Protein AF-A0A849QPG9-F1 (afdb_monomer)

Sequence (391 aa):
MASEDFEKLMNLIYFEEYKVSKLSLRVRGEEAIAEVILTKGSDEIILQSSCEDFFNYVASLKKTANTNGKFQFTKIENTAAYYEDMDFLRDIDGKKLQAAIKKVQSGNFVFDFDIEKIFDKFIAGKYGKKDKDIIKLKTYYFEIFAFTLFLSKEYLKNKEKIERTNRDFIEYHLLTDEILRMAFMRVGKPVEAIEDYKVFKNFLSFDIVNNARSATEQGYWYANDLLGMLAEREVVEGSIGIKYLLDMYRRFCESSFEFINMLRIAIEVADGVENPESYLSYLENVKTIKSKQKYSKLVESIDPHIRHSESHMNTRIDDEEGEIVLIDTSRGKEEVVGKYTFHELSDMTKRIQRSLYPALLIAFTIFETTFKLLIFISPEYKYMLLKLKRS

Foldseek 3Di:
DDDPLLVVVCCCVPVVVWFFPDKDWDDDPPFIKIWTWTDDPPDIDIGMDRDPNNRVQSVQWDWFFDLLLHIGTDGDPDPVVLVVLVVVLDDPPCVLLVVLLVCLVVVVDDDPDDLVVLVVCLSVVVDDLPPPSVLVCSVCVSNSLSVLVVVLVVLVVVLVVLVVPDVLQVVLLVLLLVLLCLQQVPPPDPGSLSNSLVVLVVLQPDDLVVLVVQLVVVVVVLVVVVVVCCVVPVDDALVVVLVSLLVLLLSLLVSCQSLLLSSLVSNCSSVPNPDPDSDDQSVVSLVSQCVPVSRVSLCPLPDSLSNCCVPFWPWDADSVQQKIWIWGCNVVDTDGPDMDHSVSSNVSSCCSVSHNSSSSSSSVSSSSSVSVSVLSPDPSNSSSSSSRDND

Structure (mmCIF, N/CA/C/O backbone):
data_AF-A0A849QPG9-F1
#
_entry.id   AF-A0A849QPG9-F1
#
loop_
_atom_site.group_PDB
_atom_site.id
_atom_site.type_symbol
_atom_site.label_atom_id
_atom_site.label_alt_id
_atom_site.label_comp_id
_atom_site.label_asym_id
_atom_site.label_entity_id
_atom_site.label_seq_id
_atom_site.pdbx_PDB_ins_code
_atom_site.Cartn_x
_atom_site.Cartn_y
_atom_site.Cartn_z
_atom_site.occupancy
_atom_site.B_iso_or_equiv
_atom_site.auth_seq_id
_atom_site.auth_comp_id
_atom_site.auth_asym_id
_atom_site.auth_atom_id
_atom_site.pdbx_PDB_model_num
ATOM 1 N N . MET A 1 1 ? -24.635 14.202 44.384 1.00 69.81 1 MET A N 1
ATOM 2 C CA . MET A 1 1 ? -23.181 14.333 44.617 1.00 69.81 1 MET A CA 1
ATOM 3 C C . MET A 1 1 ? -22.527 13.081 44.069 1.00 69.81 1 MET A C 1
ATOM 5 O O . MET A 1 1 ? -23.188 12.050 44.094 1.00 69.81 1 MET A O 1
ATOM 9 N N . ALA A 1 2 ? -21.323 13.194 43.512 1.00 82.62 2 ALA A N 1
ATOM 10 C CA . ALA A 1 2 ? -20.549 12.027 43.097 1.00 82.62 2 ALA A CA 1
ATOM 11 C C . ALA A 1 2 ? -20.161 11.197 44.332 1.00 82.62 2 ALA A C 1
ATOM 13 O O . ALA A 1 2 ? -19.952 11.765 45.403 1.00 82.62 2 ALA A O 1
ATOM 14 N N . SER A 1 3 ? -20.109 9.874 44.198 1.00 92.94 3 SER A N 1
ATOM 15 C CA . SER A 1 3 ? -19.555 8.994 45.224 1.00 92.94 3 SER A CA 1
ATOM 16 C C . SER A 1 3 ? -18.036 9.160 45.303 1.00 92.94 3 SER A C 1
ATOM 18 O O . SER A 1 3 ? -17.380 9.429 44.294 1.00 92.94 3 SER A O 1
ATOM 20 N N . GLU A 1 4 ? -17.457 8.962 46.491 1.00 94.62 4 GLU A N 1
ATOM 21 C CA . GLU A 1 4 ? -15.998 9.018 46.691 1.00 94.62 4 GLU A CA 1
ATOM 22 C C . GLU A 1 4 ? -15.263 8.026 45.771 1.00 94.62 4 GLU A C 1
ATOM 24 O O . GLU A 1 4 ? -14.217 8.345 45.202 1.00 94.62 4 GLU A O 1
ATOM 29 N N . ASP A 1 5 ? -15.849 6.845 45.552 1.00 93.69 5 ASP A N 1
ATOM 30 C CA . ASP A 1 5 ? -15.319 5.833 44.637 1.00 93.69 5 ASP A CA 1
ATOM 31 C C . ASP A 1 5 ? -15.290 6.326 43.185 1.00 93.69 5 ASP A C 1
ATOM 33 O O . ASP A 1 5 ? -14.318 6.085 42.458 1.00 93.69 5 ASP A O 1
ATOM 37 N N . PHE A 1 6 ? -16.344 7.021 42.743 1.00 95.06 6 PHE A N 1
ATOM 38 C CA . PHE A 1 6 ? -16.400 7.599 41.404 1.00 95.06 6 PHE A CA 1
ATOM 39 C C . PHE A 1 6 ? -15.391 8.741 41.246 1.00 95.06 6 PHE A C 1
ATOM 41 O O . PHE A 1 6 ? -14.667 8.772 40.249 1.00 95.06 6 PHE A O 1
ATOM 48 N N . GLU A 1 7 ? -15.270 9.634 42.230 1.00 94.94 7 GLU A N 1
ATOM 49 C CA . GLU A 1 7 ? -14.261 10.702 42.218 1.00 94.94 7 GLU A CA 1
ATOM 50 C C . GLU A 1 7 ? -12.839 10.134 42.160 1.00 94.94 7 GLU A C 1
ATOM 52 O O . GLU A 1 7 ? -12.020 10.590 41.357 1.00 94.94 7 GLU A O 1
ATOM 57 N N . LYS A 1 8 ? -12.560 9.073 42.925 1.00 95.88 8 LYS A N 1
ATOM 58 C CA . LYS A 1 8 ? -11.278 8.363 42.890 1.00 95.88 8 LYS A CA 1
ATOM 59 C C . LYS A 1 8 ? -10.988 7.764 41.513 1.00 95.88 8 LYS A C 1
ATOM 61 O O . LYS A 1 8 ? -9.887 7.944 40.991 1.00 95.88 8 LYS A O 1
ATOM 66 N N . LEU A 1 9 ? -11.960 7.083 40.900 1.00 95.00 9 LEU A N 1
ATOM 67 C CA . LEU A 1 9 ? -11.821 6.533 39.546 1.00 95.00 9 LEU A CA 1
ATOM 68 C C . LEU A 1 9 ? -11.531 7.633 38.516 1.00 95.00 9 LEU A C 1
ATOM 70 O O . LEU A 1 9 ? -10.652 7.479 37.666 1.00 95.00 9 LEU A O 1
ATOM 74 N N . MET A 1 10 ? -12.263 8.744 38.591 1.00 95.25 10 MET A N 1
ATOM 75 C CA . MET A 1 10 ? -12.084 9.879 37.691 1.00 95.25 10 MET A CA 1
ATOM 76 C C . MET A 1 10 ? -10.716 10.536 37.883 1.00 95.25 10 MET A C 1
ATOM 78 O O . MET A 1 10 ? -10.058 10.846 36.889 1.00 95.25 10 MET A O 1
ATOM 82 N N . ASN A 1 11 ? -10.244 10.671 39.124 1.00 95.38 11 ASN A N 1
ATOM 83 C CA . ASN A 1 11 ? -8.915 11.207 39.393 1.00 95.38 11 ASN A CA 1
ATOM 84 C C . ASN A 1 11 ? -7.811 10.351 38.774 1.00 95.38 11 ASN A C 1
ATOM 86 O O . ASN A 1 11 ? -6.948 10.871 38.061 1.00 95.38 11 ASN A O 1
ATOM 90 N N . LEU A 1 12 ? -7.901 9.033 38.954 1.00 95.25 12 LEU A N 1
ATOM 91 C CA . LEU A 1 12 ? -6.923 8.101 38.404 1.00 95.25 12 LEU A CA 1
ATOM 92 C C . LEU A 1 12 ? -6.883 8.140 36.871 1.00 95.25 12 LEU A C 1
ATOM 94 O O . LEU A 1 12 ? -5.804 8.145 36.286 1.00 95.25 12 LEU A O 1
ATOM 98 N N . ILE A 1 13 ? -8.042 8.201 36.207 1.00 92.75 13 ILE A N 1
ATOM 99 C CA . ILE A 1 13 ? -8.114 8.200 34.738 1.00 92.75 13 ILE A CA 1
ATOM 100 C C . ILE A 1 13 ? -7.678 9.543 34.135 1.00 92.75 13 ILE A C 1
ATOM 102 O O . ILE A 1 13 ? -6.935 9.552 33.153 1.00 92.75 13 ILE A O 1
ATOM 106 N N . TYR A 1 14 ? -8.162 10.670 34.667 1.00 91.31 14 TYR A N 1
ATOM 107 C CA . TYR A 1 14 ? -8.036 11.972 33.999 1.00 91.31 14 TYR A CA 1
ATOM 108 C C . TYR A 1 14 ? -6.875 12.833 34.498 1.00 91.31 14 TYR A C 1
ATOM 110 O O . TYR A 1 14 ? -6.383 13.647 33.719 1.00 91.31 14 TYR A O 1
ATOM 118 N N . PHE A 1 15 ? -6.427 12.667 35.746 1.00 92.38 15 PHE A N 1
ATOM 119 C CA . PHE A 1 15 ? -5.307 13.442 36.298 1.00 92.38 15 PHE A CA 1
ATOM 120 C C . PHE A 1 15 ? -4.048 12.599 36.475 1.00 92.38 15 PHE A C 1
ATOM 122 O O . PHE A 1 15 ? -2.951 13.080 36.209 1.00 92.38 15 PHE A O 1
ATOM 129 N N . GLU A 1 16 ? -4.191 11.334 36.872 1.00 93.31 16 GLU A N 1
ATOM 130 C CA . GLU A 1 16 ? -3.043 10.439 37.050 1.00 93.31 16 GLU A CA 1
ATOM 131 C C . GLU A 1 16 ? -2.753 9.564 35.823 1.00 93.31 16 GLU A C 1
ATOM 133 O O . GLU A 1 16 ? -1.785 8.806 35.832 1.00 93.31 16 GLU A O 1
ATOM 138 N N . GLU A 1 17 ? -3.531 9.693 34.746 1.00 92.44 17 GLU A N 1
ATOM 139 C CA . GLU A 1 17 ? -3.319 9.033 33.447 1.00 92.44 17 GLU A CA 1
ATOM 140 C C . GLU A 1 17 ? -3.318 7.490 33.477 1.00 92.44 17 GLU A C 1
ATOM 142 O O . GLU A 1 17 ? -2.727 6.836 32.608 1.00 92.44 17 GLU A O 1
ATOM 147 N N . TYR A 1 18 ? -3.996 6.876 34.446 1.00 94.12 18 TYR A N 1
ATOM 148 C CA . TYR A 1 18 ? -4.226 5.434 34.432 1.00 94.12 18 TYR A CA 1
ATOM 149 C C . TYR A 1 18 ? -5.156 5.032 33.285 1.00 94.12 18 TYR A C 1
ATOM 151 O O . TYR A 1 18 ? -6.146 5.698 32.971 1.00 94.12 18 TYR A O 1
ATOM 159 N N . LYS A 1 19 ? -4.879 3.875 32.677 1.00 92.81 19 LYS A N 1
ATOM 160 C CA . LYS A 1 19 ? -5.718 3.296 31.621 1.00 92.81 19 LYS A CA 1
ATOM 161 C C . LYS A 1 19 ? -6.497 2.111 32.149 1.00 92.81 19 LYS A C 1
ATOM 163 O O . LYS A 1 19 ? -5.937 1.243 32.805 1.00 92.81 19 LYS A O 1
ATOM 168 N N . VAL A 1 20 ? -7.770 2.029 31.783 1.00 93.31 20 VAL A N 1
ATOM 169 C CA . VAL A 1 20 ? -8.586 0.841 32.045 1.00 93.31 20 VAL A CA 1
ATOM 170 C C . VAL A 1 20 ? -8.072 -0.317 31.190 1.00 93.31 20 VAL A C 1
ATOM 172 O O . VAL A 1 20 ? -8.123 -0.245 29.960 1.00 93.31 20 VAL A O 1
ATOM 175 N N . SER A 1 21 ? -7.585 -1.374 31.837 1.00 92.12 21 SER A N 1
ATOM 176 C CA . SER A 1 21 ? -7.079 -2.594 31.196 1.00 92.12 21 SER A CA 1
ATOM 177 C C . SER A 1 21 ? -8.134 -3.702 31.168 1.00 92.12 21 SER A C 1
ATOM 179 O O . SER A 1 21 ? -8.222 -4.460 30.199 1.00 92.12 21 SER A O 1
ATOM 181 N N . LYS A 1 22 ? -8.981 -3.769 32.202 1.00 92.88 22 LYS A N 1
ATOM 182 C CA . LYS A 1 22 ? -10.055 -4.755 32.344 1.00 92.88 22 LYS A CA 1
ATOM 183 C C . LYS A 1 22 ? -11.228 -4.162 33.117 1.00 92.88 22 LYS A C 1
ATOM 185 O O . LYS A 1 22 ? -11.048 -3.299 33.969 1.00 92.88 22 LYS A O 1
ATOM 190 N N . LEU A 1 23 ? -12.427 -4.657 32.830 1.00 94.44 23 LEU A N 1
ATOM 191 C CA . LEU A 1 23 ? -13.621 -4.375 33.618 1.00 94.44 23 LEU A CA 1
ATOM 192 C C . LEU A 1 23 ? -14.460 -5.640 33.802 1.00 94.44 23 LEU A C 1
ATOM 194 O O . LEU A 1 23 ? -14.413 -6.552 32.971 1.00 94.44 23 LEU A O 1
ATOM 198 N N . SER A 1 24 ? -15.227 -5.686 34.884 1.00 93.06 24 SER A N 1
ATOM 199 C CA . SER A 1 24 ? -16.188 -6.740 35.198 1.00 93.06 24 SER A CA 1
ATOM 200 C C . SER A 1 24 ? -17.427 -6.103 35.817 1.00 93.06 24 SER A C 1
ATOM 202 O O . SER A 1 24 ? -17.323 -5.305 36.741 1.00 93.06 24 SER A O 1
ATOM 204 N N . LEU A 1 25 ? -18.603 -6.489 35.331 1.00 92.44 25 LEU A N 1
ATOM 205 C CA . LEU A 1 25 ? -19.892 -6.096 35.895 1.00 92.44 25 LEU A CA 1
ATOM 206 C C . LEU A 1 25 ? -20.576 -7.364 36.395 1.00 92.44 25 LEU A C 1
ATOM 208 O O . LEU A 1 25 ? -20.688 -8.337 35.647 1.00 92.44 25 LEU A O 1
ATOM 212 N N . ARG A 1 26 ? -20.997 -7.380 37.658 1.00 92.25 26 ARG A N 1
ATOM 213 C CA . ARG A 1 26 ? -21.678 -8.522 38.277 1.00 92.25 26 ARG A CA 1
ATOM 214 C C . ARG A 1 26 ? -22.962 -8.037 38.928 1.00 92.25 26 ARG A C 1
ATOM 216 O O . ARG A 1 26 ? -22.952 -7.015 39.601 1.00 92.25 26 ARG A O 1
ATOM 223 N N . VAL A 1 27 ? -24.037 -8.795 38.756 1.00 86.31 27 VAL A N 1
ATOM 224 C CA . VAL A 1 27 ? -25.296 -8.584 39.477 1.00 86.31 27 VAL A CA 1
ATOM 225 C C . VAL A 1 27 ? -25.486 -9.776 40.407 1.00 86.31 27 VAL A C 1
ATOM 227 O O . VAL A 1 27 ? -25.445 -10.923 39.955 1.00 86.31 27 VAL A O 1
ATOM 230 N N . ARG A 1 28 ? -25.613 -9.522 41.710 1.00 79.38 28 ARG A N 1
ATOM 231 C CA . ARG A 1 28 ? -25.855 -10.535 42.745 1.00 79.38 28 ARG A CA 1
ATOM 232 C C . ARG A 1 28 ? -27.084 -10.121 43.549 1.00 79.38 28 ARG A C 1
ATOM 234 O O . ARG A 1 28 ? -26.998 -9.256 44.410 1.00 79.38 28 ARG A O 1
ATOM 241 N N . GLY A 1 29 ? -28.224 -10.754 43.272 1.00 81.12 29 GLY A N 1
ATOM 242 C CA . GLY A 1 29 ? -29.496 -10.345 43.871 1.00 81.12 29 GLY A CA 1
ATOM 243 C C . GLY A 1 29 ? -29.877 -8.936 43.416 1.00 81.12 29 GLY A C 1
ATOM 244 O O . GLY A 1 29 ? -29.943 -8.690 42.214 1.00 81.12 29 GLY A O 1
ATOM 245 N N . GLU A 1 30 ? -30.091 -8.031 44.369 1.00 81.12 30 GLU A N 1
ATOM 246 C CA . GLU A 1 30 ? -30.400 -6.614 44.115 1.00 81.12 30 GLU A CA 1
ATOM 247 C C . GLU A 1 30 ? -29.146 -5.732 43.972 1.00 81.12 30 GLU A C 1
ATOM 249 O O . GLU A 1 30 ? -29.252 -4.575 43.572 1.00 81.12 30 GLU A O 1
ATOM 254 N N . GLU A 1 31 ? -27.949 -6.260 44.248 1.00 85.50 31 GLU A N 1
ATOM 255 C CA . GLU A 1 31 ? -26.709 -5.486 44.178 1.00 85.50 31 GLU A CA 1
ATOM 256 C C . GLU A 1 31 ? -26.010 -5.633 42.822 1.00 85.50 31 GLU A C 1
ATOM 258 O O . GLU A 1 31 ? -25.711 -6.738 42.350 1.00 85.50 31 GLU A O 1
ATOM 263 N N . ALA A 1 32 ? -25.688 -4.491 42.218 1.00 90.06 32 ALA A N 1
ATOM 264 C CA . ALA A 1 32 ? -24.859 -4.388 41.028 1.00 90.06 32 ALA A CA 1
ATOM 265 C C . ALA A 1 32 ? -23.457 -3.903 41.424 1.00 90.06 32 ALA A C 1
ATOM 267 O O . ALA A 1 32 ? -23.300 -2.854 42.038 1.00 90.06 32 ALA A O 1
ATOM 268 N N . ILE A 1 33 ? -22.431 -4.678 41.080 1.00 93.81 33 ILE A N 1
ATOM 269 C CA . ILE A 1 33 ? -21.035 -4.405 41.428 1.00 93.81 33 ILE A CA 1
ATOM 270 C C . ILE A 1 33 ? -20.234 -4.238 40.141 1.00 93.81 33 ILE A C 1
ATOM 272 O O . ILE A 1 33 ? -20.251 -5.110 39.264 1.00 93.81 33 ILE A O 1
ATOM 276 N N . ALA A 1 34 ? -19.497 -3.136 40.052 1.00 95.31 34 ALA A N 1
ATOM 277 C CA . ALA A 1 34 ? -18.526 -2.888 39.002 1.00 95.31 34 ALA A CA 1
ATOM 278 C C . ALA A 1 34 ? -17.104 -3.000 39.559 1.00 95.31 34 ALA A C 1
A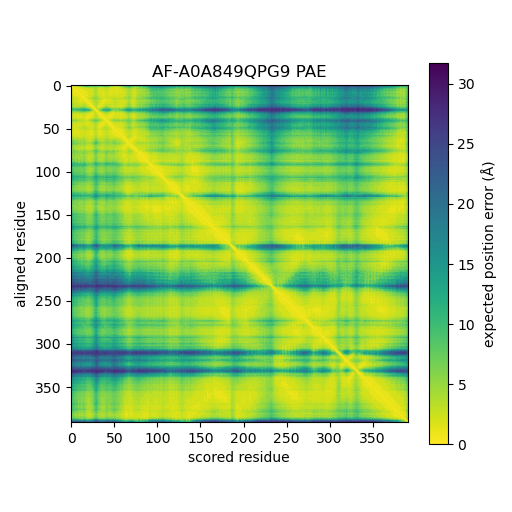TOM 280 O O . ALA A 1 34 ? -16.789 -2.468 40.619 1.00 95.31 34 ALA A O 1
ATOM 281 N N . GLU A 1 35 ? -16.243 -3.680 38.814 1.00 96.19 35 GLU A N 1
ATOM 282 C CA . GLU A 1 35 ? -14.815 -3.826 39.082 1.00 96.19 35 GLU A CA 1
ATOM 283 C C . GLU A 1 35 ? -14.049 -3.323 37.858 1.00 96.19 35 GLU A C 1
ATOM 285 O O . GLU A 1 35 ? -14.395 -3.653 36.717 1.00 96.19 35 GLU A O 1
ATOM 290 N N . VAL A 1 36 ? -13.016 -2.518 38.083 1.00 96.25 36 VAL A N 1
ATOM 291 C CA . VAL A 1 36 ? -12.147 -1.973 37.041 1.00 96.25 36 VAL A CA 1
ATOM 292 C C . VAL A 1 36 ? -10.691 -2.146 37.448 1.00 96.25 36 VAL A C 1
ATOM 294 O O . VAL A 1 36 ? -10.301 -1.828 38.570 1.00 96.25 36 VAL A O 1
ATOM 297 N N . ILE A 1 37 ? -9.892 -2.657 36.516 1.00 96.06 37 ILE A N 1
ATOM 298 C CA . ILE A 1 37 ? -8.443 -2.755 36.653 1.00 96.06 37 ILE A CA 1
ATOM 299 C C . ILE A 1 37 ? -7.829 -1.623 35.837 1.00 96.06 37 ILE A C 1
ATOM 301 O O . ILE A 1 37 ? -8.120 -1.460 34.646 1.00 96.06 37 ILE A O 1
ATOM 305 N N . LEU A 1 38 ? -7.010 -0.825 36.505 1.00 95.69 38 LEU A N 1
ATOM 306 C CA . LEU A 1 38 ? -6.327 0.347 35.991 1.00 95.69 38 LEU A CA 1
ATOM 307 C C . LEU A 1 38 ? -4.827 0.070 35.951 1.00 95.69 38 LEU A C 1
ATOM 309 O O . LEU A 1 38 ? -4.271 -0.433 36.919 1.00 95.69 38 LEU A O 1
ATOM 313 N N . THR A 1 39 ? -4.166 0.425 34.854 1.00 95.00 39 THR A N 1
ATOM 314 C CA . THR A 1 39 ? -2.724 0.207 34.678 1.00 95.00 39 THR A CA 1
ATOM 315 C C . THR A 1 39 ? -2.005 1.483 34.263 1.00 95.00 39 THR A C 1
ATOM 317 O O . THR A 1 39 ? -2.507 2.209 33.393 1.00 95.00 39 THR A O 1
ATOM 320 N N . LYS A 1 40 ? -0.809 1.709 34.813 1.00 93.81 40 LYS A N 1
ATOM 321 C CA . LYS A 1 40 ? 0.131 2.761 34.401 1.00 93.81 40 LYS A CA 1
ATOM 322 C C . LYS A 1 40 ? 1.563 2.221 34.467 1.00 93.81 40 LYS A C 1
ATOM 324 O O . LYS A 1 40 ? 2.128 2.056 35.538 1.00 93.81 40 LYS A O 1
ATOM 329 N N . GLY A 1 41 ? 2.161 1.925 33.313 1.00 90.38 41 GLY A N 1
ATOM 330 C CA . GLY A 1 41 ? 3.464 1.252 33.279 1.00 90.38 41 GLY A CA 1
ATOM 331 C C . GLY A 1 41 ? 3.371 -0.156 33.875 1.00 90.38 41 GLY A C 1
ATOM 332 O O . GLY A 1 41 ? 2.589 -0.967 33.383 1.00 90.38 41 GLY A O 1
ATOM 333 N N . SER A 1 42 ? 4.160 -0.431 34.914 1.00 90.88 42 SER A N 1
ATOM 334 C CA . SER A 1 42 ? 4.104 -1.673 35.699 1.00 90.88 42 SER A CA 1
ATOM 335 C C . SER A 1 42 ? 3.054 -1.660 36.812 1.00 90.88 42 SER A C 1
ATOM 337 O O . SER A 1 42 ? 2.798 -2.709 37.399 1.00 90.88 42 SER A O 1
ATOM 339 N N . ASP A 1 43 ? 2.471 -0.500 37.117 1.00 94.62 43 ASP A N 1
ATOM 340 C CA . ASP A 1 43 ? 1.578 -0.341 38.261 1.00 94.62 43 ASP A CA 1
ATOM 341 C C . ASP A 1 43 ? 0.156 -0.766 37.892 1.00 94.62 43 ASP A C 1
ATOM 343 O O . ASP A 1 43 ? -0.368 -0.378 36.840 1.00 94.62 43 ASP A O 1
ATOM 347 N N . GLU A 1 44 ? -0.476 -1.542 38.774 1.00 95.81 44 GLU A N 1
ATOM 348 C CA . GLU A 1 44 ? -1.850 -2.024 38.638 1.00 95.81 44 GLU A CA 1
ATOM 349 C C . GLU A 1 44 ? -2.672 -1.651 39.880 1.00 95.81 44 GLU A C 1
ATOM 351 O O . GLU A 1 44 ? -2.265 -1.902 41.014 1.00 95.81 44 GLU A O 1
ATOM 356 N N . ILE A 1 45 ? -3.847 -1.060 39.659 1.00 96.19 45 ILE A N 1
ATOM 357 C CA . ILE A 1 45 ? -4.813 -0.704 40.700 1.00 96.19 45 ILE A CA 1
ATOM 358 C C . ILE A 1 45 ? -6.149 -1.357 40.368 1.00 96.19 45 ILE A C 1
ATOM 360 O O . ILE A 1 45 ? -6.668 -1.215 39.261 1.00 96.19 45 ILE A O 1
ATOM 364 N N . ILE A 1 46 ? -6.740 -2.025 41.354 1.00 96.31 46 ILE A N 1
ATOM 365 C CA . ILE A 1 46 ? -8.083 -2.594 41.256 1.00 96.31 46 ILE A CA 1
ATOM 366 C C . ILE A 1 46 ? -9.027 -1.720 42.075 1.00 96.31 46 ILE A C 1
ATOM 368 O O . ILE A 1 46 ? -8.795 -1.485 43.261 1.00 96.31 46 ILE A O 1
ATOM 372 N N . LEU A 1 47 ? -10.098 -1.246 41.443 1.00 95.81 47 LEU A N 1
ATOM 373 C CA . LEU A 1 47 ? -11.201 -0.572 42.118 1.00 95.81 47 LEU A CA 1
ATOM 374 C C . LEU A 1 47 ? -12.472 -1.390 41.950 1.00 95.81 47 LEU A C 1
ATOM 376 O O . LEU A 1 47 ? -12.755 -1.901 40.865 1.00 95.81 47 LEU A O 1
ATOM 380 N N . GLN A 1 48 ? -13.253 -1.473 43.017 1.00 95.44 48 GLN A N 1
ATOM 381 C CA . GLN A 1 48 ? -14.542 -2.141 43.030 1.00 95.44 48 GLN A CA 1
ATOM 382 C C . GLN A 1 48 ? -15.532 -1.269 43.792 1.00 95.44 48 GLN A C 1
ATOM 384 O O . GLN A 1 48 ? -15.217 -0.813 44.886 1.00 95.44 48 GLN A O 1
ATOM 389 N N . SER A 1 49 ? -16.717 -1.062 43.225 1.00 95.00 49 SER A N 1
ATOM 390 C CA . SER A 1 49 ? -17.780 -0.296 43.872 1.00 95.00 49 SER A CA 1
ATOM 391 C C . SER A 1 49 ? -19.160 -0.781 43.428 1.00 95.00 49 SER A C 1
ATOM 393 O O . SER A 1 49 ? -19.329 -1.304 42.320 1.00 95.00 49 SER A O 1
ATOM 395 N N . SER A 1 50 ? -20.144 -0.614 44.308 1.00 93.38 50 SER A N 1
ATOM 396 C CA . SER A 1 50 ? -21.574 -0.783 44.027 1.00 93.38 50 SER A CA 1
ATOM 397 C C . SER A 1 50 ? -22.309 0.554 43.879 1.00 93.38 50 SER A C 1
ATOM 399 O O . SER A 1 50 ? -23.516 0.562 43.642 1.00 93.38 50 SER A O 1
ATOM 401 N N . CYS A 1 51 ? -21.607 1.690 43.995 1.00 94.06 51 CYS A N 1
ATOM 402 C CA . CYS A 1 51 ? -22.204 3.005 43.792 1.00 94.06 51 CYS A CA 1
ATOM 403 C C . CYS A 1 51 ? -22.740 3.145 42.360 1.00 94.06 51 CYS A C 1
ATOM 405 O O . CYS A 1 51 ? -22.072 2.782 41.388 1.00 94.06 51 CYS A O 1
ATOM 407 N N . GLU A 1 52 ? -23.949 3.694 42.229 1.00 91.75 52 GLU A N 1
ATOM 408 C CA . GLU A 1 52 ? -24.669 3.781 40.956 1.00 91.75 52 GLU A CA 1
ATOM 409 C C . GLU A 1 52 ? -23.893 4.574 39.889 1.00 91.75 52 GLU A C 1
ATOM 411 O O . GLU A 1 52 ? -23.835 4.168 38.729 1.00 91.75 52 GLU A O 1
ATOM 416 N N . ASP A 1 53 ? -23.258 5.685 40.260 1.00 92.38 53 ASP A N 1
ATOM 417 C CA . ASP A 1 53 ? -22.483 6.529 39.347 1.00 92.38 53 ASP A CA 1
ATOM 418 C C . ASP A 1 53 ? -21.198 5.849 38.850 1.00 92.38 53 ASP A C 1
ATOM 420 O O . ASP A 1 53 ? -20.914 5.869 37.646 1.00 92.38 53 ASP A O 1
ATOM 424 N N . PHE A 1 54 ? -20.473 5.170 39.742 1.00 94.75 54 PHE A N 1
ATOM 425 C CA . PHE A 1 54 ? -19.335 4.322 39.399 1.00 94.75 54 PHE A CA 1
ATOM 426 C C . PHE A 1 54 ? -19.767 3.192 38.460 1.00 94.75 54 PHE A C 1
ATOM 428 O O . PHE A 1 54 ? -19.171 3.001 37.395 1.00 94.75 54 PHE A O 1
ATOM 435 N N . PHE A 1 55 ? -20.835 2.471 38.816 1.00 93.31 55 PHE A N 1
ATOM 436 C CA . PHE A 1 55 ? -21.362 1.369 38.018 1.00 93.31 55 PHE A CA 1
ATOM 437 C C . PHE A 1 55 ? -21.777 1.838 36.622 1.00 93.31 55 PHE A C 1
ATOM 439 O O . PHE A 1 55 ? -21.335 1.267 35.626 1.00 93.31 55 PHE A O 1
ATOM 446 N N . ASN A 1 56 ? -22.563 2.913 36.530 1.00 90.75 56 ASN A N 1
ATOM 447 C CA . ASN A 1 56 ? -23.035 3.475 35.266 1.00 90.75 56 ASN A CA 1
ATOM 448 C C . ASN A 1 56 ? -21.876 3.949 34.383 1.00 90.75 56 ASN A C 1
ATOM 450 O O . ASN A 1 56 ? -21.886 3.730 33.167 1.00 90.75 56 ASN A O 1
ATOM 454 N N . TYR A 1 57 ? -20.840 4.553 34.973 1.00 92.25 57 TYR A N 1
ATOM 455 C CA . TYR A 1 57 ? -19.646 4.928 34.227 1.00 92.25 57 TYR A CA 1
ATOM 456 C C . TYR A 1 57 ? -18.921 3.702 33.668 1.00 92.25 57 TYR A C 1
ATOM 458 O O . TYR A 1 57 ? -18.705 3.638 32.455 1.00 92.25 57 TYR A O 1
ATOM 466 N N . VAL A 1 58 ? -18.602 2.702 34.497 1.00 93.25 58 VAL A N 1
ATOM 467 C CA . VAL A 1 58 ? -17.920 1.476 34.043 1.00 93.25 58 VAL A CA 1
ATOM 468 C C . VAL A 1 58 ? -18.773 0.722 33.017 1.00 93.25 58 VAL A C 1
ATOM 470 O O . VAL A 1 58 ? -18.253 0.253 32.005 1.00 93.25 58 VAL A O 1
ATOM 473 N N . ALA A 1 59 ? -20.093 0.682 33.197 1.00 90.56 59 ALA A N 1
ATOM 474 C CA . ALA A 1 59 ? -21.030 0.102 32.242 1.00 90.56 59 ALA A CA 1
ATOM 475 C C . ALA A 1 59 ? -21.062 0.845 30.899 1.00 90.56 59 ALA A C 1
ATOM 477 O O . ALA A 1 59 ? -21.305 0.216 29.866 1.00 90.56 59 ALA A O 1
ATOM 478 N N . SER A 1 60 ? -20.766 2.146 30.874 1.00 90.94 60 SER A N 1
ATOM 479 C CA . SER A 1 60 ? -20.639 2.930 29.637 1.00 90.94 60 SER A CA 1
ATOM 480 C C . SER A 1 60 ? -19.300 2.732 28.915 1.00 90.94 60 SER A C 1
ATOM 482 O O . SER A 1 60 ? -19.173 3.080 27.739 1.00 90.94 60 SER A O 1
ATOM 484 N N . LEU A 1 61 ? -18.293 2.155 29.579 1.00 92.69 61 LEU A N 1
ATOM 485 C CA . LEU A 1 61 ? -17.013 1.844 28.954 1.00 92.69 61 LEU A CA 1
ATOM 486 C C . LEU A 1 61 ? -17.148 0.612 28.053 1.00 92.69 61 LEU A C 1
ATOM 488 O O . LEU A 1 61 ? -17.633 -0.450 28.459 1.00 92.69 61 LEU A O 1
ATOM 492 N N . LYS A 1 62 ? -16.686 0.742 26.808 1.00 92.81 62 LYS A N 1
ATOM 493 C CA . LYS A 1 62 ? -16.612 -0.361 25.843 1.00 92.81 62 LYS A CA 1
ATOM 494 C C . LYS A 1 62 ? -15.233 -0.433 25.216 1.00 92.81 62 LYS A C 1
ATOM 496 O O . LYS A 1 62 ? -14.533 0.573 25.093 1.00 92.81 62 LYS A O 1
ATOM 501 N N . LYS A 1 63 ? -14.846 -1.647 24.827 1.00 92.19 63 LYS A N 1
ATOM 502 C CA . LYS A 1 63 ? -13.589 -1.891 24.124 1.00 92.19 63 LYS A CA 1
ATOM 503 C C . LYS A 1 63 ? -13.673 -1.256 22.736 1.00 92.19 63 LYS A C 1
ATOM 505 O O . LYS A 1 63 ? -14.643 -1.450 22.018 1.00 92.19 63 LYS A O 1
ATOM 510 N N . THR A 1 64 ? -12.661 -0.487 22.370 1.00 91.69 64 THR A N 1
ATOM 511 C CA . THR A 1 64 ? -12.483 0.148 21.058 1.00 91.69 64 THR A CA 1
ATOM 512 C C . THR A 1 64 ? -10.997 0.116 20.699 1.00 91.69 64 THR A C 1
ATOM 514 O O . THR A 1 64 ? -10.183 -0.315 21.515 1.00 91.69 64 THR A O 1
ATOM 517 N N . ALA A 1 65 ? -10.620 0.576 19.508 1.00 91.62 65 ALA A N 1
ATOM 518 C CA . ALA A 1 65 ? -9.217 0.729 19.123 1.00 91.62 65 ALA A CA 1
ATOM 519 C C . ALA A 1 65 ? -8.886 2.201 18.850 1.00 91.62 65 ALA A C 1
ATOM 521 O O . ALA A 1 65 ? -9.723 2.968 18.364 1.00 91.62 65 ALA A O 1
ATOM 522 N N . ASN A 1 66 ? -7.695 2.651 19.244 1.00 89.19 66 ASN A N 1
ATOM 523 C CA . ASN A 1 66 ? -7.204 3.989 18.911 1.00 89.19 66 ASN A CA 1
ATOM 524 C C . ASN A 1 66 ? -6.706 4.068 17.462 1.00 89.19 66 ASN A C 1
ATOM 526 O O . ASN A 1 66 ? -6.779 3.099 16.717 1.00 89.19 66 ASN A O 1
ATOM 530 N N . THR A 1 67 ? -6.221 5.239 17.052 1.00 87.69 67 THR A N 1
ATOM 531 C CA . THR A 1 67 ? -5.736 5.464 15.683 1.00 87.69 67 THR A CA 1
ATOM 532 C C . THR A 1 67 ? -4.546 4.580 15.317 1.00 87.69 67 THR A C 1
ATOM 534 O O . THR A 1 67 ? -4.291 4.411 14.134 1.00 87.69 67 THR A O 1
ATOM 537 N N . ASN A 1 68 ? -3.837 4.001 16.288 1.00 88.12 68 ASN A N 1
ATOM 538 C CA . ASN A 1 68 ? -2.721 3.075 16.078 1.00 88.12 68 ASN A CA 1
ATOM 539 C C . ASN A 1 68 ? -3.153 1.605 16.204 1.00 88.12 68 ASN A C 1
ATOM 541 O O . ASN A 1 68 ? -2.314 0.736 16.381 1.00 88.12 68 ASN A O 1
ATOM 545 N N . GLY A 1 69 ? -4.458 1.317 16.211 1.00 86.69 69 GLY A N 1
ATOM 546 C CA . GLY A 1 69 ? -4.975 -0.042 16.368 1.00 86.69 69 GLY A CA 1
ATOM 547 C C . GLY A 1 69 ? -4.887 -0.610 17.789 1.00 86.69 69 GLY A C 1
ATOM 548 O O . GLY A 1 69 ? -5.370 -1.709 18.034 1.00 86.69 69 GLY A O 1
ATOM 549 N N . LYS A 1 70 ? -4.351 0.128 18.771 1.00 90.00 70 LYS A N 1
ATOM 550 C CA . LYS A 1 70 ? -4.231 -0.372 20.150 1.00 90.00 70 LYS A CA 1
ATOM 551 C C . LYS A 1 70 ? -5.588 -0.354 20.846 1.00 90.00 70 LYS A C 1
ATOM 553 O O . LYS A 1 70 ? -6.275 0.675 20.866 1.00 90.00 70 LYS A O 1
ATOM 558 N N . PHE A 1 71 ? -5.963 -1.492 21.430 1.00 90.19 71 PHE A N 1
ATOM 559 C CA . PHE A 1 71 ? -7.212 -1.621 22.171 1.00 90.19 71 PHE A CA 1
ATOM 560 C C . PHE A 1 71 ? -7.213 -0.769 23.437 1.00 90.19 71 PHE A C 1
ATOM 562 O O . PHE A 1 71 ? -6.223 -0.682 24.158 1.00 90.19 71 PHE A O 1
ATOM 569 N N . GLN A 1 72 ? -8.361 -0.171 23.720 1.00 90.75 72 GLN A N 1
ATOM 570 C CA . GLN A 1 72 ? -8.600 0.630 24.911 1.00 90.75 72 GLN A CA 1
ATOM 571 C C . GLN A 1 72 ? -10.084 0.602 25.269 1.00 90.75 72 GLN A C 1
ATOM 573 O O . GLN A 1 72 ? -10.940 0.413 24.400 1.00 90.75 72 GLN A O 1
ATOM 578 N N . PHE A 1 73 ? -10.407 0.852 26.532 1.00 91.88 73 PHE A N 1
ATOM 579 C CA . PHE A 1 73 ? -11.781 1.136 26.923 1.00 91.88 73 PHE A CA 1
ATOM 580 C C . PHE A 1 73 ? -12.081 2.618 26.727 1.00 91.88 73 PHE A C 1
ATOM 582 O O . PHE A 1 73 ? -11.258 3.489 26.999 1.00 91.88 73 PHE A O 1
ATOM 589 N N . THR A 1 74 ? -13.244 2.925 26.172 1.00 89.25 74 THR A N 1
ATOM 590 C CA . THR A 1 74 ? -13.675 4.303 25.933 1.00 89.25 74 THR A CA 1
ATOM 591 C C . THR A 1 74 ? -15.155 4.411 26.248 1.00 89.25 74 THR A C 1
ATOM 593 O O . THR A 1 74 ? -15.911 3.467 26.014 1.00 89.25 74 THR A O 1
ATOM 596 N N . LYS A 1 75 ? -15.561 5.551 26.807 1.00 89.12 75 LYS A N 1
ATOM 597 C CA . LYS A 1 75 ? -16.965 5.831 27.093 1.00 89.12 75 LYS A CA 1
ATOM 598 C C . LYS A 1 75 ? -17.755 5.899 25.789 1.00 89.12 75 LYS A C 1
ATOM 600 O O . LYS A 1 75 ? -17.399 6.660 24.888 1.00 89.12 75 LYS A O 1
ATOM 605 N N . ILE A 1 76 ? -18.823 5.117 25.712 1.00 88.06 76 ILE A N 1
ATOM 606 C CA . ILE A 1 76 ? -19.782 5.120 24.612 1.00 88.06 76 ILE A CA 1
ATOM 607 C C . ILE A 1 76 ? -21.075 5.767 25.104 1.00 88.06 76 ILE A C 1
ATOM 609 O O . ILE A 1 76 ? -21.599 5.407 26.153 1.00 88.06 76 ILE A O 1
ATOM 613 N N . GLU A 1 77 ? -21.585 6.738 24.346 1.00 84.00 77 GLU A N 1
ATOM 614 C CA . GLU A 1 77 ? -22.819 7.456 24.693 1.00 84.00 77 GLU A CA 1
ATOM 615 C C . GLU A 1 77 ? -24.075 6.597 24.488 1.00 84.00 77 GLU A C 1
ATOM 617 O O . GLU A 1 77 ? -25.004 6.671 25.283 1.00 84.00 77 GLU A O 1
ATOM 622 N N . ASN A 1 78 ? -24.103 5.779 23.429 1.00 88.12 78 ASN A N 1
ATOM 623 C CA . ASN A 1 78 ? -25.229 4.911 23.096 1.00 88.12 78 ASN A CA 1
ATOM 624 C C . ASN A 1 78 ? -24.770 3.449 23.013 1.00 88.12 78 ASN A C 1
ATOM 626 O O . ASN A 1 78 ? -24.216 3.000 22.008 1.00 88.12 78 ASN A O 1
ATOM 630 N N . THR A 1 79 ? -25.007 2.715 24.097 1.00 87.69 79 THR A N 1
ATOM 631 C CA . THR A 1 79 ? -24.636 1.303 24.226 1.00 87.69 79 THR A CA 1
ATOM 632 C C . THR A 1 79 ? -25.396 0.400 23.250 1.00 87.69 79 THR A C 1
ATOM 634 O O . THR A 1 79 ? -24.801 -0.535 22.722 1.00 87.69 79 THR A O 1
ATOM 637 N N . ALA A 1 80 ? -26.676 0.680 22.974 1.00 90.31 80 ALA A N 1
ATOM 638 C CA . ALA A 1 80 ? -27.476 -0.112 22.036 1.00 90.31 80 ALA A CA 1
ATOM 639 C C . ALA A 1 80 ? -26.904 -0.018 20.613 1.00 90.31 80 ALA A C 1
ATOM 641 O O . ALA A 1 80 ? -26.577 -1.042 20.017 1.00 90.31 80 ALA A O 1
ATOM 642 N N . ALA A 1 81 ? -26.645 1.205 20.139 1.00 90.12 81 ALA A N 1
ATOM 643 C CA . ALA A 1 81 ? -26.037 1.441 18.828 1.00 90.12 81 ALA A CA 1
ATOM 644 C C . ALA A 1 81 ? -24.652 0.780 18.692 1.00 90.12 81 ALA A C 1
ATOM 646 O O . ALA A 1 81 ? -24.312 0.250 17.639 1.00 90.12 81 ALA A O 1
ATOM 647 N N . TYR A 1 82 ? -23.853 0.758 19.765 1.00 91.88 82 TYR A N 1
ATOM 648 C CA . TYR A 1 82 ? -22.564 0.060 19.768 1.00 91.88 82 TYR A CA 1
ATOM 649 C C . TYR A 1 82 ? -22.709 -1.450 19.532 1.00 91.88 82 TYR A C 1
ATOM 651 O O . TYR A 1 82 ? -21.933 -2.026 18.768 1.00 91.88 82 TYR A O 1
ATOM 659 N N . TYR A 1 83 ? -23.687 -2.102 20.170 1.00 92.56 83 TYR A N 1
ATOM 660 C CA . TYR A 1 83 ? -23.920 -3.536 19.976 1.00 92.56 83 TYR A CA 1
ATOM 661 C C . TYR A 1 83 ? -24.522 -3.840 18.600 1.00 92.56 83 TYR A C 1
ATOM 663 O O . TYR A 1 83 ? -24.074 -4.786 17.956 1.00 92.56 83 TYR A O 1
ATOM 671 N N . GLU A 1 84 ? -25.433 -3.000 18.102 1.00 93.75 84 GLU A N 1
ATOM 672 C CA . GLU A 1 84 ? -25.941 -3.088 16.725 1.00 93.75 84 GLU A CA 1
ATOM 673 C C . GLU A 1 84 ? -24.810 -2.977 15.692 1.00 93.75 84 GLU A C 1
ATOM 675 O O . GLU A 1 84 ? -24.752 -3.746 14.731 1.00 93.75 84 GLU A O 1
ATOM 680 N N . ASP A 1 85 ? -23.869 -2.052 15.900 1.00 93.50 85 ASP A N 1
ATOM 681 C CA . ASP A 1 85 ? -22.702 -1.894 15.036 1.00 93.50 85 ASP A CA 1
ATOM 682 C C . ASP A 1 85 ? -21.748 -3.092 15.123 1.00 93.50 85 ASP A C 1
ATOM 684 O O . ASP A 1 85 ? -21.228 -3.533 14.095 1.00 93.50 85 ASP A O 1
ATOM 688 N N . MET A 1 86 ? -21.535 -3.662 16.316 1.00 93.50 86 MET A N 1
ATOM 689 C CA . MET A 1 86 ? -20.758 -4.897 16.455 1.00 93.50 86 MET A CA 1
ATOM 690 C C . MET A 1 86 ? -21.408 -6.059 15.704 1.00 93.50 86 MET A C 1
ATOM 692 O O . MET A 1 86 ? -20.725 -6.763 14.957 1.00 93.50 86 MET A O 1
ATOM 696 N N . ASP A 1 87 ? -22.714 -6.256 15.874 1.00 93.81 87 ASP A N 1
ATOM 697 C CA . ASP A 1 87 ? -23.452 -7.316 15.191 1.00 93.81 87 ASP A CA 1
ATOM 698 C C . ASP A 1 87 ? -23.478 -7.096 13.679 1.00 93.81 87 ASP A C 1
ATOM 700 O O . ASP A 1 87 ? -23.386 -8.061 12.914 1.00 93.81 87 ASP A O 1
ATOM 704 N N . PHE A 1 88 ? -23.528 -5.841 13.222 1.00 94.44 88 PHE A N 1
ATOM 705 C CA . PHE A 1 88 ? -23.373 -5.494 11.815 1.00 94.44 88 PHE A CA 1
ATOM 706 C C . PHE A 1 88 ? -21.988 -5.883 11.282 1.00 94.44 88 PHE A C 1
ATOM 708 O O . PHE A 1 88 ? -21.927 -6.601 10.286 1.00 94.44 88 PHE A O 1
ATOM 715 N N . LEU A 1 89 ? -20.897 -5.476 11.940 1.00 94.56 89 LEU A N 1
ATOM 716 C CA . LEU A 1 89 ? -19.514 -5.739 11.502 1.00 94.56 89 LEU A CA 1
ATOM 717 C C . LEU A 1 89 ? -19.085 -7.211 11.656 1.00 94.56 89 LEU A C 1
ATOM 719 O O . LEU A 1 89 ? -18.047 -7.629 11.130 1.00 94.56 89 LEU A O 1
ATOM 723 N N . ARG A 1 90 ? -19.873 -8.013 12.378 1.00 93.12 90 ARG A N 1
ATOM 724 C CA . ARG A 1 90 ? -19.674 -9.453 12.531 1.00 93.12 90 ARG A CA 1
ATOM 725 C C . ARG A 1 90 ? -20.219 -10.213 11.317 1.00 93.12 90 ARG A C 1
ATOM 727 O O . ARG A 1 90 ? -21.392 -10.084 10.973 1.00 93.12 90 ARG A O 1
ATOM 734 N N . ASP A 1 91 ? -19.384 -11.056 10.715 1.00 93.44 91 ASP A N 1
ATOM 735 C CA . ASP A 1 91 ? -19.733 -11.892 9.554 1.00 93.44 91 ASP A CA 1
ATOM 736 C C . ASP A 1 91 ? -19.156 -13.303 9.730 1.00 93.44 91 ASP A C 1
ATOM 738 O O . ASP A 1 91 ? -18.154 -13.664 9.124 1.00 93.44 91 ASP A O 1
ATOM 742 N N . ILE A 1 92 ? -19.737 -14.071 10.659 1.00 89.44 92 ILE A N 1
ATOM 743 C CA . ILE A 1 92 ? -19.219 -15.395 11.060 1.00 89.44 92 ILE A CA 1
ATOM 744 C C . ILE A 1 92 ? -19.285 -16.395 9.900 1.00 89.44 92 ILE A C 1
ATOM 746 O O . ILE A 1 92 ? -18.387 -17.215 9.746 1.00 89.44 92 ILE A O 1
ATOM 750 N N . ASP A 1 93 ? -20.346 -16.339 9.097 1.00 92.44 93 ASP A N 1
ATOM 751 C CA . ASP A 1 93 ? -20.607 -17.272 7.998 1.00 92.44 93 ASP A CA 1
ATOM 752 C C . ASP A 1 93 ? -20.233 -16.707 6.617 1.00 92.44 93 ASP A C 1
ATOM 754 O O . ASP A 1 93 ? -20.470 -17.356 5.598 1.00 92.44 93 ASP A O 1
ATOM 758 N N . GLY A 1 94 ? -19.650 -15.504 6.571 1.00 93.19 94 GLY A N 1
ATOM 759 C CA . GLY A 1 94 ? -19.233 -14.837 5.337 1.00 93.19 94 GLY A CA 1
ATOM 760 C C . GLY A 1 94 ? -20.389 -14.380 4.440 1.00 93.19 94 GLY A C 1
ATOM 761 O O . GLY A 1 94 ? -20.150 -13.952 3.306 1.00 93.19 94 GLY A O 1
ATOM 762 N N . LYS A 1 95 ? -21.650 -14.494 4.883 1.00 96.19 95 LYS A N 1
ATOM 763 C CA . LYS A 1 95 ? -22.815 -14.198 4.037 1.00 96.19 95 LYS A CA 1
ATOM 764 C C . LYS A 1 95 ? -22.912 -12.721 3.690 1.00 96.19 95 LYS A C 1
ATOM 766 O O . LYS A 1 95 ? -23.324 -12.398 2.573 1.00 96.19 95 LYS A O 1
ATOM 771 N N . LYS A 1 96 ? -22.543 -11.821 4.609 1.00 96.75 96 LYS A N 1
ATOM 772 C CA . LYS A 1 96 ? -22.620 -10.373 4.358 1.00 96.75 96 LYS A CA 1
ATOM 773 C C . LYS A 1 96 ? -21.602 -9.962 3.305 1.00 96.75 96 LYS A C 1
ATOM 775 O O . LYS A 1 96 ? -21.969 -9.288 2.342 1.00 96.75 96 LYS A O 1
ATOM 780 N N . LEU A 1 97 ? -20.365 -10.442 3.428 1.00 96.50 97 LEU A N 1
ATOM 781 C CA . LEU A 1 97 ? -19.332 -10.205 2.428 1.00 96.50 97 LEU A CA 1
ATOM 782 C C . LEU A 1 97 ? -19.706 -10.808 1.068 1.00 96.50 97 LEU A C 1
ATOM 784 O O . LEU A 1 97 ? -19.601 -10.128 0.052 1.00 96.50 97 LEU A O 1
ATOM 788 N N . GLN A 1 98 ? -20.209 -12.047 1.022 1.00 96.38 98 GLN A N 1
ATOM 789 C CA . GLN A 1 98 ? -20.653 -12.665 -0.235 1.00 96.38 98 GLN A CA 1
ATOM 790 C C . GLN A 1 98 ? -21.788 -11.886 -0.912 1.00 96.38 98 GLN A C 1
ATOM 792 O O . GLN A 1 98 ? -21.792 -11.732 -2.136 1.00 96.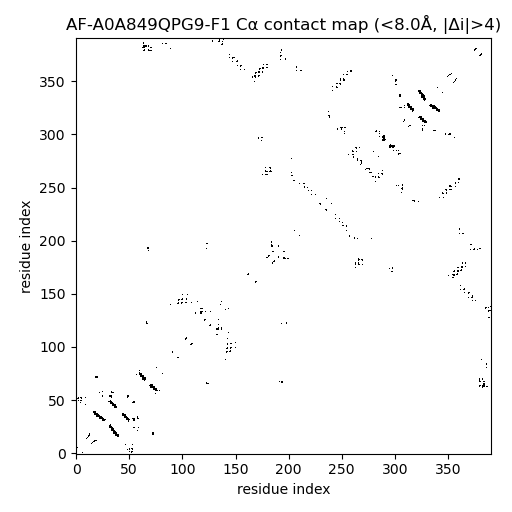38 98 GLN A O 1
ATOM 797 N N . ALA A 1 99 ? -22.752 -11.383 -0.138 1.00 96.56 99 ALA A N 1
ATOM 798 C CA . ALA A 1 99 ? -23.820 -10.542 -0.664 1.00 96.56 99 ALA A CA 1
ATOM 799 C C . ALA A 1 99 ? -23.269 -9.223 -1.231 1.00 96.56 99 ALA A C 1
ATOM 801 O O . ALA A 1 99 ? -23.654 -8.825 -2.331 1.00 96.56 99 ALA A O 1
ATOM 802 N N . ALA A 1 100 ? -22.334 -8.580 -0.526 1.00 97.38 100 ALA A N 1
ATOM 803 C CA . ALA A 1 100 ? -21.678 -7.361 -0.991 1.00 97.38 100 ALA A CA 1
ATOM 804 C C . ALA A 1 100 ? -20.859 -7.589 -2.274 1.00 97.38 100 ALA A C 1
ATOM 806 O O . ALA A 1 100 ? -20.980 -6.807 -3.213 1.00 97.38 100 ALA A O 1
ATOM 807 N N . ILE A 1 101 ? -20.122 -8.702 -2.376 1.00 95.75 101 ILE A N 1
ATOM 808 C CA . ILE A 1 101 ? -19.403 -9.098 -3.601 1.00 95.75 101 ILE A CA 1
ATOM 809 C C . ILE A 1 101 ? -20.357 -9.162 -4.793 1.00 95.75 101 ILE A C 1
ATOM 811 O O . ILE A 1 101 ? -20.070 -8.574 -5.834 1.00 95.75 101 ILE A O 1
ATOM 815 N N . LYS A 1 102 ? -21.518 -9.814 -4.641 1.00 95.62 102 LYS A N 1
ATOM 816 C CA . LYS A 1 102 ? -22.517 -9.890 -5.718 1.00 95.62 102 LYS A CA 1
ATOM 817 C C . LYS A 1 102 ? -23.043 -8.510 -6.114 1.00 95.62 102 LYS A C 1
ATOM 819 O O . LYS A 1 102 ? -23.199 -8.249 -7.305 1.00 95.62 102 LYS A O 1
ATOM 824 N N . LYS A 1 103 ? -23.304 -7.622 -5.148 1.00 95.00 103 LYS A N 1
ATOM 825 C CA . LYS A 1 103 ? -23.778 -6.251 -5.419 1.00 95.00 103 LYS A CA 1
ATOM 826 C C . LYS A 1 103 ? -22.746 -5.425 -6.186 1.00 95.00 103 LYS A C 1
ATOM 828 O O . LYS A 1 103 ? -23.096 -4.820 -7.192 1.00 95.00 103 LYS A O 1
ATOM 833 N N . VAL A 1 104 ? -21.491 -5.439 -5.734 1.00 93.88 104 VAL A N 1
ATOM 834 C CA . VAL A 1 104 ? -20.395 -4.682 -6.358 1.00 93.88 104 VAL A CA 1
ATOM 835 C C . VAL A 1 104 ? -20.116 -5.209 -7.767 1.00 93.88 104 VAL A C 1
ATOM 837 O O . VAL A 1 104 ? -20.073 -4.432 -8.712 1.00 93.88 104 VAL A O 1
ATOM 840 N N . GLN A 1 105 ? -20.021 -6.532 -7.945 1.00 91.00 105 GLN A N 1
ATOM 841 C CA . GLN A 1 105 ? -19.766 -7.139 -9.259 1.00 91.00 105 GLN A CA 1
ATOM 842 C C . GLN A 1 105 ? -20.889 -6.905 -10.273 1.00 91.00 105 GLN A C 1
ATOM 844 O O . GLN A 1 105 ? -20.621 -6.822 -11.467 1.00 91.00 105 GLN A O 1
ATOM 849 N N . SER A 1 106 ? -22.141 -6.818 -9.818 1.00 92.69 106 SER A N 1
ATOM 850 C CA . SER A 1 106 ? -23.284 -6.558 -10.702 1.00 92.69 106 SER A CA 1
ATOM 851 C C . SER A 1 106 ? -23.492 -5.074 -11.020 1.00 92.69 106 SER A C 1
ATOM 853 O O . SER A 1 106 ? -24.416 -4.752 -11.759 1.00 92.69 106 SER A O 1
ATOM 855 N N . GLY A 1 107 ? -22.680 -4.166 -10.462 1.00 90.25 107 GLY A N 1
ATOM 856 C CA . GLY A 1 107 ? -22.864 -2.719 -10.618 1.00 90.25 107 GLY A CA 1
ATOM 857 C C . GLY A 1 107 ? -24.080 -2.159 -9.868 1.00 90.25 107 GLY A C 1
ATOM 858 O O . GLY A 1 107 ? -24.371 -0.972 -9.965 1.00 90.25 107 GLY A O 1
ATOM 859 N N . ASN A 1 108 ? -24.768 -2.987 -9.072 1.00 91.50 108 ASN A N 1
ATOM 860 C CA . ASN A 1 108 ? -25.911 -2.585 -8.245 1.00 91.50 108 ASN A CA 1
ATOM 861 C C . ASN A 1 108 ? -25.501 -1.740 -7.027 1.00 91.50 108 ASN A C 1
ATOM 863 O O . ASN A 1 108 ? -26.351 -1.310 -6.248 1.00 91.50 108 ASN A O 1
ATOM 867 N N . PHE A 1 109 ? -24.199 -1.532 -6.834 1.00 91.75 109 PHE A N 1
ATOM 868 C CA . PHE A 1 109 ? -23.650 -0.618 -5.851 1.00 91.75 109 PHE A CA 1
ATOM 869 C C . PHE A 1 109 ? -22.494 0.163 -6.478 1.00 91.75 109 PHE A C 1
ATOM 871 O O . PHE A 1 109 ? -21.530 -0.436 -6.956 1.00 91.75 109 PHE A O 1
ATOM 878 N N . VAL A 1 110 ? -22.593 1.491 -6.457 1.00 90.81 110 VAL A N 1
ATOM 879 C CA . VAL A 1 110 ? -21.573 2.411 -6.972 1.00 90.81 110 VAL A CA 1
ATOM 880 C C . VAL A 1 110 ? -21.217 3.390 -5.865 1.00 90.81 110 VAL A C 1
ATOM 882 O O . VAL A 1 110 ? -22.098 3.945 -5.209 1.00 90.81 110 VAL A O 1
ATOM 885 N N . PHE A 1 111 ? -19.922 3.590 -5.653 1.00 93.50 111 PHE A N 1
ATOM 886 C CA . PHE A 1 111 ? -19.427 4.535 -4.664 1.00 93.50 111 PHE A CA 1
ATOM 887 C C . PHE A 1 111 ? -19.565 5.964 -5.187 1.00 93.50 111 PHE A C 1
ATOM 889 O O . PHE A 1 111 ? -19.067 6.288 -6.262 1.00 93.50 111 PHE A O 1
ATOM 896 N N . ASP A 1 112 ? -20.204 6.829 -4.402 1.00 93.12 112 ASP A N 1
ATOM 897 C CA . ASP A 1 112 ? -20.276 8.276 -4.639 1.00 93.12 112 ASP A CA 1
ATOM 898 C C . ASP A 1 112 ? -19.136 9.037 -3.929 1.00 93.12 112 ASP A C 1
ATOM 900 O O . ASP A 1 112 ? -19.217 10.244 -3.711 1.00 93.12 112 ASP A O 1
ATOM 904 N N . PHE A 1 113 ? -18.085 8.325 -3.512 1.00 93.50 113 PHE A N 1
ATOM 905 C CA . PHE A 1 113 ? -16.935 8.858 -2.786 1.00 93.50 113 PHE A CA 1
ATOM 906 C C . PHE A 1 113 ? -15.646 8.123 -3.157 1.00 93.50 113 PHE A C 1
ATOM 908 O O . PHE A 1 113 ? -15.662 6.976 -3.600 1.00 93.50 113 PHE A O 1
ATOM 915 N N . ASP A 1 114 ? -14.522 8.789 -2.911 1.00 92.00 114 ASP A N 1
ATOM 916 C CA . ASP A 1 114 ? -13.183 8.234 -3.082 1.00 92.00 114 ASP A CA 1
ATOM 917 C C . ASP A 1 114 ? -12.805 7.379 -1.862 1.00 92.00 114 ASP A C 1
ATOM 919 O O . ASP A 1 114 ? -12.482 7.910 -0.795 1.00 92.00 114 ASP A O 1
ATOM 923 N N . ILE A 1 115 ? -12.887 6.054 -2.022 1.00 93.25 115 ILE A N 1
ATOM 924 C CA . ILE A 1 115 ? -12.586 5.063 -0.977 1.00 93.25 115 ILE A CA 1
ATOM 925 C C . ILE A 1 115 ? -11.163 5.241 -0.447 1.00 93.25 115 ILE A C 1
ATOM 927 O O . ILE A 1 115 ? -10.960 5.212 0.767 1.00 93.25 115 ILE A O 1
ATOM 931 N N . GLU A 1 116 ? -10.196 5.434 -1.342 1.00 91.38 116 GLU A N 1
ATOM 932 C CA . GLU A 1 116 ? -8.775 5.468 -1.003 1.00 91.38 116 GLU A CA 1
ATOM 933 C C . GLU A 1 116 ? -8.457 6.674 -0.131 1.00 91.38 116 GLU A C 1
ATOM 935 O O . GLU A 1 116 ? -7.901 6.554 0.965 1.00 91.38 116 GLU A O 1
ATOM 940 N N . LYS A 1 117 ? -8.949 7.840 -0.549 1.00 91.44 117 LYS A N 1
ATOM 941 C CA . LYS A 1 117 ? -8.779 9.082 0.199 1.00 91.44 117 LYS A CA 1
ATOM 942 C C . LYS A 1 117 ? -9.399 9.016 1.593 1.00 91.44 117 LYS A C 1
ATOM 944 O O . LYS A 1 117 ? -8.786 9.488 2.555 1.00 91.44 117 LYS A O 1
ATOM 949 N N . ILE A 1 118 ? -10.613 8.473 1.733 1.00 94.44 118 ILE A N 1
ATOM 950 C CA . ILE A 1 118 ? -11.270 8.406 3.049 1.00 94.44 118 ILE A CA 1
ATOM 951 C C . ILE A 1 118 ? -10.638 7.339 3.947 1.00 94.44 118 ILE A C 1
ATOM 953 O O . ILE A 1 118 ? -10.544 7.552 5.157 1.00 94.44 118 ILE A O 1
ATOM 957 N N . PHE A 1 119 ? -10.167 6.229 3.373 1.00 94.69 119 PHE A N 1
ATOM 958 C CA . PHE A 1 119 ? -9.472 5.172 4.099 1.00 94.69 119 PHE A CA 1
ATOM 959 C C . PHE A 1 119 ? -8.152 5.689 4.675 1.00 94.69 119 PHE A C 1
ATOM 961 O O . PHE A 1 119 ? -7.955 5.627 5.891 1.00 94.69 119 PHE A O 1
ATOM 968 N N . ASP A 1 120 ? -7.304 6.302 3.846 1.00 92.25 120 ASP A N 1
ATOM 969 C CA . ASP A 1 120 ? -6.025 6.869 4.284 1.00 92.25 120 ASP A CA 1
ATOM 970 C C . ASP A 1 120 ? -6.226 7.969 5.332 1.00 92.25 120 ASP A C 1
ATOM 972 O O . ASP A 1 120 ? -5.546 7.998 6.363 1.00 92.25 120 ASP A O 1
ATOM 976 N N . LYS A 1 121 ? -7.228 8.834 5.136 1.00 93.00 121 LYS A N 1
ATOM 977 C CA . LYS A 1 121 ? -7.607 9.862 6.115 1.00 93.00 121 LYS A CA 1
ATOM 978 C C . LYS A 1 121 ? -8.013 9.260 7.463 1.00 93.00 121 LYS A C 1
ATOM 980 O O . LYS A 1 121 ? -7.626 9.788 8.512 1.00 93.00 121 LYS A O 1
ATOM 985 N N . PHE A 1 122 ? -8.789 8.176 7.447 1.00 94.44 122 PHE A N 1
ATOM 986 C CA . PHE A 1 122 ? -9.245 7.488 8.652 1.00 94.44 122 PHE A CA 1
ATOM 987 C C . PHE A 1 122 ? -8.095 6.813 9.395 1.00 94.44 122 PHE A C 1
ATOM 989 O O . PHE A 1 122 ? -7.936 7.041 10.596 1.00 94.44 122 PHE A O 1
ATOM 996 N N . ILE A 1 123 ? -7.255 6.050 8.692 1.00 93.69 123 ILE A N 1
ATOM 997 C CA . ILE A 1 123 ? -6.104 5.376 9.301 1.00 93.69 123 ILE A CA 1
ATOM 998 C C . ILE A 1 123 ? -5.111 6.396 9.867 1.00 93.69 123 ILE A C 1
ATOM 1000 O O . ILE A 1 123 ? -4.645 6.244 10.998 1.00 93.69 123 ILE A O 1
ATOM 1004 N N . ALA A 1 124 ? -4.860 7.500 9.161 1.00 91.12 124 ALA A N 1
ATOM 1005 C CA . ALA A 1 124 ? -4.014 8.587 9.653 1.00 91.12 124 ALA A CA 1
ATOM 1006 C C . ALA A 1 124 ? -4.598 9.329 10.874 1.00 91.12 124 ALA A C 1
ATOM 1008 O O . ALA A 1 124 ? -3.892 10.120 11.498 1.00 91.12 124 ALA A O 1
ATOM 1009 N N . GLY A 1 125 ? -5.872 9.111 11.227 1.00 89.81 125 GLY A N 1
ATOM 1010 C CA . GLY A 1 125 ? -6.543 9.827 12.315 1.00 89.81 125 GLY A CA 1
ATOM 1011 C C . GLY A 1 125 ? -6.843 11.296 11.997 1.00 89.81 125 GLY A C 1
ATOM 1012 O O . GLY A 1 125 ? -7.100 12.080 12.907 1.00 89.81 125 GLY A O 1
ATOM 1013 N N . LYS A 1 126 ? -6.809 11.690 10.718 1.00 88.62 126 LYS A N 1
ATOM 1014 C CA . LYS A 1 126 ? -6.955 13.082 10.262 1.00 88.62 126 LYS A CA 1
ATOM 1015 C C . LYS A 1 126 ? -8.416 13.421 9.945 1.00 88.62 126 LYS A C 1
ATOM 1017 O O . LYS A 1 126 ? -8.731 13.852 8.838 1.00 88.62 126 LYS A O 1
ATOM 1022 N N . TYR A 1 127 ? -9.329 13.208 10.893 1.00 88.56 127 TYR A N 1
ATOM 1023 C CA . TYR A 1 127 ? -10.762 13.450 10.691 1.00 88.56 127 TYR A CA 1
ATOM 1024 C C . TYR A 1 127 ? -11.467 14.026 11.924 1.00 88.56 127 TYR A C 1
ATOM 1026 O O . TYR A 1 127 ? -11.088 13.784 13.068 1.00 88.56 127 TYR A O 1
ATOM 1034 N N . GLY A 1 128 ? -12.530 14.796 11.678 1.00 80.50 128 GLY A N 1
ATOM 1035 C CA . GLY A 1 128 ? -13.403 15.311 12.730 1.00 80.50 128 GLY A CA 1
ATOM 1036 C C . GLY A 1 128 ? -14.484 14.302 13.125 1.00 80.50 128 GLY A C 1
ATOM 1037 O O . GLY A 1 128 ? -14.901 13.472 12.323 1.00 80.50 128 GLY A O 1
ATOM 1038 N N . LYS A 1 129 ? -15.030 14.420 14.344 1.00 72.12 129 LYS A N 1
ATOM 1039 C CA . LYS A 1 129 ? -16.100 13.529 14.853 1.00 72.12 129 LYS A CA 1
ATOM 1040 C C . LYS A 1 129 ? -17.381 13.502 13.996 1.00 72.12 129 LYS A C 1
ATOM 1042 O O . LYS A 1 129 ? -18.180 12.587 14.152 1.00 72.12 129 LYS A O 1
ATOM 1047 N N . LYS A 1 130 ? -17.600 14.516 13.149 1.00 77.06 130 LYS A N 1
ATOM 1048 C CA . LYS A 1 130 ? -18.792 14.687 12.293 1.00 77.06 130 LYS A CA 1
ATOM 1049 C C . LYS A 1 130 ? -18.491 14.529 10.798 1.00 77.06 130 LYS A C 1
ATOM 1051 O O . LYS A 1 130 ? -19.285 14.963 9.968 1.00 77.06 130 LYS A O 1
ATOM 1056 N N . ASP A 1 131 ? -17.333 13.978 10.456 1.00 87.94 131 ASP A N 1
ATOM 1057 C CA . ASP A 1 131 ? -16.947 13.774 9.066 1.00 87.94 131 ASP A CA 1
ATOM 1058 C C . ASP A 1 131 ? -17.837 12.701 8.418 1.00 87.94 131 ASP A C 1
ATOM 1060 O O . ASP A 1 131 ? -17.717 11.509 8.712 1.00 87.94 131 ASP A O 1
ATOM 1064 N N . LYS A 1 132 ? -18.779 13.146 7.577 1.00 88.44 132 LYS A N 1
ATOM 1065 C CA . LYS A 1 132 ? -19.786 12.278 6.953 1.00 88.44 132 LYS A CA 1
ATOM 1066 C C . LYS A 1 132 ? -19.154 11.248 6.026 1.00 88.44 132 LYS A C 1
ATOM 1068 O O . LYS A 1 132 ? -19.645 10.125 5.972 1.00 88.44 132 LYS A O 1
ATOM 1073 N N . ASP A 1 133 ? -18.062 11.602 5.357 1.00 89.94 133 ASP A N 1
ATOM 1074 C CA . ASP A 1 133 ? -17.383 10.701 4.430 1.00 89.94 133 ASP A CA 1
ATOM 1075 C C . ASP A 1 133 ? -16.702 9.561 5.188 1.00 89.94 133 ASP A C 1
ATOM 1077 O O . ASP A 1 133 ? -16.786 8.405 4.788 1.00 89.94 133 ASP A O 1
ATOM 1081 N N . ILE A 1 134 ? -16.129 9.840 6.361 1.00 92.12 134 ILE A N 1
ATOM 1082 C CA . ILE A 1 134 ? -15.535 8.799 7.210 1.00 92.12 134 ILE A CA 1
ATOM 1083 C C . ILE A 1 134 ? -16.598 7.844 7.768 1.00 92.12 134 ILE A C 1
ATOM 1085 O O . ILE A 1 134 ? -16.354 6.643 7.870 1.00 92.12 134 ILE A O 1
ATOM 1089 N N . ILE A 1 135 ? -17.806 8.329 8.079 1.00 91.50 135 ILE A N 1
ATOM 1090 C CA . ILE A 1 135 ? -18.923 7.469 8.517 1.00 91.50 135 ILE A CA 1
ATOM 1091 C C . ILE A 1 135 ? -19.301 6.446 7.428 1.00 91.50 135 ILE A C 1
ATOM 1093 O O . ILE A 1 135 ? -19.734 5.330 7.751 1.00 91.50 135 ILE A O 1
ATOM 1097 N N . LYS A 1 136 ? -19.079 6.768 6.144 1.00 93.88 136 LYS A N 1
ATOM 1098 C CA . LYS A 1 136 ? -19.308 5.839 5.029 1.00 93.88 136 LYS A CA 1
ATOM 1099 C C . LYS A 1 136 ? -18.429 4.581 5.124 1.00 93.88 136 LYS A C 1
ATOM 1101 O O . LYS A 1 136 ? -18.915 3.516 4.754 1.00 93.88 136 LYS A O 1
ATOM 1106 N N . LEU A 1 137 ? -17.230 4.648 5.725 1.00 94.75 137 LEU A N 1
ATOM 1107 C CA . LEU A 1 137 ? -16.365 3.471 5.951 1.00 94.75 137 LEU A CA 1
ATOM 1108 C C . LEU A 1 137 ? -17.040 2.389 6.800 1.00 94.75 137 LEU A C 1
ATOM 1110 O O . LEU A 1 137 ? -16.907 1.203 6.516 1.00 94.75 137 LEU A O 1
ATOM 1114 N N . LYS A 1 138 ? -17.786 2.788 7.838 1.00 93.75 138 LYS A N 1
ATOM 1115 C CA . LYS A 1 138 ? -18.560 1.841 8.654 1.00 93.75 138 LYS A CA 1
ATOM 1116 C C . LYS A 1 138 ? -19.852 1.429 7.957 1.00 93.75 138 LYS A C 1
ATOM 1118 O O . LYS A 1 138 ? -20.264 0.278 8.052 1.00 93.75 138 LYS A O 1
ATOM 1123 N N . THR A 1 139 ? -20.516 2.374 7.296 1.00 93.81 139 THR A N 1
ATOM 1124 C CA . THR A 1 139 ? -21.831 2.148 6.677 1.00 93.81 139 THR A CA 1
ATOM 1125 C C . THR A 1 139 ? -21.753 1.149 5.527 1.00 93.81 139 THR A C 1
ATOM 1127 O O . THR A 1 139 ? -22.571 0.237 5.469 1.00 93.81 139 THR A O 1
ATOM 1130 N N . TYR A 1 140 ? -20.729 1.269 4.684 1.00 96.12 140 TYR A N 1
ATOM 1131 C CA . TYR A 1 140 ? -20.509 0.435 3.501 1.00 96.12 140 TYR A CA 1
ATOM 1132 C C . TYR A 1 140 ? -19.317 -0.510 3.672 1.00 96.12 140 TYR A C 1
ATOM 1134 O O . TYR A 1 140 ? -18.637 -0.834 2.704 1.00 96.12 140 TYR A O 1
ATOM 1142 N N . TYR A 1 141 ? -19.028 -0.933 4.908 1.00 96.88 141 TYR A N 1
ATOM 1143 C CA . TYR A 1 141 ? -17.844 -1.737 5.229 1.00 96.88 141 TYR A CA 1
ATOM 1144 C C . TYR A 1 141 ? -17.701 -2.974 4.324 1.00 96.88 141 TYR A C 1
ATOM 1146 O O . TYR A 1 141 ? -16.627 -3.211 3.772 1.00 96.88 141 TYR A O 1
ATOM 1154 N N . PHE A 1 142 ? -18.776 -3.749 4.136 1.00 97.75 142 PHE A N 1
ATOM 1155 C CA . PHE A 1 142 ? -18.723 -4.969 3.324 1.00 97.75 142 PHE A CA 1
ATOM 1156 C C . PHE A 1 142 ? -18.602 -4.673 1.833 1.00 97.75 142 PHE A C 1
ATOM 1158 O O . PHE A 1 142 ? -17.885 -5.386 1.141 1.00 97.75 142 PHE A O 1
ATOM 1165 N N . GLU A 1 143 ? -19.273 -3.637 1.332 1.00 97.75 143 GL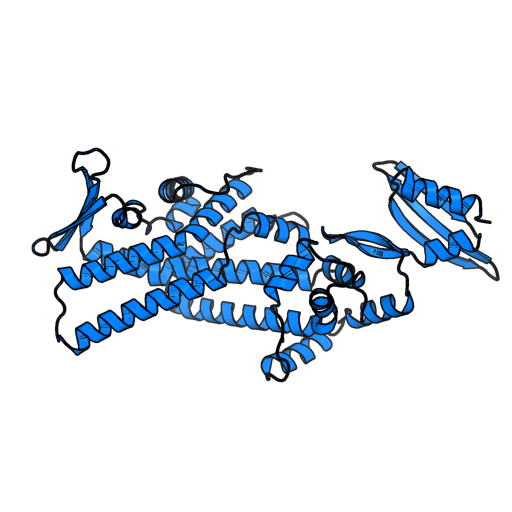U A N 1
ATOM 1166 C CA . GLU A 1 143 ? -19.156 -3.197 -0.056 1.00 97.75 143 GLU A CA 1
ATOM 1167 C C . GLU A 1 143 ? -17.741 -2.691 -0.366 1.00 97.75 143 GLU A C 1
ATOM 1169 O O . GLU A 1 143 ? -17.172 -3.084 -1.382 1.00 97.75 143 GLU A O 1
ATOM 1174 N N . ILE A 1 144 ? -17.133 -1.899 0.524 1.00 97.44 144 ILE A N 1
ATOM 1175 C CA . ILE A 1 144 ? -15.739 -1.442 0.398 1.00 97.44 144 ILE A CA 1
ATOM 1176 C C . ILE A 1 144 ? -14.791 -2.643 0.397 1.00 97.44 144 ILE A C 1
ATOM 1178 O O . ILE A 1 144 ? -13.964 -2.776 -0.502 1.00 97.44 144 ILE A O 1
ATOM 1182 N N . PHE A 1 145 ? -14.946 -3.558 1.357 1.00 97.25 145 PHE A N 1
ATOM 1183 C CA . PHE A 1 145 ? -14.106 -4.750 1.434 1.00 97.25 145 PHE A CA 1
ATOM 1184 C C . PHE A 1 145 ? -14.261 -5.635 0.182 1.00 97.25 145 PHE A C 1
ATOM 1186 O O . PHE A 1 145 ? -13.274 -6.091 -0.397 1.00 97.25 145 PHE A O 1
ATOM 1193 N N . ALA A 1 146 ? -15.491 -5.826 -0.296 1.00 97.12 146 ALA A N 1
ATOM 1194 C CA . ALA A 1 146 ? -15.774 -6.545 -1.532 1.00 97.12 146 ALA A CA 1
ATOM 1195 C C . ALA A 1 146 ? -15.137 -5.882 -2.762 1.00 97.12 146 ALA A C 1
ATOM 1197 O O . ALA A 1 146 ? -14.605 -6.581 -3.624 1.00 97.12 146 ALA A O 1
ATOM 1198 N N . PHE A 1 147 ? -15.160 -4.551 -2.841 1.00 95.69 147 PHE A N 1
ATOM 1199 C CA . PHE A 1 147 ? -14.513 -3.797 -3.910 1.00 95.69 147 PHE A CA 1
ATOM 1200 C C . PHE A 1 147 ? -12.991 -3.974 -3.892 1.00 95.69 147 PHE A C 1
ATOM 1202 O O . PHE A 1 147 ? -12.405 -4.300 -4.923 1.00 95.69 147 PHE A O 1
ATOM 1209 N N . THR A 1 148 ? -12.349 -3.878 -2.726 1.00 95.62 148 THR A N 1
ATOM 1210 C CA . THR A 1 148 ? -10.904 -4.130 -2.596 1.00 95.62 148 THR A CA 1
ATOM 1211 C C . THR A 1 148 ? -10.538 -5.574 -2.962 1.00 95.62 148 THR A C 1
ATOM 1213 O O . THR A 1 148 ? -9.527 -5.799 -3.625 1.00 95.62 148 THR A O 1
ATOM 1216 N N . LEU A 1 149 ? -11.369 -6.562 -2.601 1.00 94.94 149 LEU A N 1
ATOM 1217 C CA . LEU A 1 149 ? -11.197 -7.961 -3.027 1.00 94.94 149 LEU A CA 1
ATOM 1218 C C . LEU A 1 149 ? -11.356 -8.143 -4.541 1.00 94.94 149 LEU A C 1
ATOM 1220 O O . LEU A 1 149 ? -10.683 -8.972 -5.151 1.00 94.94 149 LEU A O 1
ATOM 1224 N N . PHE A 1 150 ? -12.272 -7.399 -5.155 1.00 92.69 150 PHE A N 1
ATOM 1225 C CA . PHE A 1 150 ? -12.443 -7.419 -6.599 1.00 92.69 150 PHE A CA 1
ATOM 1226 C C . PHE A 1 150 ? -11.207 -6.843 -7.303 1.00 92.69 150 PHE A C 1
ATOM 1228 O O . PHE A 1 150 ? -10.668 -7.497 -8.195 1.00 92.69 150 PHE A O 1
ATOM 1235 N N . LEU A 1 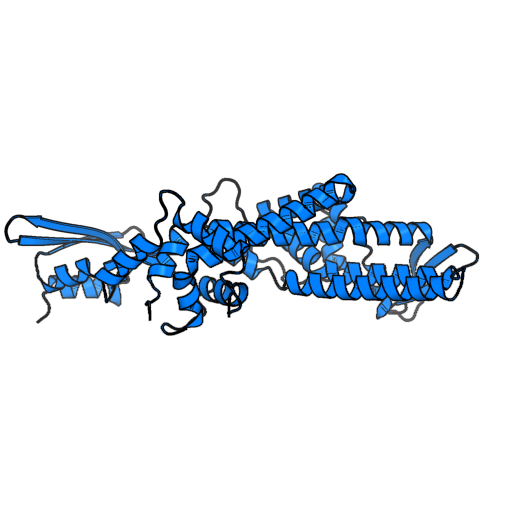151 ? -10.706 -5.687 -6.852 1.00 90.88 151 LEU A N 1
ATOM 1236 C CA . LEU A 1 151 ? -9.481 -5.086 -7.384 1.00 90.88 151 LEU A CA 1
ATOM 1237 C C . LEU A 1 151 ? -8.271 -6.012 -7.230 1.00 90.88 151 LEU A C 1
ATOM 1239 O O . LEU A 1 151 ? -7.546 -6.230 -8.199 1.00 90.88 151 LEU A O 1
ATOM 1243 N N . SER A 1 152 ? -8.084 -6.623 -6.054 1.00 93.94 152 SER A N 1
ATOM 1244 C CA . SER A 1 152 ? -6.968 -7.550 -5.827 1.00 93.94 152 SER A CA 1
ATOM 1245 C C . SER A 1 152 ? -6.992 -8.728 -6.801 1.00 93.94 152 SER A C 1
ATOM 1247 O O . SER A 1 152 ? -5.955 -9.101 -7.351 1.00 93.94 152 SER A O 1
ATOM 1249 N N . LYS A 1 153 ? -8.181 -9.270 -7.091 1.00 94.19 153 LYS A N 1
ATOM 1250 C CA . LYS A 1 153 ? -8.360 -10.332 -8.083 1.00 94.19 153 LYS A CA 1
ATOM 1251 C C . LYS A 1 153 ? -7.987 -9.873 -9.494 1.00 94.19 153 LYS A C 1
ATOM 1253 O O . LYS A 1 153 ? -7.357 -10.639 -10.219 1.00 94.19 153 LYS A O 1
ATOM 1258 N N . GLU A 1 154 ? -8.363 -8.662 -9.898 1.00 92.25 154 GLU A N 1
ATOM 1259 C CA . GLU A 1 154 ? -8.003 -8.129 -11.218 1.00 92.25 154 GLU A CA 1
ATOM 1260 C C . GLU A 1 154 ? -6.492 -7.883 -11.344 1.00 92.25 154 GLU A C 1
ATOM 1262 O O . GLU A 1 154 ? -5.896 -8.250 -12.359 1.00 92.25 154 GLU A O 1
ATOM 1267 N N . TYR A 1 155 ? -5.833 -7.377 -10.297 1.00 93.31 155 TYR A N 1
ATOM 1268 C CA . TYR A 1 155 ? -4.372 -7.243 -10.285 1.00 93.31 155 TYR A CA 1
ATOM 1269 C C . TYR A 1 155 ? -3.660 -8.595 -10.382 1.00 93.31 155 TYR A C 1
ATOM 1271 O O . TYR A 1 155 ? -2.712 -8.731 -11.156 1.00 93.31 155 TYR A O 1
ATOM 1279 N N . LEU A 1 156 ? -4.150 -9.618 -9.674 1.00 95.50 156 LEU A N 1
ATOM 1280 C CA . LEU A 1 156 ? -3.614 -10.979 -9.770 1.00 95.50 156 LEU A CA 1
ATOM 1281 C C . LEU A 1 156 ? -3.793 -11.576 -11.171 1.00 95.50 156 LEU A C 1
ATOM 1283 O O . LEU A 1 156 ? -2.846 -12.134 -11.716 1.00 95.50 156 LEU A O 1
ATOM 1287 N N . LYS A 1 157 ? -4.958 -11.402 -11.805 1.00 95.75 157 LYS A N 1
ATOM 1288 C CA . LYS A 1 157 ? -5.163 -11.841 -13.197 1.00 95.75 157 LYS A CA 1
ATOM 1289 C C . LYS A 1 157 ? -4.208 -11.151 -14.170 1.00 95.75 157 LYS A C 1
ATOM 1291 O O . LYS A 1 157 ? -3.681 -11.797 -15.075 1.00 95.75 157 LYS A O 1
ATOM 1296 N N . ASN A 1 158 ? -3.996 -9.845 -14.007 1.00 92.06 158 ASN A N 1
ATOM 1297 C CA . ASN A 1 158 ? -3.078 -9.085 -14.854 1.00 92.06 158 ASN A CA 1
ATOM 1298 C C . ASN A 1 158 ? -1.635 -9.560 -14.677 1.00 92.06 158 ASN A C 1
ATOM 1300 O O . ASN A 1 158 ? -0.940 -9.760 -15.673 1.00 92.06 158 ASN A O 1
ATOM 1304 N N . LYS A 1 159 ? -1.222 -9.820 -13.432 1.00 96.12 159 LYS A N 1
ATOM 1305 C CA . LYS A 1 159 ? 0.058 -10.456 -13.118 1.00 96.12 159 LYS A CA 1
ATOM 1306 C C . LYS A 1 159 ? 0.192 -11.795 -13.850 1.00 96.12 159 LYS A C 1
ATOM 1308 O O . LYS A 1 159 ? 1.079 -11.937 -14.687 1.00 96.12 159 LYS A O 1
ATOM 1313 N N . GLU A 1 160 ? -0.734 -12.729 -13.627 1.00 96.50 160 GLU A N 1
ATOM 1314 C CA . GLU A 1 160 ? -0.718 -14.066 -14.243 1.00 96.50 160 GLU A CA 1
ATOM 1315 C C . GLU A 1 160 ? -0.662 -14.012 -15.777 1.00 96.50 160 GLU A C 1
ATOM 1317 O O . GLU A 1 160 ? -0.012 -14.840 -16.416 1.00 96.50 160 GLU A O 1
ATOM 1322 N N . LYS A 1 161 ? -1.347 -13.042 -16.395 1.00 95.50 161 LYS A N 1
ATOM 1323 C CA . LYS A 1 161 ? -1.324 -12.846 -17.848 1.00 95.50 161 LYS A CA 1
ATOM 1324 C C . LYS A 1 161 ? 0.081 -12.506 -18.353 1.00 95.50 161 LYS A C 1
ATOM 1326 O O . LYS A 1 161 ? 0.488 -13.052 -19.376 1.00 95.50 161 LYS A O 1
ATOM 1331 N N . ILE A 1 162 ? 0.804 -11.625 -17.661 1.00 94.25 162 ILE A N 1
ATOM 1332 C CA . ILE A 1 162 ? 2.149 -11.190 -18.061 1.00 94.25 162 ILE A CA 1
ATOM 1333 C C . ILE A 1 162 ? 3.172 -12.302 -17.795 1.00 94.25 162 ILE A C 1
ATOM 1335 O O . ILE A 1 162 ? 3.975 -12.609 -18.681 1.00 94.25 162 ILE A O 1
ATOM 1339 N N . GLU A 1 163 ? 3.087 -12.969 -16.637 1.00 95.56 163 GLU A N 1
ATOM 1340 C CA . GLU A 1 163 ? 3.997 -14.057 -16.236 1.00 95.56 163 GLU A CA 1
ATOM 1341 C C . GLU A 1 163 ? 4.050 -15.199 -17.260 1.00 95.56 163 GLU A C 1
ATOM 1343 O O . GLU A 1 163 ? 5.108 -15.780 -17.492 1.00 95.56 163 GLU A O 1
ATOM 1348 N N . ARG A 1 164 ? 2.936 -15.487 -17.947 1.00 94.69 164 ARG A N 1
ATOM 1349 C CA . ARG A 1 164 ? 2.883 -16.520 -19.001 1.00 94.69 164 ARG A CA 1
ATOM 1350 C C . ARG A 1 164 ? 3.823 -16.257 -20.174 1.00 94.69 164 ARG A C 1
ATOM 1352 O O . ARG A 1 164 ? 4.176 -17.194 -20.884 1.00 94.69 164 ARG A O 1
ATOM 1359 N N . THR A 1 165 ? 4.184 -14.999 -20.411 1.00 92.88 165 THR A N 1
ATOM 1360 C CA . THR A 1 165 ? 4.924 -14.578 -21.610 1.00 92.88 165 THR A CA 1
ATOM 1361 C C . THR A 1 165 ? 6.237 -13.865 -21.314 1.00 92.88 165 THR A C 1
ATOM 1363 O O . THR A 1 165 ? 7.034 -13.682 -22.229 1.00 92.88 165 THR A O 1
ATOM 1366 N N . ASN A 1 166 ? 6.486 -13.469 -20.063 1.00 94.62 166 ASN A N 1
ATOM 1367 C CA . ASN A 1 166 ? 7.632 -12.643 -19.708 1.00 94.62 166 ASN A CA 1
ATOM 1368 C C . ASN A 1 166 ? 8.338 -13.170 -18.448 1.00 94.62 166 ASN A C 1
ATOM 1370 O O . ASN A 1 166 ? 7.829 -13.034 -17.337 1.00 94.62 166 ASN A O 1
ATOM 1374 N N . ARG A 1 167 ? 9.526 -13.764 -18.630 1.00 94.12 167 ARG A N 1
ATOM 1375 C CA . ARG A 1 167 ? 10.337 -14.309 -17.529 1.00 94.12 167 ARG A CA 1
ATOM 1376 C C . ARG A 1 167 ? 11.007 -13.224 -16.690 1.00 94.12 167 ARG A C 1
ATOM 1378 O O . ARG A 1 167 ? 10.999 -13.340 -15.470 1.00 94.12 167 ARG A O 1
ATOM 1385 N N . ASP A 1 168 ? 11.522 -12.171 -17.320 1.00 94.56 168 ASP A N 1
ATOM 1386 C CA . ASP A 1 168 ? 12.178 -11.065 -16.610 1.00 94.56 168 ASP A CA 1
ATOM 1387 C C . ASP A 1 168 ? 11.190 -10.362 -15.669 1.00 94.56 168 ASP A C 1
ATOM 1389 O O . ASP A 1 168 ? 11.531 -10.012 -14.543 1.00 94.56 168 ASP A O 1
ATOM 1393 N N . PHE A 1 169 ? 9.929 -10.221 -16.101 1.00 96.75 169 PHE A N 1
ATOM 1394 C CA . PHE A 1 169 ? 8.851 -9.702 -15.255 1.00 96.75 169 PHE A CA 1
ATOM 1395 C C . PHE A 1 169 ? 8.701 -10.496 -13.951 1.00 96.75 169 PHE A C 1
ATOM 1397 O O . PHE A 1 169 ? 8.594 -9.887 -12.889 1.00 96.75 169 PHE A O 1
ATOM 1404 N N . ILE A 1 170 ? 8.692 -11.836 -14.021 1.00 96.75 170 ILE A N 1
ATOM 1405 C CA . ILE A 1 170 ? 8.528 -12.704 -12.840 1.00 96.75 170 ILE A CA 1
ATOM 1406 C C . ILE A 1 170 ? 9.621 -12.392 -11.823 1.00 96.75 170 ILE A C 1
ATOM 1408 O O . ILE A 1 170 ? 9.347 -12.201 -10.641 1.00 96.75 170 ILE A O 1
ATOM 1412 N N . GLU A 1 171 ? 10.861 -12.319 -12.290 1.00 95.31 171 GLU A N 1
ATOM 1413 C CA . GLU A 1 171 ? 12.010 -12.099 -11.426 1.00 95.31 171 GLU A CA 1
ATOM 1414 C C . GLU A 1 171 ? 11.990 -10.712 -10.779 1.00 95.31 171 GLU A C 1
ATOM 1416 O O . GLU A 1 171 ? 12.119 -10.608 -9.559 1.00 95.31 171 GLU A O 1
ATOM 1421 N N . TYR A 1 172 ? 11.735 -9.655 -11.557 1.00 97.50 172 TYR A N 1
ATOM 1422 C CA . TYR A 1 172 ? 11.587 -8.307 -11.007 1.00 97.50 172 TYR A CA 1
ATOM 1423 C C . TYR A 1 172 ? 10.430 -8.213 -10.015 1.00 97.50 172 TYR A C 1
ATOM 1425 O O . TYR A 1 172 ? 10.583 -7.610 -8.953 1.00 97.50 172 TYR A O 1
ATOM 1433 N N . HIS A 1 173 ? 9.291 -8.836 -10.318 1.00 97.44 173 HIS A N 1
ATOM 1434 C CA . HIS A 1 173 ? 8.133 -8.835 -9.434 1.00 97.44 173 HIS A CA 1
ATOM 1435 C C . HIS A 1 173 ? 8.466 -9.522 -8.106 1.00 97.44 173 HIS A C 1
ATOM 1437 O O . HIS A 1 173 ? 8.149 -8.986 -7.047 1.00 97.44 173 HIS A O 1
ATOM 1443 N N . LEU A 1 174 ? 9.091 -10.703 -8.143 1.00 96.25 174 LEU A N 1
ATOM 1444 C CA . LEU A 1 174 ? 9.445 -11.459 -6.939 1.00 96.25 174 LEU A CA 1
ATOM 1445 C C . LEU A 1 174 ? 10.436 -10.700 -6.056 1.00 96.25 174 LEU A C 1
ATOM 1447 O O . LEU A 1 174 ? 10.212 -10.611 -4.853 1.00 96.25 174 LEU A O 1
ATOM 1451 N N . LEU A 1 175 ? 11.483 -10.111 -6.642 1.00 96.69 175 LEU A N 1
ATOM 1452 C CA . LEU A 1 175 ? 12.452 -9.306 -5.892 1.00 96.69 175 LEU A CA 1
ATOM 1453 C C . LEU A 1 175 ? 11.795 -8.064 -5.273 1.00 96.69 175 LEU A C 1
ATOM 1455 O O . LEU A 1 175 ? 12.063 -7.730 -4.122 1.00 96.69 175 LEU A O 1
ATOM 1459 N N . THR A 1 176 ? 10.906 -7.402 -6.018 1.00 97.44 176 THR A N 1
ATOM 1460 C CA . THR A 1 176 ? 10.162 -6.227 -5.535 1.00 97.44 176 THR A CA 1
ATOM 1461 C C . THR A 1 176 ? 9.238 -6.598 -4.370 1.00 97.44 176 THR A C 1
ATOM 1463 O O . THR A 1 176 ? 9.292 -5.960 -3.322 1.00 97.44 176 THR A O 1
ATOM 1466 N N . ASP A 1 177 ? 8.423 -7.649 -4.517 1.00 95.44 177 ASP A N 1
ATOM 1467 C CA . ASP A 1 177 ? 7.523 -8.141 -3.461 1.00 95.44 177 ASP A CA 1
ATOM 1468 C C . ASP A 1 177 ? 8.303 -8.582 -2.213 1.00 95.44 177 ASP A C 1
ATOM 1470 O O . ASP A 1 177 ? 7.910 -8.259 -1.092 1.00 95.44 177 ASP A O 1
ATOM 1474 N N . GLU A 1 178 ? 9.442 -9.256 -2.391 1.00 94.12 178 GLU A N 1
ATOM 1475 C CA . GLU A 1 178 ? 10.310 -9.668 -1.288 1.00 94.12 178 GLU A CA 1
ATOM 1476 C C . GLU A 1 178 ? 10.835 -8.466 -0.490 1.00 94.12 178 GLU A C 1
ATOM 1478 O O . GLU A 1 178 ? 10.693 -8.442 0.735 1.00 94.12 178 GLU A O 1
ATOM 1483 N N . ILE A 1 179 ? 11.390 -7.453 -1.166 1.00 95.06 179 ILE A N 1
ATOM 1484 C CA . ILE A 1 179 ? 11.905 -6.234 -0.523 1.00 95.06 179 ILE A CA 1
ATOM 1485 C C . ILE A 1 179 ? 10.800 -5.539 0.282 1.00 95.06 179 ILE A C 1
ATOM 1487 O O . ILE A 1 179 ? 11.003 -5.195 1.448 1.00 95.06 179 ILE A O 1
ATOM 1491 N N . LEU A 1 180 ? 9.617 -5.364 -0.317 1.00 95.06 180 LEU A N 1
ATOM 1492 C CA . LEU A 1 180 ? 8.488 -4.705 0.340 1.00 95.06 180 LEU A CA 1
ATOM 1493 C C . LEU A 1 180 ? 8.030 -5.475 1.586 1.00 95.06 180 LEU A C 1
ATOM 1495 O O . LEU A 1 180 ? 7.824 -4.875 2.645 1.00 95.06 180 LEU A O 1
ATOM 1499 N N . ARG A 1 181 ? 7.919 -6.807 1.498 1.00 91.69 181 ARG A N 1
ATOM 1500 C CA . ARG A 1 181 ? 7.560 -7.655 2.646 1.00 91.69 181 ARG A CA 1
ATOM 1501 C C . ARG A 1 181 ? 8.600 -7.579 3.752 1.00 91.69 181 ARG A C 1
ATOM 1503 O O . ARG A 1 181 ? 8.220 -7.420 4.905 1.00 91.69 181 ARG A O 1
ATOM 1510 N N . MET A 1 182 ? 9.887 -7.667 3.423 1.00 90.12 182 MET A N 1
ATOM 1511 C CA . MET A 1 182 ? 10.954 -7.597 4.424 1.00 90.12 182 MET A CA 1
ATOM 1512 C C . MET A 1 182 ? 10.927 -6.279 5.204 1.00 90.12 182 MET A C 1
ATOM 1514 O O . MET A 1 182 ? 11.101 -6.291 6.421 1.00 90.12 182 MET A O 1
ATOM 1518 N N . ALA A 1 183 ? 10.672 -5.164 4.519 1.00 91.56 183 ALA A N 1
ATOM 1519 C CA . ALA A 1 183 ? 10.660 -3.839 5.127 1.00 91.56 183 ALA A CA 1
ATOM 1520 C C . ALA A 1 183 ? 9.403 -3.571 5.969 1.00 91.56 183 ALA A C 1
ATOM 1522 O O . ALA A 1 183 ? 9.496 -3.062 7.087 1.00 91.56 183 ALA A O 1
ATOM 1523 N N . PHE A 1 184 ? 8.222 -3.906 5.437 1.00 91.12 184 PHE A N 1
ATOM 1524 C CA . PHE A 1 184 ? 6.951 -3.430 5.997 1.00 91.12 184 PHE A CA 1
ATOM 1525 C C . PHE A 1 184 ? 6.064 -4.537 6.571 1.00 91.12 184 PHE A C 1
ATOM 1527 O O . PHE A 1 184 ? 5.144 -4.238 7.318 1.00 91.12 184 PHE A O 1
ATOM 1534 N N . MET A 1 185 ? 6.342 -5.813 6.290 1.00 85.50 185 MET A N 1
ATOM 1535 C CA . MET A 1 185 ? 5.637 -6.962 6.872 1.00 85.50 185 MET A CA 1
ATOM 1536 C C . MET A 1 185 ? 6.612 -7.793 7.709 1.00 85.50 185 MET A C 1
ATOM 1538 O O . MET A 1 185 ? 7.088 -8.840 7.274 1.00 85.50 185 MET A O 1
ATOM 1542 N N . ARG A 1 186 ? 6.927 -7.306 8.916 1.00 70.06 186 ARG A N 1
ATOM 1543 C CA . ARG A 1 186 ? 7.963 -7.850 9.816 1.00 70.06 186 ARG A CA 1
ATOM 1544 C C . ARG A 1 186 ? 7.805 -9.361 10.046 1.00 70.06 186 ARG A C 1
ATOM 1546 O O . ARG A 1 186 ? 7.063 -9.802 10.924 1.00 70.06 186 ARG A O 1
ATOM 1553 N N . VAL A 1 187 ? 8.542 -10.159 9.274 1.00 63.25 187 VAL A N 1
ATOM 1554 C CA . VAL A 1 187 ? 8.523 -11.625 9.354 1.00 63.25 187 VAL A CA 1
ATOM 1555 C C . VAL A 1 187 ? 8.930 -12.063 10.765 1.00 63.25 187 VAL A C 1
ATOM 1557 O O . VAL A 1 187 ? 9.952 -11.630 11.290 1.00 63.25 187 VAL A O 1
ATOM 1560 N N . GLY A 1 188 ? 8.119 -12.918 11.392 1.00 62.12 188 GLY A N 1
ATOM 1561 C CA . GLY A 1 188 ? 8.385 -13.450 12.734 1.00 62.12 188 GLY A CA 1
ATOM 1562 C C . GLY A 1 188 ? 7.858 -12.605 13.900 1.00 62.12 188 GLY A C 1
ATOM 1563 O O . GLY A 1 188 ? 8.019 -13.014 15.049 1.00 62.12 188 GLY A O 1
ATOM 1564 N N . LYS A 1 189 ? 7.194 -11.470 13.640 1.00 69.50 189 LYS A N 1
ATOM 1565 C CA . LYS A 1 189 ? 6.422 -10.721 14.647 1.00 69.50 189 LYS A CA 1
ATOM 1566 C C . LYS A 1 189 ? 4.916 -10.839 14.371 1.00 69.50 189 LYS A C 1
ATOM 1568 O O . LYS A 1 189 ? 4.531 -11.096 13.229 1.00 69.50 189 LYS A O 1
ATOM 1573 N N . PRO A 1 190 ? 4.048 -10.682 15.390 1.00 73.94 190 P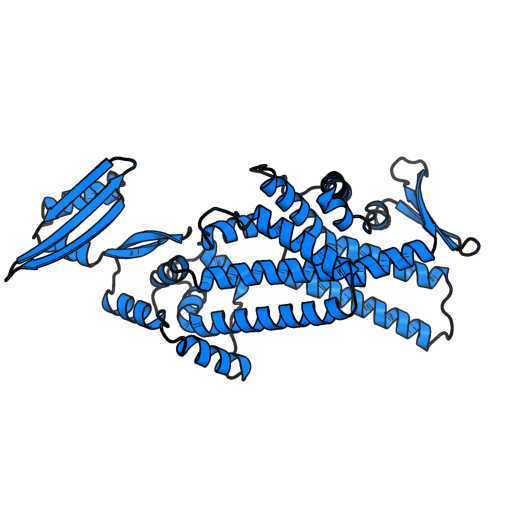RO A N 1
ATOM 1574 C CA . PRO A 1 190 ? 2.617 -10.515 15.157 1.00 73.94 190 PRO A CA 1
ATOM 1575 C C . PRO A 1 190 ? 2.379 -9.346 14.196 1.00 73.94 190 PRO A C 1
ATOM 1577 O O . PRO A 1 190 ? 2.986 -8.291 14.360 1.00 73.94 190 PRO A O 1
ATOM 1580 N N . VAL A 1 191 ? 1.524 -9.548 13.193 1.00 76.50 191 VAL A N 1
ATOM 1581 C CA . VAL A 1 191 ? 1.173 -8.500 12.226 1.00 76.50 191 VAL A CA 1
ATOM 1582 C C . VAL A 1 191 ? 0.351 -7.429 12.935 1.00 76.50 191 VAL A C 1
ATOM 1584 O O . VAL A 1 191 ? -0.731 -7.720 13.447 1.00 76.50 191 VAL A O 1
ATOM 1587 N N . GLU A 1 192 ? 0.830 -6.188 12.921 1.00 86.06 192 GLU A N 1
ATOM 1588 C CA . GLU A 1 192 ? 0.118 -5.029 13.458 1.00 86.06 192 GLU A CA 1
ATOM 1589 C C . GLU A 1 192 ? -0.423 -4.213 12.282 1.00 86.06 192 GLU A C 1
ATOM 1591 O O . GLU A 1 192 ? 0.066 -3.133 11.970 1.00 86.06 192 GLU A O 1
ATOM 1596 N N . ALA A 1 193 ? -1.448 -4.748 11.604 1.00 88.94 193 ALA A N 1
ATOM 1597 C CA . ALA A 1 193 ? -1.864 -4.318 10.261 1.00 88.94 193 ALA A CA 1
ATOM 1598 C C . ALA A 1 193 ? -2.012 -2.793 10.078 1.00 88.94 193 ALA A C 1
ATOM 1600 O O . ALA A 1 193 ? -1.637 -2.256 9.038 1.00 88.94 193 ALA A O 1
ATOM 1601 N N . ILE A 1 194 ? -2.544 -2.086 11.082 1.00 91.31 194 ILE A N 1
ATOM 1602 C CA . ILE A 1 194 ? -2.700 -0.623 11.046 1.00 91.31 194 ILE A CA 1
ATOM 1603 C C . ILE A 1 194 ? -1.357 0.095 11.204 1.00 91.31 194 ILE A C 1
ATOM 1605 O O . ILE A 1 194 ? -1.109 1.072 10.500 1.00 91.31 194 ILE A O 1
ATOM 1609 N N . GLU A 1 195 ? -0.517 -0.340 12.144 1.00 89.25 195 GLU A N 1
ATOM 1610 C CA . GLU A 1 195 ? 0.788 0.277 12.400 1.00 89.25 195 GLU A CA 1
ATOM 1611 C C . GLU A 1 195 ? 1.727 0.036 11.215 1.00 89.25 195 GLU A C 1
ATOM 1613 O O . GLU A 1 195 ? 2.265 0.991 10.658 1.00 89.25 195 GLU A O 1
ATOM 1618 N N . ASP A 1 196 ? 1.809 -1.207 10.745 1.00 89.44 196 ASP A N 1
ATOM 1619 C CA . ASP A 1 196 ? 2.614 -1.602 9.590 1.00 89.44 196 ASP A CA 1
ATOM 1620 C C . ASP A 1 196 ? 2.190 -0.839 8.314 1.00 89.44 196 ASP A C 1
ATOM 1622 O O . ASP A 1 196 ? 3.036 -0.321 7.581 1.00 89.44 196 ASP A O 1
ATOM 1626 N N . TYR A 1 197 ? 0.881 -0.659 8.079 1.00 92.38 197 TYR A N 1
ATOM 1627 C CA . TYR A 1 197 ? 0.390 0.144 6.950 1.00 92.38 197 TYR A CA 1
ATOM 1628 C C . TYR A 1 197 ? 0.775 1.616 7.061 1.00 92.38 197 TYR A C 1
ATOM 1630 O O . TYR A 1 197 ? 1.142 2.237 6.066 1.00 92.38 197 TYR A O 1
ATOM 1638 N N . LYS A 1 198 ? 0.705 2.196 8.264 1.00 91.56 198 LYS A N 1
ATOM 1639 C CA . LYS A 1 198 ? 1.142 3.579 8.476 1.00 91.56 198 LYS A CA 1
ATOM 1640 C C . LYS A 1 198 ? 2.624 3.741 8.196 1.00 91.56 198 LYS A C 1
ATOM 1642 O O . LYS A 1 198 ? 2.996 4.733 7.584 1.00 91.56 198 LYS A O 1
ATOM 1647 N N . VAL A 1 199 ? 3.453 2.787 8.621 1.00 90.44 199 VAL A N 1
ATOM 1648 C CA . VAL A 1 199 ? 4.887 2.804 8.314 1.00 90.44 199 VAL A CA 1
ATOM 1649 C C . VAL A 1 199 ? 5.087 2.795 6.800 1.00 90.44 199 VAL A C 1
ATOM 1651 O O . VAL A 1 199 ? 5.765 3.677 6.283 1.00 90.44 199 VAL A O 1
ATOM 1654 N N . PHE A 1 200 ? 4.426 1.887 6.078 1.00 93.12 200 PHE A N 1
ATOM 1655 C CA . PHE A 1 200 ? 4.471 1.859 4.614 1.00 93.12 200 PHE A CA 1
ATOM 1656 C C . PHE A 1 200 ? 4.045 3.200 3.986 1.00 93.12 200 PHE A C 1
ATOM 1658 O O . PHE A 1 200 ? 4.783 3.771 3.183 1.00 93.12 200 PHE A O 1
ATOM 1665 N N . LYS A 1 201 ? 2.893 3.754 4.386 1.00 92.50 201 LYS A N 1
ATOM 1666 C CA . LYS A 1 201 ? 2.369 5.020 3.841 1.00 92.50 201 LYS A CA 1
ATOM 1667 C C . LYS A 1 201 ? 3.184 6.250 4.234 1.00 92.50 201 LYS A C 1
ATOM 1669 O O . LYS A 1 201 ? 3.149 7.231 3.503 1.00 92.50 201 LYS A O 1
ATOM 1674 N N . ASN A 1 202 ? 3.917 6.216 5.346 1.00 91.12 202 ASN A N 1
ATOM 1675 C CA . ASN A 1 202 ? 4.823 7.302 5.724 1.00 91.12 202 ASN A CA 1
ATOM 1676 C C . ASN A 1 202 ? 6.003 7.429 4.749 1.00 91.12 202 ASN A C 1
ATOM 1678 O O . ASN A 1 202 ? 6.495 8.537 4.550 1.00 91.12 202 ASN A O 1
ATOM 1682 N N . PHE A 1 203 ? 6.442 6.320 4.147 1.00 92.12 203 PHE A N 1
ATOM 1683 C CA . PHE A 1 203 ? 7.518 6.311 3.154 1.00 92.12 203 PHE A CA 1
ATOM 1684 C C . PHE A 1 203 ? 7.012 6.403 1.709 1.00 92.12 203 PHE A C 1
ATOM 1686 O O . PHE A 1 203 ? 7.742 6.870 0.836 1.00 92.12 203 PHE A O 1
ATOM 1693 N N . LEU A 1 204 ? 5.767 5.997 1.441 1.00 92.00 204 LEU A N 1
ATOM 1694 C CA . LEU A 1 204 ? 5.161 6.107 0.116 1.00 92.00 204 LEU A CA 1
ATOM 1695 C C . LEU A 1 204 ? 4.874 7.580 -0.234 1.00 92.00 204 LEU A C 1
ATOM 1697 O O . LEU A 1 204 ? 3.844 8.138 0.139 1.00 92.00 204 LEU A O 1
ATOM 1701 N N . SER A 1 205 ? 5.786 8.206 -0.978 1.00 87.94 205 SER A N 1
ATOM 1702 C CA . SER A 1 205 ? 5.716 9.627 -1.349 1.00 87.94 205 SER A CA 1
ATOM 1703 C C . SER A 1 205 ? 4.845 9.930 -2.572 1.00 87.94 205 SER A C 1
ATOM 1705 O O . SER A 1 205 ? 4.755 11.089 -2.972 1.00 87.94 205 SER A O 1
ATOM 1707 N N . PHE A 1 206 ? 4.240 8.914 -3.188 1.00 91.69 206 PHE A N 1
ATOM 1708 C CA . PHE A 1 206 ? 3.580 9.029 -4.485 1.00 91.69 206 PHE A CA 1
ATOM 1709 C C . PHE A 1 206 ? 2.317 8.174 -4.585 1.00 91.69 206 PHE A C 1
ATOM 1711 O O . PHE A 1 206 ? 2.101 7.241 -3.811 1.00 91.69 206 PHE A O 1
ATOM 1718 N N . ASP A 1 207 ? 1.473 8.505 -5.559 1.00 90.62 207 ASP A N 1
ATOM 1719 C CA . ASP A 1 207 ? 0.241 7.779 -5.852 1.00 90.62 207 ASP A CA 1
ATOM 1720 C C . ASP A 1 207 ? 0.485 6.779 -6.989 1.00 90.62 207 ASP A C 1
ATOM 1722 O O . ASP A 1 207 ? 0.705 7.152 -8.144 1.00 90.62 207 ASP A O 1
ATOM 1726 N N . ILE A 1 208 ? 0.432 5.492 -6.640 1.00 92.19 208 ILE A N 1
ATOM 1727 C CA . ILE A 1 208 ? 0.709 4.371 -7.543 1.00 92.19 208 ILE A CA 1
ATOM 1728 C C . ILE A 1 208 ? -0.245 4.376 -8.752 1.00 92.19 208 ILE A C 1
ATOM 1730 O O . ILE A 1 208 ? 0.181 4.111 -9.878 1.00 92.19 208 ILE A O 1
ATOM 1734 N N . VAL A 1 209 ? -1.523 4.714 -8.553 1.00 87.44 209 VAL A N 1
ATOM 1735 C CA . VAL A 1 209 ? -2.544 4.719 -9.614 1.00 87.44 209 VAL A CA 1
ATOM 1736 C C . VAL A 1 209 ? -2.331 5.897 -10.562 1.00 87.44 209 VAL A C 1
ATOM 1738 O O . VAL A 1 209 ? -2.411 5.742 -11.782 1.00 87.44 209 VAL A O 1
ATOM 1741 N N . ASN A 1 210 ? -2.020 7.076 -10.024 1.00 87.44 210 ASN A N 1
ATOM 1742 C CA . ASN A 1 210 ? -1.708 8.249 -10.839 1.00 87.44 210 ASN A CA 1
ATOM 1743 C C . ASN A 1 210 ? -0.401 8.082 -11.629 1.00 87.44 210 ASN A C 1
ATOM 1745 O O . ASN A 1 210 ? -0.340 8.509 -12.788 1.00 87.44 210 ASN A O 1
ATOM 1749 N N . ASN A 1 211 ? 0.602 7.408 -11.058 1.00 90.00 211 ASN A N 1
ATOM 1750 C CA . ASN A 1 211 ? 1.821 7.036 -11.776 1.00 90.00 211 ASN A CA 1
ATOM 1751 C C . ASN A 1 211 ? 1.498 6.075 -12.939 1.00 90.00 211 ASN A C 1
ATOM 1753 O O . ASN A 1 211 ? 1.871 6.347 -14.082 1.00 90.00 211 ASN A O 1
ATOM 1757 N N . ALA A 1 212 ? 0.698 5.029 -12.689 1.00 87.31 212 ALA A N 1
ATOM 1758 C CA . ALA A 1 212 ? 0.251 4.084 -13.718 1.00 87.31 212 ALA A CA 1
ATOM 1759 C C . ALA A 1 212 ? -0.490 4.761 -14.879 1.00 87.31 212 ALA A C 1
ATOM 1761 O O . ALA A 1 212 ? -0.252 4.451 -16.051 1.00 87.31 212 ALA A O 1
ATOM 1762 N N . ARG A 1 213 ? -1.393 5.694 -14.555 1.00 86.25 213 ARG A N 1
ATOM 1763 C CA . ARG A 1 213 ? -2.142 6.469 -15.548 1.00 86.25 213 ARG A CA 1
ATOM 1764 C C . ARG A 1 213 ? -1.203 7.301 -16.414 1.00 86.25 213 ARG A C 1
ATOM 1766 O O . ARG A 1 213 ? -1.272 7.196 -17.634 1.00 86.25 213 ARG A O 1
ATOM 1773 N N . SER A 1 214 ? -0.287 8.038 -15.788 1.00 82.62 214 SER A N 1
ATOM 1774 C CA . SER A 1 214 ? 0.698 8.869 -16.490 1.00 82.62 214 SER A CA 1
ATOM 1775 C C . SER A 1 214 ? 1.563 8.045 -17.449 1.00 82.62 214 SER A C 1
ATOM 1777 O O . SER A 1 214 ? 1.722 8.415 -18.611 1.00 82.62 214 SER A O 1
ATOM 1779 N N . ALA A 1 215 ? 2.066 6.889 -17.008 1.00 83.50 215 ALA A N 1
ATOM 1780 C CA . ALA A 1 215 ? 2.871 6.011 -17.856 1.00 83.50 215 ALA A CA 1
ATOM 1781 C C . ALA A 1 215 ? 2.062 5.386 -19.005 1.00 83.50 215 ALA A C 1
ATOM 1783 O O . ALA A 1 215 ? 2.574 5.224 -20.113 1.00 83.50 215 ALA A O 1
ATOM 1784 N N . THR A 1 216 ? 0.788 5.057 -18.767 1.00 83.00 216 THR A N 1
ATOM 1785 C CA . THR A 1 216 ? -0.107 4.511 -19.800 1.00 83.00 216 THR A CA 1
ATOM 1786 C C . THR A 1 216 ? -0.437 5.558 -20.862 1.00 83.00 216 THR A C 1
ATOM 1788 O O . THR A 1 216 ? -0.377 5.253 -22.051 1.00 83.00 216 THR A O 1
ATOM 1791 N N . GLU A 1 217 ? -0.748 6.790 -20.453 1.00 83.19 217 GLU A N 1
ATOM 1792 C CA . GLU A 1 217 ? -1.007 7.916 -21.360 1.00 83.19 217 GLU A CA 1
ATOM 1793 C C . GLU A 1 217 ? 0.218 8.198 -22.244 1.00 83.19 217 GLU A C 1
ATOM 1795 O O . GLU A 1 217 ? 0.087 8.315 -23.463 1.00 83.19 217 GLU A O 1
ATOM 1800 N N . GLN A 1 218 ? 1.416 8.208 -21.651 1.00 77.56 218 GLN A N 1
ATOM 1801 C CA . GLN A 1 218 ? 2.671 8.353 -22.390 1.00 77.56 218 GLN A CA 1
ATOM 1802 C C . GLN A 1 218 ? 2.881 7.189 -23.365 1.00 77.56 218 GLN A C 1
ATOM 1804 O O . GLN A 1 218 ? 3.090 7.416 -24.555 1.00 77.56 218 GLN A O 1
ATOM 1809 N N . GLY A 1 219 ? 2.768 5.942 -22.898 1.00 75.12 219 GLY A N 1
ATOM 1810 C CA . GLY A 1 219 ? 2.934 4.758 -23.744 1.00 75.12 219 GLY A CA 1
ATOM 1811 C C . GLY A 1 219 ? 1.957 4.715 -24.925 1.00 75.12 219 GLY A C 1
ATOM 1812 O O . GLY A 1 219 ? 2.353 4.355 -26.032 1.00 75.12 219 GLY A O 1
ATOM 1813 N N . TYR A 1 220 ? 0.702 5.123 -24.713 1.00 77.38 220 TYR A N 1
ATOM 1814 C CA . TYR A 1 220 ? -0.309 5.220 -25.767 1.00 77.38 220 TYR A CA 1
ATOM 1815 C C . TYR A 1 220 ? 0.039 6.291 -26.804 1.00 77.38 220 TYR A C 1
ATOM 1817 O O . TYR A 1 220 ? -0.089 6.044 -28.003 1.00 77.38 220 TYR A O 1
ATOM 1825 N N . TRP A 1 221 ? 0.509 7.460 -26.361 1.00 82.56 221 TRP A N 1
ATOM 1826 C CA . TRP A 1 221 ? 0.927 8.534 -27.259 1.00 82.56 221 TRP A CA 1
ATOM 1827 C C . TRP A 1 221 ? 2.055 8.081 -28.196 1.00 82.56 221 TRP A C 1
ATOM 1829 O O . TRP A 1 221 ? 1.888 8.150 -29.412 1.00 82.56 221 TRP A O 1
ATOM 1839 N N . TYR A 1 222 ? 3.138 7.513 -27.652 1.00 76.06 222 TYR A N 1
ATOM 1840 C CA . TYR A 1 222 ? 4.267 7.027 -28.460 1.00 76.06 222 TYR A CA 1
ATOM 1841 C C . TYR A 1 222 ? 3.870 5.900 -29.419 1.00 76.06 222 TYR A C 1
ATOM 1843 O O . TYR A 1 222 ? 4.330 5.869 -30.558 1.00 76.06 222 TYR A O 1
ATOM 1851 N N . ALA A 1 223 ? 3.013 4.972 -28.976 1.00 74.62 223 ALA A N 1
ATOM 1852 C CA . ALA A 1 223 ? 2.543 3.887 -29.830 1.00 74.62 223 ALA A CA 1
ATOM 1853 C C . ALA A 1 223 ? 1.750 4.414 -31.035 1.00 74.62 223 ALA A C 1
ATOM 1855 O O . ALA A 1 223 ? 1.977 3.962 -32.155 1.00 74.62 223 ALA A O 1
ATOM 1856 N N . ASN A 1 224 ? 0.850 5.378 -30.825 1.00 78.44 224 ASN A N 1
ATOM 1857 C CA . ASN A 1 224 ? 0.061 5.950 -31.914 1.00 78.44 224 ASN A CA 1
ATOM 1858 C C . ASN A 1 224 ? 0.893 6.803 -32.859 1.00 78.44 224 ASN A C 1
ATOM 1860 O O . ASN A 1 224 ? 0.686 6.725 -34.064 1.00 78.44 224 ASN A O 1
ATOM 1864 N N . ASP A 1 225 ? 1.819 7.597 -32.328 1.00 80.44 225 ASP A N 1
ATOM 1865 C CA . ASP A 1 225 ? 2.655 8.466 -33.149 1.00 80.44 225 ASP A CA 1
ATOM 1866 C C . ASP A 1 225 ? 3.564 7.633 -34.066 1.00 80.44 225 ASP A C 1
ATOM 1868 O O . ASP A 1 225 ? 3.597 7.832 -35.279 1.00 80.44 225 ASP A O 1
ATOM 1872 N N . LEU A 1 226 ? 4.189 6.584 -33.519 1.00 74.69 226 LEU A N 1
ATOM 1873 C CA . LEU A 1 226 ? 5.026 5.665 -34.288 1.00 74.69 226 LEU A CA 1
ATOM 1874 C C . LEU A 1 226 ? 4.216 4.844 -35.310 1.00 74.69 226 LEU A C 1
ATOM 1876 O O . LEU A 1 226 ? 4.681 4.626 -36.429 1.00 74.69 226 LEU A O 1
ATOM 1880 N N . LEU A 1 227 ? 2.992 4.419 -34.968 1.00 75.31 227 LEU A N 1
ATOM 1881 C CA . LEU A 1 227 ? 2.088 3.772 -35.928 1.00 75.31 227 LEU A CA 1
ATOM 1882 C C . LEU A 1 227 ? 1.623 4.735 -37.026 1.00 75.31 227 LEU A C 1
ATOM 1884 O O . LEU A 1 227 ? 1.518 4.316 -38.175 1.00 75.31 227 LEU A O 1
ATOM 1888 N N . GLY A 1 228 ? 1.377 6.006 -36.700 1.00 79.62 228 GLY A N 1
ATOM 1889 C CA . GLY A 1 228 ? 1.056 7.048 -37.675 1.00 79.62 228 GLY A CA 1
ATOM 1890 C C . GLY A 1 228 ? 2.194 7.247 -38.672 1.00 79.62 228 GLY A C 1
ATOM 1891 O O . GLY A 1 228 ? 1.970 7.215 -39.879 1.00 79.62 228 GLY A O 1
ATOM 1892 N N . MET A 1 229 ? 3.433 7.324 -38.178 1.00 78.12 229 MET A N 1
ATOM 1893 C CA . MET A 1 229 ? 4.617 7.417 -39.035 1.00 78.12 229 MET A CA 1
ATOM 1894 C C . MET A 1 229 ? 4.762 6.218 -39.971 1.00 78.12 229 MET A C 1
ATOM 1896 O O . MET A 1 229 ? 5.022 6.410 -41.155 1.00 78.12 229 MET A O 1
ATOM 1900 N N . LEU A 1 230 ? 4.562 4.997 -39.464 1.00 77.06 230 LEU A N 1
ATOM 1901 C CA . LEU A 1 230 ? 4.621 3.776 -40.275 1.00 77.06 230 LEU A CA 1
ATOM 1902 C C . LEU A 1 230 ? 3.466 3.666 -41.280 1.00 77.06 230 LEU A C 1
ATOM 1904 O O . LEU A 1 230 ? 3.627 3.057 -42.334 1.00 77.06 230 LEU A O 1
ATOM 1908 N N . ALA A 1 231 ? 2.299 4.233 -40.964 1.00 78.62 231 ALA A N 1
ATOM 1909 C CA . ALA A 1 231 ? 1.156 4.260 -41.871 1.00 78.62 231 ALA A CA 1
ATOM 1910 C C . ALA A 1 231 ? 1.359 5.249 -43.032 1.00 78.62 231 ALA A C 1
ATOM 1912 O O . ALA A 1 231 ? 0.879 5.001 -44.136 1.00 78.62 231 ALA A O 1
ATOM 1913 N N . GLU A 1 232 ? 2.065 6.358 -42.793 1.00 79.88 232 GLU A N 1
ATOM 1914 C CA . GLU A 1 232 ? 2.362 7.377 -43.808 1.00 79.88 232 GLU A CA 1
ATOM 1915 C C . GLU A 1 232 ? 3.621 7.070 -44.627 1.00 79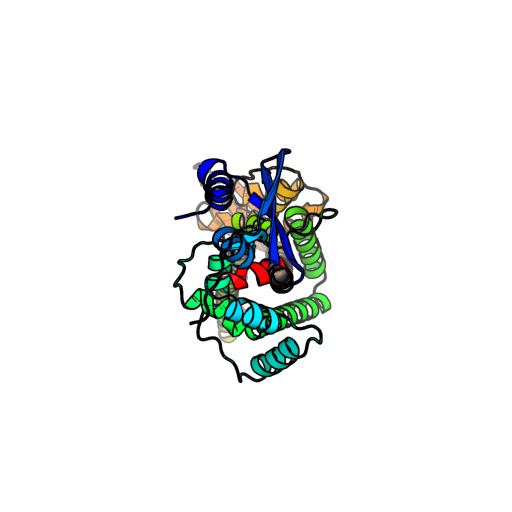.88 232 GLU A C 1
ATOM 1917 O O . GLU A 1 232 ? 3.714 7.443 -45.797 1.00 79.88 232 GLU A O 1
ATOM 1922 N N . ARG A 1 233 ? 4.612 6.426 -44.006 1.00 68.88 233 ARG A N 1
ATOM 1923 C CA . ARG A 1 233 ? 5.932 6.159 -44.575 1.00 68.88 233 ARG A CA 1
ATOM 1924 C C . ARG A 1 233 ? 6.199 4.677 -44.375 1.00 68.88 233 ARG A C 1
ATOM 1926 O O . ARG A 1 233 ? 6.466 4.252 -43.258 1.00 68.88 233 ARG A O 1
ATOM 1933 N N . GLU A 1 234 ? 6.149 3.889 -45.447 1.00 69.81 234 GLU A N 1
ATOM 1934 C CA . GLU A 1 234 ? 6.375 2.431 -45.404 1.00 69.81 234 GLU A CA 1
ATOM 1935 C C . GLU A 1 234 ? 7.679 2.028 -44.668 1.00 69.81 234 GLU A C 1
ATOM 1937 O O . GLU A 1 234 ? 7.816 0.885 -44.233 1.00 69.81 234 GLU A O 1
ATOM 1942 N N . VAL A 1 235 ? 8.622 2.970 -44.496 1.00 76.12 235 VAL A N 1
ATOM 1943 C CA . VAL A 1 235 ? 9.848 2.849 -43.698 1.00 76.12 235 VAL A CA 1
ATOM 1944 C C . VAL A 1 235 ? 10.065 4.112 -42.846 1.00 76.12 235 VAL A C 1
ATOM 1946 O O . VAL A 1 235 ? 9.856 5.232 -43.314 1.00 76.12 235 VAL A O 1
ATOM 1949 N N . VAL A 1 236 ? 10.547 3.937 -41.611 1.00 77.00 236 VAL A N 1
ATOM 1950 C CA . VAL A 1 236 ? 11.016 5.021 -40.726 1.00 77.00 236 VAL A CA 1
ATOM 1951 C C . VAL A 1 236 ? 12.545 4.985 -40.658 1.00 77.00 236 VAL A C 1
ATOM 1953 O O . VAL A 1 236 ? 13.124 3.922 -40.439 1.00 77.00 236 VAL A O 1
ATOM 1956 N N . GLU A 1 237 ? 13.199 6.135 -40.842 1.00 81.94 237 GLU A N 1
ATOM 1957 C CA . GLU A 1 237 ? 14.662 6.263 -40.738 1.00 81.94 237 GLU A CA 1
ATOM 1958 C C . GLU A 1 237 ? 15.169 5.868 -39.339 1.00 81.94 237 GLU A C 1
ATOM 1960 O O . GLU A 1 237 ? 14.523 6.158 -38.326 1.00 81.94 237 GLU A O 1
ATOM 1965 N N . GLY A 1 238 ? 16.346 5.234 -39.277 1.00 78.94 238 GLY A N 1
ATOM 1966 C CA . GLY A 1 238 ? 16.947 4.732 -38.035 1.00 78.94 238 GLY A CA 1
ATOM 1967 C C . GLY A 1 238 ? 17.105 5.814 -36.965 1.00 78.94 238 GLY A C 1
ATOM 1968 O O . GLY A 1 238 ? 16.626 5.631 -35.844 1.00 78.94 238 GLY A O 1
ATOM 1969 N N . SER A 1 239 ? 17.658 6.975 -37.329 1.00 82.75 239 SER A N 1
ATOM 1970 C CA . SER A 1 239 ? 17.796 8.135 -36.435 1.00 82.75 239 SER A CA 1
ATOM 1971 C C . SER A 1 239 ? 16.475 8.675 -35.907 1.00 82.75 239 SER A C 1
ATOM 1973 O O . SER A 1 239 ? 16.447 9.251 -34.818 1.00 82.75 239 SER A O 1
ATOM 1975 N N . ILE A 1 240 ? 15.378 8.522 -36.649 1.00 83.62 240 ILE A N 1
ATOM 1976 C CA . ILE A 1 240 ? 14.048 8.907 -36.175 1.00 83.62 240 ILE A CA 1
ATOM 1977 C C . ILE A 1 240 ? 13.566 7.852 -35.183 1.00 83.62 240 ILE A C 1
ATOM 1979 O O . ILE A 1 240 ? 13.304 8.179 -34.028 1.00 83.62 240 ILE A O 1
ATOM 1983 N N . GLY A 1 241 ? 13.523 6.581 -35.587 1.00 83.44 241 GLY A N 1
ATOM 1984 C CA . GLY A 1 241 ? 13.025 5.494 -34.740 1.00 83.44 241 GLY A CA 1
ATOM 1985 C C . GLY A 1 241 ? 13.782 5.365 -33.415 1.00 83.44 241 GLY A C 1
ATOM 1986 O O . GLY A 1 241 ? 13.176 5.124 -32.369 1.00 83.44 241 GLY A O 1
ATOM 1987 N N . ILE A 1 242 ? 15.097 5.586 -33.422 1.00 87.62 242 ILE A N 1
ATOM 1988 C CA . ILE A 1 242 ? 15.907 5.479 -32.212 1.00 87.62 242 ILE A CA 1
ATOM 1989 C C . ILE A 1 242 ? 15.671 6.627 -31.225 1.00 87.62 242 ILE A C 1
ATOM 1991 O O . ILE A 1 242 ? 15.685 6.388 -30.019 1.00 87.62 242 ILE A O 1
ATOM 1995 N N . LYS A 1 243 ? 15.373 7.847 -31.703 1.00 86.50 243 LYS A N 1
ATOM 1996 C CA . LYS A 1 243 ? 14.972 8.967 -30.830 1.00 86.50 243 LYS A CA 1
ATOM 1997 C C . LYS A 1 243 ? 13.704 8.624 -30.059 1.00 86.50 243 LYS A C 1
ATOM 1999 O O . LYS A 1 243 ? 13.665 8.806 -28.849 1.00 86.50 243 LYS A O 1
ATOM 2004 N N . TYR A 1 244 ? 12.722 8.029 -30.737 1.00 85.56 244 TYR A N 1
ATOM 2005 C CA . TYR A 1 244 ? 11.488 7.563 -30.102 1.00 85.56 244 TYR A CA 1
ATOM 2006 C C . TYR A 1 244 ? 11.750 6.519 -29.016 1.00 85.56 244 TYR A C 1
ATOM 2008 O O . TYR A 1 244 ? 11.193 6.609 -27.923 1.00 85.56 244 TYR A O 1
ATOM 2016 N N . LEU A 1 245 ? 12.612 5.535 -29.292 1.00 87.44 245 LEU A N 1
ATOM 2017 C CA . LEU A 1 245 ? 12.982 4.528 -28.293 1.00 87.44 245 LEU A CA 1
ATOM 2018 C C . LEU A 1 245 ? 13.713 5.152 -27.100 1.00 87.44 245 LEU A C 1
ATOM 2020 O O . LEU A 1 245 ? 13.425 4.796 -25.958 1.00 87.44 245 LEU A O 1
ATOM 2024 N N . LEU A 1 246 ? 14.610 6.106 -27.352 1.00 88.75 246 LEU A N 1
ATOM 2025 C CA . LEU A 1 246 ? 15.362 6.807 -26.315 1.00 88.75 246 LEU A CA 1
ATOM 2026 C C . LEU A 1 246 ? 14.440 7.617 -25.401 1.00 88.75 246 LEU A C 1
ATOM 2028 O O . LEU A 1 246 ? 14.545 7.523 -24.177 1.00 88.75 246 LEU A O 1
ATOM 2032 N N . ASP A 1 247 ? 13.504 8.363 -25.982 1.00 87.25 247 ASP A N 1
ATOM 2033 C CA . ASP A 1 247 ? 12.522 9.147 -25.236 1.00 87.25 247 ASP A CA 1
ATOM 2034 C C . ASP A 1 247 ? 11.571 8.242 -24.455 1.00 87.25 247 ASP A C 1
ATOM 2036 O O . ASP A 1 247 ? 11.337 8.462 -23.265 1.00 87.25 247 ASP A O 1
ATOM 2040 N N . MET A 1 248 ? 11.102 7.150 -25.062 1.00 87.81 248 MET A N 1
ATOM 2041 C CA . MET A 1 248 ? 10.293 6.152 -24.366 1.00 87.81 248 MET A CA 1
ATOM 2042 C C . MET A 1 248 ? 11.044 5.561 -23.164 1.00 87.81 248 MET A C 1
ATOM 2044 O O . MET A 1 248 ? 10.490 5.487 -22.065 1.00 87.81 248 MET A O 1
ATOM 2048 N N . TYR A 1 249 ? 12.317 5.194 -23.329 1.00 90.62 249 TYR A N 1
ATOM 2049 C CA . TYR A 1 249 ? 13.148 4.700 -22.233 1.00 90.62 249 TYR A CA 1
ATOM 2050 C C . TYR A 1 249 ? 13.289 5.729 -21.104 1.00 90.62 249 TYR A C 1
ATOM 2052 O O . TYR A 1 249 ? 13.079 5.393 -19.937 1.00 90.62 249 TYR A O 1
ATOM 2060 N N . ARG A 1 250 ? 13.579 6.997 -21.429 1.00 89.25 250 ARG A N 1
ATOM 2061 C CA . ARG A 1 250 ? 13.676 8.094 -20.446 1.00 89.25 250 ARG A CA 1
ATOM 2062 C C . ARG A 1 250 ? 12.394 8.245 -19.634 1.00 89.25 250 ARG A C 1
ATOM 2064 O O . ARG A 1 250 ? 12.452 8.350 -18.412 1.00 89.25 250 ARG A O 1
ATOM 2071 N N . ARG A 1 251 ? 11.239 8.207 -20.298 1.00 87.88 251 ARG A N 1
ATOM 2072 C CA . ARG A 1 251 ? 9.916 8.340 -19.671 1.00 87.88 251 ARG A CA 1
ATOM 2073 C C . ARG A 1 251 ? 9.579 7.164 -18.757 1.00 87.88 251 ARG A C 1
ATOM 2075 O O . ARG A 1 251 ? 9.033 7.372 -17.673 1.00 87.88 251 ARG A O 1
ATOM 2082 N N . PHE A 1 252 ? 9.957 5.942 -19.133 1.00 90.62 252 PHE A N 1
ATOM 2083 C CA . PHE A 1 252 ? 9.827 4.788 -18.241 1.00 90.62 252 PHE A CA 1
ATOM 2084 C C . PHE A 1 252 ? 10.799 4.847 -17.060 1.00 90.62 252 PHE A C 1
ATOM 2086 O O . PHE A 1 252 ? 10.402 4.488 -15.952 1.00 90.62 252 PHE A O 1
ATOM 2093 N N . CYS A 1 253 ? 12.027 5.339 -17.244 1.00 91.69 253 CYS A N 1
ATOM 2094 C CA . CYS A 1 253 ? 12.946 5.617 -16.136 1.00 91.69 253 CYS A CA 1
ATOM 2095 C C . CYS A 1 253 ? 12.362 6.661 -15.174 1.00 91.69 253 CYS A C 1
ATOM 2097 O O . CYS A 1 253 ? 12.393 6.452 -13.963 1.00 91.69 253 CYS A O 1
ATOM 2099 N N . GLU A 1 254 ? 11.772 7.738 -15.703 1.00 89.06 254 GLU A N 1
ATOM 2100 C CA . GLU A 1 254 ? 11.081 8.760 -14.908 1.00 89.06 254 GLU A CA 1
ATOM 2101 C C . GLU A 1 254 ? 9.908 8.165 -14.129 1.00 89.06 254 GLU A C 1
ATOM 2103 O O . GLU A 1 254 ? 9.831 8.309 -12.915 1.00 89.06 254 GLU A O 1
ATOM 2108 N N . SER A 1 255 ? 9.042 7.409 -14.804 1.00 90.50 255 SER A N 1
ATOM 2109 C CA . SER A 1 255 ? 7.887 6.761 -14.171 1.00 90.50 255 SER A CA 1
ATOM 2110 C C . SER A 1 255 ? 8.311 5.733 -13.115 1.00 90.50 255 SER A C 1
ATOM 2112 O O . SER A 1 255 ? 7.615 5.534 -12.122 1.00 90.50 255 SER A O 1
ATOM 2114 N N . SER A 1 256 ? 9.472 5.099 -13.301 1.00 93.00 256 SER A N 1
ATOM 2115 C CA . SER A 1 256 ? 10.045 4.140 -12.351 1.00 93.00 256 SER A CA 1
ATOM 2116 C C . SER A 1 256 ? 10.738 4.812 -11.163 1.00 93.00 256 SER A C 1
ATOM 2118 O O . SER A 1 256 ? 10.974 4.142 -10.161 1.00 93.00 256 SER A O 1
ATOM 2120 N N . PHE A 1 257 ? 11.086 6.101 -11.249 1.00 92.81 257 PHE A N 1
ATOM 2121 C CA . PHE A 1 257 ? 11.924 6.794 -10.266 1.00 92.81 257 PHE A CA 1
ATOM 2122 C C . PHE A 1 257 ? 11.420 6.609 -8.831 1.00 92.81 257 PHE A C 1
ATOM 2124 O O . PHE A 1 257 ? 12.178 6.191 -7.954 1.00 92.81 257 PHE A O 1
ATOM 2131 N N . GLU A 1 258 ? 10.135 6.872 -8.604 1.00 94.06 258 GLU A N 1
ATOM 2132 C CA . GLU A 1 258 ? 9.538 6.837 -7.268 1.00 94.06 258 GLU A CA 1
ATOM 2133 C C . GLU A 1 258 ? 9.502 5.413 -6.695 1.00 94.06 258 GLU A C 1
ATOM 2135 O O . GLU A 1 258 ? 9.794 5.208 -5.516 1.00 94.06 258 GLU A O 1
ATOM 2140 N N . PHE A 1 259 ? 9.253 4.409 -7.544 1.00 96.38 259 PHE A N 1
ATOM 2141 C CA . PHE A 1 259 ? 9.336 2.998 -7.163 1.00 96.38 259 PHE A CA 1
ATOM 2142 C C . PHE A 1 259 ? 10.762 2.599 -6.777 1.00 96.38 259 PHE A C 1
ATOM 2144 O O . PHE A 1 259 ? 10.960 1.941 -5.758 1.00 96.38 259 PHE A O 1
ATOM 2151 N N . ILE A 1 260 ? 11.763 3.015 -7.557 1.00 96.38 260 ILE A N 1
ATOM 2152 C CA . ILE A 1 260 ? 13.175 2.730 -7.275 1.00 96.38 260 ILE A CA 1
ATOM 2153 C C . ILE A 1 260 ? 13.620 3.415 -5.975 1.00 96.38 260 ILE A C 1
ATOM 2155 O O . ILE A 1 260 ? 14.275 2.780 -5.149 1.00 96.38 260 ILE A O 1
ATOM 2159 N N . ASN A 1 261 ? 13.219 4.668 -5.737 1.00 96.12 261 ASN A N 1
ATOM 2160 C CA . ASN A 1 261 ? 13.476 5.355 -4.468 1.00 96.12 261 ASN A CA 1
ATOM 2161 C C . ASN A 1 261 ? 12.844 4.604 -3.286 1.00 96.12 261 ASN A C 1
ATOM 2163 O O . ASN A 1 261 ? 13.500 4.377 -2.272 1.00 96.12 261 ASN A O 1
ATOM 2167 N N . MET A 1 262 ? 11.596 4.154 -3.433 1.00 96.56 262 MET A N 1
ATOM 2168 C CA . MET A 1 262 ? 10.895 3.412 -2.387 1.00 96.56 262 MET A CA 1
ATOM 2169 C C . MET A 1 262 ? 11.496 2.020 -2.141 1.00 96.56 262 MET A C 1
ATOM 2171 O O . MET A 1 262 ? 11.566 1.580 -0.996 1.00 96.56 262 MET A O 1
ATOM 2175 N N . LEU A 1 263 ? 12.001 1.337 -3.174 1.00 97.06 263 LEU A N 1
ATOM 2176 C CA . LEU A 1 263 ? 12.743 0.084 -3.004 1.00 97.06 263 LEU A CA 1
ATOM 2177 C C . LEU A 1 263 ? 14.063 0.286 -2.269 1.00 97.06 263 LEU A C 1
ATOM 2179 O O . LEU A 1 263 ? 14.410 -0.524 -1.412 1.00 97.06 263 LEU A O 1
ATOM 2183 N N . ARG A 1 264 ? 14.780 1.375 -2.562 1.00 96.81 264 ARG A N 1
ATOM 2184 C CA . ARG A 1 264 ? 15.983 1.750 -1.817 1.00 96.81 264 ARG A CA 1
ATOM 2185 C C . ARG A 1 264 ? 15.657 1.975 -0.340 1.00 96.81 264 ARG A C 1
ATOM 2187 O O . ARG A 1 264 ? 16.307 1.369 0.506 1.00 96.81 264 ARG A O 1
ATOM 2194 N N . ILE A 1 265 ? 14.621 2.762 -0.038 1.00 96.75 265 ILE A N 1
ATOM 2195 C CA . ILE A 1 265 ? 14.149 2.991 1.339 1.00 96.75 265 ILE A CA 1
ATOM 2196 C C . ILE A 1 265 ? 13.783 1.665 2.011 1.00 96.75 265 ILE A C 1
ATOM 2198 O O . ILE A 1 265 ? 14.211 1.404 3.128 1.00 96.75 265 ILE A O 1
ATOM 2202 N N . ALA A 1 266 ? 13.031 0.798 1.334 1.00 95.50 266 ALA A N 1
ATOM 2203 C CA . ALA A 1 266 ? 12.627 -0.494 1.876 1.00 95.50 266 ALA A CA 1
ATOM 2204 C C . ALA A 1 266 ? 13.834 -1.393 2.209 1.00 95.50 266 ALA A C 1
ATOM 2206 O O . ALA A 1 266 ? 13.858 -2.015 3.269 1.00 95.50 266 ALA A O 1
ATOM 2207 N N . ILE A 1 267 ? 14.864 -1.420 1.357 1.00 95.38 267 ILE A N 1
ATOM 2208 C CA . ILE A 1 267 ? 16.124 -2.122 1.647 1.00 95.38 267 ILE A CA 1
ATOM 2209 C C . ILE A 1 267 ? 16.795 -1.543 2.900 1.00 95.38 267 ILE A C 1
ATOM 2211 O O . ILE A 1 267 ? 17.197 -2.304 3.774 1.00 95.38 267 ILE A O 1
ATOM 2215 N N . GLU A 1 268 ? 16.896 -0.218 3.014 1.00 94.88 268 GLU A N 1
ATOM 2216 C CA . GLU A 1 268 ? 17.508 0.447 4.174 1.00 94.88 268 GLU A CA 1
ATOM 2217 C C . GLU A 1 268 ? 16.733 0.157 5.470 1.00 94.88 268 GLU A C 1
ATOM 2219 O O . GLU A 1 268 ? 17.341 -0.191 6.482 1.00 94.88 268 GLU A O 1
ATOM 2224 N N . VAL A 1 269 ? 15.396 0.202 5.431 1.00 93.00 269 VAL A N 1
ATOM 2225 C CA . VAL A 1 269 ? 14.532 -0.188 6.559 1.00 93.00 269 VAL A CA 1
ATOM 2226 C C . VAL A 1 269 ? 14.758 -1.651 6.940 1.00 93.00 269 VAL A C 1
ATOM 2228 O O . VAL A 1 269 ? 14.892 -1.964 8.124 1.00 93.00 269 VAL A O 1
ATOM 2231 N N . ALA A 1 270 ? 14.819 -2.554 5.957 1.00 91.06 270 ALA A N 1
ATOM 2232 C CA . ALA A 1 270 ? 15.061 -3.976 6.193 1.00 91.06 270 ALA A CA 1
ATOM 2233 C C . ALA A 1 270 ? 16.452 -4.243 6.800 1.00 91.06 270 ALA A C 1
ATOM 2235 O O . ALA A 1 270 ? 16.600 -5.165 7.602 1.00 91.06 270 ALA A O 1
ATOM 2236 N N . ASP A 1 271 ? 17.440 -3.408 6.474 1.00 91.25 271 ASP A N 1
ATOM 2237 C CA . ASP A 1 271 ? 18.791 -3.437 7.043 1.00 91.25 271 ASP A CA 1
ATOM 2238 C C . ASP A 1 271 ? 18.889 -2.744 8.423 1.00 91.25 271 ASP A C 1
ATOM 2240 O O . ASP A 1 271 ? 19.966 -2.696 9.019 1.00 91.25 271 ASP A O 1
ATOM 2244 N N . GLY A 1 272 ? 17.778 -2.232 8.964 1.00 90.38 272 GLY A N 1
ATOM 2245 C CA . GLY A 1 272 ? 17.708 -1.635 10.300 1.00 90.38 272 GLY A CA 1
ATOM 2246 C C . GLY A 1 272 ? 17.974 -0.129 10.356 1.00 90.38 272 GLY A C 1
ATOM 2247 O O . GLY A 1 272 ? 18.171 0.411 11.444 1.00 90.38 272 GLY A O 1
ATOM 2248 N N . VAL A 1 273 ? 17.969 0.570 9.219 1.00 93.00 273 VAL A N 1
ATOM 2249 C CA . VAL A 1 273 ? 18.042 2.037 9.189 1.00 93.00 273 VAL A CA 1
ATOM 2250 C C . VAL A 1 273 ? 16.683 2.608 9.600 1.00 93.00 273 VAL A C 1
ATOM 2252 O O . VAL A 1 273 ? 15.703 2.489 8.869 1.00 93.00 273 VAL A O 1
ATOM 2255 N N . GLU A 1 274 ? 16.612 3.242 10.774 1.00 87.25 274 GLU A N 1
ATOM 2256 C CA . GLU A 1 274 ? 15.348 3.771 11.317 1.00 87.25 274 GLU A CA 1
ATOM 2257 C C . GLU A 1 274 ? 14.803 4.972 10.532 1.00 87.25 274 GLU A C 1
ATOM 2259 O O . GLU A 1 274 ? 13.591 5.110 10.384 1.00 87.25 274 GLU A O 1
ATOM 2264 N N . ASN A 1 275 ? 15.692 5.832 10.022 1.00 89.75 275 ASN A N 1
ATOM 2265 C CA . ASN A 1 275 ? 15.329 7.058 9.305 1.00 89.75 275 ASN A CA 1
ATOM 2266 C C . ASN A 1 275 ? 16.072 7.157 7.961 1.00 89.75 275 ASN A C 1
ATOM 2268 O O . ASN A 1 275 ? 17.006 7.954 7.841 1.00 89.75 275 ASN A O 1
ATOM 2272 N N . PRO A 1 276 ? 15.696 6.344 6.958 1.00 93.38 276 PRO A N 1
ATOM 2273 C CA . PRO A 1 276 ? 16.204 6.485 5.598 1.00 93.38 276 PRO A CA 1
ATOM 2274 C C . PRO A 1 276 ? 15.950 7.892 5.053 1.00 93.38 276 PRO A C 1
ATOM 2276 O O . PRO A 1 276 ? 14.897 8.482 5.317 1.00 93.38 276 PRO A O 1
ATOM 2279 N N . GLU A 1 277 ? 16.870 8.423 4.247 1.00 92.94 277 GLU A N 1
ATOM 2280 C CA . GLU A 1 277 ? 16.631 9.693 3.560 1.00 92.94 277 GLU A CA 1
ATOM 2281 C C . GLU A 1 277 ? 15.426 9.557 2.625 1.00 92.94 277 GLU A C 1
ATOM 2283 O O . GLU A 1 277 ? 15.394 8.674 1.766 1.00 92.94 277 GLU A O 1
ATOM 2288 N N . SER A 1 278 ? 14.434 10.437 2.766 1.00 88.81 278 SER A N 1
ATOM 2289 C CA . SER A 1 278 ? 13.176 10.351 2.009 1.00 88.81 278 SER A CA 1
ATOM 2290 C C . SER A 1 278 ? 13.372 10.475 0.496 1.00 88.81 278 SER A C 1
ATOM 2292 O O . SER A 1 278 ? 12.560 9.971 -0.282 1.00 88.81 278 SER A O 1
ATOM 2294 N N . TYR A 1 279 ? 14.461 11.113 0.072 1.00 90.75 279 TYR A N 1
ATOM 2295 C CA . TYR A 1 279 ? 14.772 11.351 -1.325 1.00 90.75 279 TYR A CA 1
ATOM 2296 C C . TYR A 1 279 ? 16.281 11.316 -1.561 1.00 90.75 279 TYR A C 1
ATOM 2298 O O . TYR A 1 279 ? 17.029 12.012 -0.883 1.00 90.75 279 TYR A O 1
ATOM 2306 N N . LEU A 1 280 ? 16.693 10.556 -2.573 1.00 91.50 280 LEU A N 1
ATOM 2307 C CA . LEU A 1 280 ? 18.035 10.583 -3.151 1.00 91.50 280 LEU A CA 1
ATOM 2308 C C . LEU A 1 280 ? 17.935 10.804 -4.661 1.00 91.50 280 LEU A C 1
ATOM 2310 O O . LEU A 1 280 ? 16.885 10.572 -5.272 1.00 91.50 280 LEU A O 1
ATOM 2314 N N . SER A 1 281 ? 19.036 11.221 -5.289 1.00 90.75 281 SER A N 1
ATOM 2315 C CA . SER A 1 281 ? 19.088 11.285 -6.750 1.00 90.75 281 SER A CA 1
ATOM 2316 C C . SER A 1 281 ? 18.897 9.895 -7.371 1.00 90.75 281 SER A C 1
ATOM 2318 O O . SER A 1 281 ? 19.129 8.858 -6.745 1.00 90.75 281 SER A O 1
ATOM 2320 N N . TYR A 1 282 ? 18.485 9.844 -8.642 1.00 89.50 282 TYR A N 1
ATOM 2321 C CA . TYR A 1 282 ? 18.237 8.561 -9.311 1.00 89.50 282 TYR A CA 1
ATOM 2322 C C . TYR A 1 282 ? 19.503 7.707 -9.404 1.00 89.50 282 TYR A C 1
ATOM 2324 O O . TYR A 1 282 ? 19.461 6.498 -9.184 1.00 89.50 282 TYR A O 1
ATOM 2332 N N . LEU A 1 283 ? 20.641 8.358 -9.657 1.00 91.44 283 LEU A N 1
ATOM 2333 C CA . LEU A 1 283 ? 21.949 7.717 -9.681 1.00 91.44 283 LEU A CA 1
ATOM 2334 C C . LEU A 1 283 ? 22.314 7.113 -8.320 1.00 91.44 283 LEU A C 1
ATOM 2336 O O . LEU A 1 283 ? 22.814 5.992 -8.274 1.00 91.44 283 LEU A O 1
ATOM 2340 N N . GLU A 1 284 ? 22.075 7.831 -7.223 1.00 94.75 284 GLU A N 1
ATOM 2341 C CA . GLU A 1 284 ? 22.332 7.330 -5.868 1.00 94.75 284 GLU A CA 1
ATOM 2342 C C . GLU A 1 284 ? 21.413 6.162 -5.522 1.00 94.75 284 GLU A C 1
ATOM 2344 O O . GLU A 1 284 ? 21.905 5.124 -5.088 1.00 94.75 284 GLU A O 1
ATOM 2349 N N . ASN A 1 285 ? 20.114 6.269 -5.815 1.00 94.81 285 ASN A N 1
ATOM 2350 C CA . ASN A 1 285 ? 19.167 5.173 -5.618 1.00 94.81 285 ASN A CA 1
ATOM 2351 C C . ASN A 1 285 ? 19.607 3.896 -6.356 1.00 94.81 285 ASN A C 1
ATOM 2353 O O . ASN A 1 285 ? 19.679 2.820 -5.757 1.00 94.81 285 ASN A O 1
ATOM 2357 N N . VAL A 1 286 ? 19.968 4.019 -7.639 1.00 95.00 286 VAL A N 1
ATOM 2358 C CA . VAL A 1 286 ? 20.470 2.898 -8.447 1.00 95.00 286 VAL A CA 1
ATOM 2359 C C . VAL A 1 286 ? 21.771 2.342 -7.876 1.00 95.00 286 VAL A C 1
ATOM 2361 O O . VAL A 1 286 ? 21.902 1.127 -7.751 1.00 95.00 286 VAL A O 1
ATOM 2364 N N . LYS A 1 287 ? 22.725 3.194 -7.480 1.00 95.00 287 LYS A N 1
ATOM 2365 C CA . LYS A 1 287 ? 23.987 2.753 -6.863 1.00 95.00 287 LYS A CA 1
ATOM 2366 C C . LYS A 1 287 ? 23.749 1.976 -5.569 1.00 95.00 287 LYS A C 1
ATOM 2368 O O . LYS A 1 287 ? 24.342 0.909 -5.399 1.00 95.00 287 LYS A O 1
ATOM 2373 N N . THR A 1 288 ? 22.870 2.462 -4.696 1.00 94.75 288 THR A N 1
ATOM 2374 C CA . THR A 1 288 ? 22.546 1.805 -3.426 1.00 94.75 288 THR A CA 1
ATOM 2375 C C . THR A 1 288 ? 21.941 0.426 -3.666 1.00 94.75 288 THR A C 1
ATOM 2377 O O . THR A 1 288 ? 22.451 -0.556 -3.126 1.00 94.75 288 THR A O 1
ATOM 2380 N N . ILE A 1 289 ? 20.936 0.306 -4.541 1.00 95.88 289 ILE A N 1
ATOM 2381 C CA . ILE A 1 289 ? 20.323 -0.996 -4.863 1.00 95.88 289 ILE A CA 1
ATOM 2382 C C . ILE A 1 289 ? 21.342 -1.926 -5.534 1.00 95.88 289 ILE A C 1
ATOM 2384 O O . ILE A 1 289 ? 21.461 -3.090 -5.156 1.00 95.88 289 ILE A O 1
ATOM 2388 N N . LYS A 1 290 ? 22.136 -1.410 -6.479 1.00 95.19 290 LYS A N 1
ATOM 2389 C CA . LYS A 1 290 ? 23.164 -2.178 -7.197 1.00 95.19 290 LYS A CA 1
ATOM 2390 C C . LYS A 1 290 ? 24.246 -2.733 -6.272 1.00 95.19 290 LYS A C 1
ATOM 2392 O O . LYS A 1 290 ? 24.732 -3.835 -6.512 1.00 95.19 290 LYS A O 1
ATOM 2397 N N . SER A 1 291 ? 24.600 -2.008 -5.208 1.00 94.12 291 SER A N 1
ATOM 2398 C CA . SER A 1 291 ? 25.573 -2.464 -4.203 1.00 94.12 291 SER A CA 1
ATOM 2399 C C . SER A 1 291 ? 25.108 -3.696 -3.414 1.00 94.12 291 SER A C 1
ATOM 2401 O O . SER A 1 291 ? 25.927 -4.424 -2.852 1.00 94.12 291 SER A O 1
ATOM 2403 N N . LYS A 1 292 ? 23.799 -3.976 -3.399 1.00 93.19 292 LYS A N 1
ATOM 2404 C CA . LYS A 1 292 ? 23.221 -5.164 -2.772 1.00 93.19 292 LYS A CA 1
ATOM 2405 C C . LYS A 1 292 ? 23.179 -6.288 -3.801 1.00 93.19 292 LYS A C 1
ATOM 2407 O O . LYS A 1 292 ? 22.273 -6.338 -4.627 1.00 93.19 292 LYS A O 1
ATOM 2412 N N . GLN A 1 293 ? 24.134 -7.221 -3.736 1.00 90.38 293 GLN A N 1
ATOM 2413 C CA . GLN A 1 293 ? 24.297 -8.299 -4.728 1.00 90.38 293 GLN A CA 1
ATOM 2414 C C . GLN A 1 293 ? 22.972 -9.001 -5.081 1.00 90.38 293 GLN A C 1
ATOM 2416 O O . GLN A 1 293 ? 22.673 -9.184 -6.260 1.00 90.38 293 GLN A O 1
ATOM 2421 N N . LYS A 1 294 ? 22.145 -9.300 -4.069 1.00 91.75 294 LYS A N 1
ATOM 2422 C CA . LYS A 1 294 ? 20.827 -9.940 -4.208 1.00 91.75 294 LYS A CA 1
ATOM 2423 C C . LYS A 1 294 ? 19.816 -9.127 -5.031 1.00 91.75 294 LYS A C 1
ATOM 2425 O O . LYS A 1 294 ? 18.989 -9.712 -5.718 1.00 91.75 294 LYS A O 1
ATOM 2430 N N . TYR A 1 295 ? 19.877 -7.798 -4.966 1.00 93.56 295 TYR A N 1
ATOM 2431 C CA . TYR A 1 295 ? 18.894 -6.889 -5.571 1.00 93.56 295 TYR A CA 1
ATOM 2432 C C . TYR A 1 295 ? 19.434 -6.133 -6.789 1.00 93.56 295 TYR A C 1
ATOM 2434 O O . TYR A 1 295 ? 18.677 -5.438 -7.461 1.00 93.56 295 TYR A O 1
ATOM 2442 N N . SER A 1 296 ? 20.718 -6.306 -7.116 1.00 92.75 296 SER A N 1
ATOM 2443 C CA . SER A 1 296 ? 21.393 -5.619 -8.223 1.00 92.75 296 SER A CA 1
ATOM 2444 C C . SER A 1 296 ? 20.674 -5.739 -9.569 1.00 92.75 296 SER A C 1
ATOM 2446 O O . SER A 1 296 ? 20.673 -4.796 -10.360 1.00 92.75 296 SER A O 1
ATOM 2448 N N . LYS A 1 297 ? 19.993 -6.865 -9.795 1.00 91.56 297 LYS A N 1
ATOM 2449 C CA . LYS A 1 297 ? 19.227 -7.129 -11.009 1.00 91.56 297 LYS A CA 1
ATOM 2450 C C . LYS A 1 297 ? 18.069 -6.153 -11.238 1.00 91.56 297 LYS A C 1
ATOM 2452 O O . LYS A 1 297 ? 17.810 -5.808 -12.383 1.00 91.56 297 LYS A O 1
ATOM 2457 N N . LEU A 1 298 ? 17.422 -5.638 -10.187 1.00 93.31 298 LEU A N 1
ATOM 2458 C CA . LEU A 1 298 ? 16.296 -4.689 -10.304 1.00 93.31 298 LEU A CA 1
ATOM 2459 C C . LEU A 1 298 ? 16.660 -3.380 -11.013 1.00 93.31 298 LEU A C 1
ATOM 2461 O O . LEU A 1 298 ? 15.778 -2.674 -11.492 1.00 93.31 298 LEU A O 1
ATOM 2465 N N . VAL A 1 299 ? 17.948 -3.046 -11.061 1.00 93.50 299 VAL A N 1
ATOM 2466 C CA . VAL A 1 299 ? 18.448 -1.800 -11.649 1.00 93.50 299 VAL A CA 1
ATOM 2467 C C . VAL A 1 299 ? 19.428 -2.047 -12.796 1.00 93.50 299 VAL A C 1
ATOM 2469 O O . VAL A 1 299 ? 20.083 -1.117 -13.251 1.00 93.50 299 VAL A O 1
ATOM 2472 N N . GLU A 1 300 ? 19.545 -3.287 -13.285 1.00 90.00 300 GLU A N 1
ATOM 2473 C CA . GLU A 1 300 ? 20.484 -3.629 -14.364 1.00 90.00 300 GLU A CA 1
ATOM 2474 C C . GLU A 1 300 ? 20.114 -2.963 -15.693 1.00 90.00 300 GLU A C 1
ATOM 2476 O O . GLU A 1 300 ? 20.985 -2.606 -16.479 1.00 90.00 300 GLU A O 1
ATOM 2481 N N . SER A 1 301 ? 18.811 -2.797 -15.933 1.00 87.56 301 SER A N 1
ATOM 2482 C CA . SER A 1 301 ? 18.261 -2.210 -17.151 1.00 87.56 301 SER A CA 1
ATOM 2483 C C . SER A 1 301 ? 18.061 -0.707 -17.025 1.00 87.56 301 SER A C 1
ATOM 2485 O O . SER A 1 301 ? 17.379 -0.126 -17.863 1.00 87.56 301 SER A O 1
ATOM 2487 N N . ILE A 1 302 ? 18.553 -0.114 -15.935 1.00 92.31 302 ILE A N 1
ATOM 2488 C CA . ILE A 1 302 ? 18.432 1.303 -15.641 1.00 92.31 302 ILE A CA 1
ATOM 2489 C C . ILE A 1 302 ? 19.799 1.941 -15.816 1.00 92.31 302 ILE A C 1
ATOM 2491 O O . ILE A 1 302 ? 20.770 1.604 -15.141 1.00 92.31 302 ILE A O 1
ATOM 2495 N N . ASP A 1 303 ? 19.817 2.948 -16.669 1.00 89.81 303 ASP A N 1
ATOM 2496 C CA . ASP A 1 303 ? 20.946 3.827 -16.873 1.00 89.81 303 ASP A CA 1
ATOM 2497 C C . ASP A 1 303 ? 20.531 5.250 -16.488 1.00 89.81 303 ASP A C 1
ATOM 2499 O O . ASP A 1 303 ? 19.785 5.909 -17.229 1.00 89.81 303 ASP A O 1
ATOM 2503 N N . PRO A 1 304 ? 20.975 5.733 -15.315 1.00 85.44 304 PRO A N 1
ATOM 2504 C CA . PRO A 1 304 ? 20.647 7.073 -14.858 1.00 85.44 304 PRO A CA 1
ATOM 2505 C C . PRO A 1 304 ? 21.128 8.175 -15.809 1.00 85.44 304 PRO A C 1
ATOM 2507 O O . PRO A 1 304 ? 20.490 9.226 -15.869 1.00 85.44 304 PRO A O 1
ATOM 2510 N N . HIS A 1 305 ? 22.206 7.962 -16.572 1.00 83.88 305 HIS A N 1
ATOM 2511 C CA . HIS A 1 305 ? 22.742 8.973 -17.485 1.00 83.88 305 HIS A CA 1
ATOM 2512 C C . HIS A 1 305 ? 21.811 9.206 -18.676 1.00 83.88 305 HIS A C 1
ATOM 2514 O O . HIS A 1 305 ? 21.577 10.354 -19.051 1.00 83.88 305 HIS A O 1
ATOM 2520 N N . ILE A 1 306 ? 21.184 8.151 -19.210 1.00 84.25 306 ILE A N 1
ATOM 2521 C CA . ILE A 1 306 ? 20.170 8.313 -20.259 1.00 84.25 306 ILE A CA 1
ATOM 2522 C C . ILE A 1 306 ? 18.991 9.158 -19.744 1.00 84.25 306 ILE A C 1
ATOM 2524 O O . ILE A 1 306 ? 18.552 10.068 -20.448 1.00 84.25 306 ILE A O 1
ATOM 2528 N N . ARG A 1 307 ? 18.502 8.936 -18.514 1.00 80.31 307 ARG A N 1
ATOM 2529 C CA . ARG A 1 307 ? 17.417 9.754 -17.927 1.00 80.31 307 ARG A CA 1
ATOM 2530 C C . ARG A 1 307 ? 17.810 11.234 -17.817 1.00 80.31 307 ARG A C 1
ATOM 2532 O O . ARG A 1 307 ? 17.022 12.105 -18.167 1.00 80.31 307 ARG A O 1
ATOM 2539 N N . HIS A 1 308 ? 19.022 11.522 -17.345 1.00 73.19 308 HIS A N 1
ATOM 2540 C CA . HIS A 1 308 ? 19.495 12.893 -17.113 1.00 73.19 308 HIS A CA 1
ATOM 2541 C C . HIS A 1 308 ? 19.861 13.666 -18.393 1.00 73.19 308 HIS A C 1
ATOM 2543 O O . HIS A 1 308 ? 20.076 14.881 -18.343 1.00 73.19 308 HIS A O 1
ATOM 2549 N N . SER A 1 309 ? 19.873 12.992 -19.545 1.00 64.44 309 SER A N 1
ATOM 2550 C CA . SER A 1 309 ? 20.261 13.593 -20.820 1.00 64.44 309 SER A CA 1
ATOM 2551 C C . SER A 1 309 ? 19.239 14.537 -21.466 1.00 64.44 309 SER A C 1
ATOM 2553 O O . SER A 1 309 ? 19.561 15.140 -22.476 1.00 64.44 309 SER A O 1
ATOM 2555 N N . GLU A 1 310 ? 18.043 14.743 -20.901 1.00 61.78 310 GLU A N 1
ATOM 2556 C CA . GLU A 1 310 ? 17.123 15.797 -21.385 1.00 61.78 310 GLU A CA 1
ATOM 2557 C C . GLU A 1 310 ? 17.473 17.201 -20.859 1.00 61.78 310 GLU A C 1
ATOM 2559 O O . GLU A 1 310 ? 17.084 18.196 -21.464 1.00 61.78 310 GLU A O 1
ATOM 2564 N N . SER A 1 311 ? 18.179 17.313 -19.727 1.00 56.66 311 SER A N 1
ATOM 2565 C CA . SER A 1 311 ? 18.344 18.605 -19.033 1.00 56.66 311 SER A CA 1
ATOM 2566 C C . SER A 1 311 ? 19.766 19.163 -19.069 1.00 56.66 311 SER A C 1
ATOM 2568 O O . SER A 1 311 ? 19.938 20.381 -19.046 1.00 56.66 311 SER A O 1
ATOM 2570 N N . HIS A 1 312 ? 20.786 18.300 -19.109 1.00 59.53 312 HIS A N 1
ATOM 2571 C CA . HIS A 1 312 ? 22.186 18.718 -18.933 1.00 59.53 312 HIS A CA 1
ATOM 2572 C C . HIS A 1 312 ? 23.190 17.997 -19.848 1.00 59.53 312 HIS A C 1
ATOM 2574 O O . HIS A 1 312 ? 24.394 18.206 -19.704 1.00 59.53 312 HIS A O 1
ATOM 2580 N N . MET A 1 313 ? 22.723 17.144 -20.766 1.00 69.31 313 MET A N 1
ATOM 2581 C CA . MET A 1 313 ? 23.587 16.320 -21.618 1.00 69.31 313 MET A CA 1
ATOM 2582 C C . MET A 1 313 ? 23.071 16.361 -23.057 1.00 69.31 313 MET A C 1
ATOM 2584 O O . MET A 1 313 ? 21.872 16.451 -23.287 1.00 69.31 313 MET A O 1
ATOM 2588 N N . ASN A 1 314 ? 23.967 16.280 -24.031 1.00 78.44 314 ASN A N 1
ATOM 2589 C CA . ASN A 1 314 ? 23.614 16.169 -25.439 1.00 78.44 314 ASN A CA 1
ATOM 2590 C C . ASN A 1 314 ? 23.564 14.696 -25.852 1.00 78.44 314 ASN A C 1
ATOM 2592 O O . ASN A 1 314 ? 24.331 13.867 -25.363 1.00 78.44 314 ASN A O 1
ATOM 2596 N N . THR A 1 315 ? 22.666 14.369 -26.780 1.00 84.50 315 THR A N 1
ATOM 2597 C CA . THR A 1 315 ? 22.629 13.059 -27.440 1.00 84.50 315 THR A CA 1
ATOM 2598 C C . THR A 1 315 ? 23.059 13.233 -28.889 1.00 84.50 315 THR A C 1
ATOM 2600 O O . THR A 1 315 ? 22.405 13.958 -29.638 1.00 84.50 315 THR A O 1
ATOM 2603 N N . 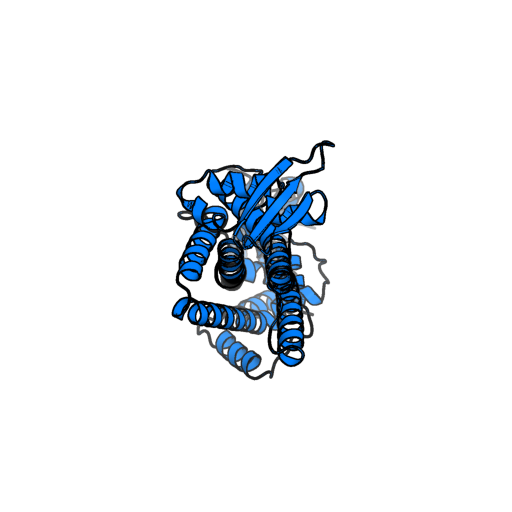ARG A 1 316 ? 24.131 12.554 -29.298 1.00 87.56 316 ARG A N 1
ATOM 2604 C CA . ARG A 1 316 ? 24.510 12.411 -30.708 1.00 87.56 316 ARG A CA 1
ATOM 2605 C C . ARG A 1 316 ? 24.071 11.035 -31.196 1.00 87.56 316 ARG A C 1
ATOM 2607 O O . ARG A 1 316 ? 24.303 10.043 -30.513 1.00 87.56 316 ARG A O 1
ATOM 2614 N N . ILE A 1 317 ? 23.464 10.990 -32.376 1.00 87.81 317 ILE A N 1
ATOM 2615 C CA . ILE A 1 317 ? 23.088 9.751 -33.059 1.00 87.81 317 ILE A CA 1
ATOM 2616 C C . ILE A 1 317 ? 23.971 9.624 -34.290 1.00 87.81 317 ILE A C 1
ATOM 2618 O O . ILE A 1 317 ? 24.078 10.574 -35.067 1.00 87.81 317 ILE A O 1
ATOM 2622 N N . ASP A 1 318 ? 24.625 8.480 -34.414 1.00 86.62 318 ASP A N 1
ATOM 2623 C CA . ASP A 1 318 ? 25.465 8.112 -35.540 1.00 86.62 318 ASP A CA 1
ATOM 2624 C C . ASP A 1 318 ? 24.758 7.005 -36.327 1.00 86.62 318 ASP A C 1
ATOM 2626 O O . ASP A 1 318 ? 24.766 5.843 -35.925 1.00 86.62 318 ASP A O 1
ATOM 2630 N N . ASP A 1 319 ? 24.058 7.385 -37.398 1.00 83.44 319 ASP A N 1
ATOM 2631 C CA . ASP A 1 319 ? 23.253 6.451 -38.197 1.00 83.44 319 ASP A CA 1
ATOM 2632 C C . ASP A 1 319 ? 24.112 5.483 -39.019 1.00 83.44 319 ASP A C 1
ATOM 2634 O O . ASP A 1 319 ? 23.649 4.387 -39.329 1.00 83.44 319 ASP A O 1
ATOM 2638 N N . GLU A 1 320 ? 25.345 5.867 -39.363 1.00 85.62 320 GLU A N 1
ATOM 2639 C CA . GLU A 1 320 ? 26.256 5.019 -40.141 1.00 85.62 320 GLU A CA 1
ATOM 2640 C C . GLU A 1 320 ? 26.782 3.861 -39.286 1.00 85.62 320 GLU A C 1
ATOM 2642 O O . GLU A 1 320 ? 26.772 2.711 -39.724 1.00 85.62 320 GLU A O 1
ATOM 2647 N N . GLU A 1 321 ? 27.165 4.156 -38.042 1.00 86.31 321 GLU A N 1
ATOM 2648 C CA . GLU A 1 321 ? 27.664 3.161 -37.086 1.00 86.31 321 GLU A CA 1
ATOM 2649 C C . GLU A 1 321 ? 26.541 2.515 -36.247 1.00 86.31 321 GLU A C 1
ATOM 2651 O O . GLU A 1 321 ? 26.759 1.522 -35.552 1.00 86.31 321 GLU A O 1
ATOM 2656 N N . GLY A 1 322 ? 25.314 3.049 -36.306 1.00 88.00 322 GLY A N 1
ATOM 2657 C CA . GLY A 1 322 ? 24.178 2.576 -35.509 1.00 88.00 322 GLY A CA 1
ATOM 2658 C C . GLY A 1 322 ? 24.366 2.811 -34.007 1.00 88.00 322 GLY A C 1
ATOM 2659 O O . GLY A 1 322 ? 23.970 1.971 -33.188 1.00 88.00 322 GLY A O 1
ATOM 2660 N N . GLU A 1 323 ? 24.984 3.937 -33.643 1.00 92.94 323 GLU A N 1
ATOM 2661 C CA . GLU A 1 323 ? 25.382 4.275 -32.275 1.00 92.94 323 GLU A CA 1
ATOM 2662 C C . GLU A 1 323 ? 24.684 5.530 -31.734 1.00 92.94 323 GLU A C 1
ATOM 2664 O O . GLU A 1 323 ? 24.293 6.456 -32.447 1.00 92.94 323 GLU A O 1
ATOM 2669 N N . ILE A 1 324 ? 24.574 5.581 -30.412 1.00 90.06 324 ILE A N 1
ATOM 2670 C CA . ILE A 1 324 ? 24.063 6.699 -29.629 1.00 90.06 324 ILE A CA 1
ATOM 2671 C C . ILE A 1 324 ? 25.136 7.068 -28.620 1.00 90.06 324 ILE A C 1
ATOM 2673 O O . ILE A 1 324 ? 25.551 6.242 -27.808 1.00 90.06 324 ILE A O 1
ATOM 2677 N N . VAL A 1 325 ? 25.561 8.325 -28.643 1.00 90.56 325 VAL A N 1
ATOM 2678 C CA . VAL A 1 325 ? 26.592 8.856 -27.754 1.00 90.56 325 VAL A CA 1
ATOM 2679 C C . VAL A 1 325 ? 25.966 9.899 -26.840 1.00 90.56 325 VAL A C 1
ATOM 2681 O O . VAL A 1 325 ? 25.422 10.904 -27.304 1.00 90.56 325 VAL A O 1
ATOM 2684 N N . LEU A 1 326 ? 26.058 9.667 -25.534 1.00 88.94 326 LEU A N 1
ATOM 2685 C CA . LEU A 1 326 ? 25.686 10.637 -24.511 1.00 88.94 326 LEU A CA 1
ATOM 2686 C C . LEU A 1 326 ? 26.902 11.497 -24.169 1.00 88.94 326 LEU A C 1
ATOM 2688 O O . LEU A 1 326 ? 27.973 10.973 -23.852 1.00 88.94 326 LEU A O 1
ATOM 2692 N N . ILE A 1 327 ? 26.724 12.812 -24.213 1.00 87.06 327 ILE A N 1
ATOM 2693 C CA . ILE A 1 327 ? 27.784 13.793 -23.986 1.00 87.06 327 ILE A CA 1
ATOM 2694 C C . ILE A 1 327 ? 27.357 14.713 -22.846 1.00 87.06 327 ILE A C 1
ATOM 2696 O O . ILE A 1 327 ? 26.394 15.462 -22.980 1.00 87.06 327 ILE A O 1
ATOM 2700 N N . ASP A 1 328 ? 28.067 14.676 -21.725 1.00 82.88 328 ASP A N 1
ATOM 2701 C CA . ASP A 1 328 ? 27.892 15.642 -20.643 1.00 82.88 328 ASP A CA 1
ATOM 2702 C C . ASP A 1 328 ? 28.625 16.941 -20.999 1.00 82.88 328 ASP A C 1
ATOM 2704 O O . ASP A 1 328 ? 29.810 16.925 -21.335 1.00 82.88 328 ASP A O 1
ATOM 2708 N N . THR A 1 329 ? 27.915 18.068 -20.944 1.00 78.44 329 THR A N 1
ATOM 2709 C CA . THR A 1 329 ? 28.470 19.405 -21.206 1.00 78.44 329 THR A CA 1
ATOM 2710 C C . THR A 1 329 ? 28.491 20.295 -19.961 1.00 78.44 329 THR A C 1
ATOM 2712 O O . THR A 1 329 ? 28.898 21.456 -20.033 1.00 78.44 329 THR A O 1
ATOM 2715 N N . SER A 1 330 ? 28.068 19.780 -18.803 1.00 73.44 330 SER A N 1
ATOM 2716 C CA . SER A 1 330 ? 27.857 20.548 -17.567 1.00 73.44 330 SER A CA 1
ATOM 2717 C C . SER A 1 330 ? 29.122 21.220 -17.019 1.00 73.44 330 SER A C 1
ATOM 2719 O O . SER A 1 330 ? 29.037 22.231 -16.323 1.00 73.44 330 SER A O 1
ATOM 2721 N N . ARG A 1 331 ? 30.309 20.702 -17.358 1.00 72.62 331 ARG A N 1
ATOM 2722 C CA . ARG A 1 331 ? 31.614 21.213 -16.895 1.00 72.62 331 ARG A CA 1
ATOM 2723 C C . ARG A 1 331 ? 32.353 22.066 -17.930 1.00 72.62 331 ARG A C 1
ATOM 2725 O O . ARG A 1 331 ? 33.553 22.295 -17.787 1.00 72.62 331 ARG A O 1
ATOM 2732 N N . GLY A 1 332 ? 31.671 22.507 -18.990 1.00 71.44 332 GLY A N 1
ATOM 2733 C CA . GLY A 1 332 ? 32.275 23.300 -20.070 1.00 71.44 332 GLY A CA 1
ATOM 2734 C C . GLY A 1 332 ? 33.256 22.522 -20.959 1.00 71.44 332 GLY A C 1
ATOM 2735 O O . GLY A 1 332 ? 33.918 23.116 -21.806 1.00 71.44 332 GLY A O 1
ATOM 2736 N N . LYS A 1 333 ? 33.351 21.201 -20.776 1.00 77.81 333 LYS A N 1
ATOM 2737 C CA . LYS A 1 333 ? 34.025 20.255 -21.668 1.00 77.81 333 LYS A CA 1
ATOM 2738 C C . LYS A 1 333 ? 33.024 19.177 -22.047 1.00 77.81 333 LYS A C 1
ATOM 2740 O O . LYS A 1 333 ? 32.273 18.738 -21.183 1.00 77.81 333 LYS A O 1
ATOM 2745 N N . GLU A 1 334 ? 33.040 18.776 -23.311 1.00 83.31 334 GLU A N 1
ATOM 2746 C CA . GLU A 1 334 ? 32.280 17.623 -23.783 1.00 83.31 334 GLU A CA 1
ATOM 2747 C C . GLU A 1 334 ? 32.943 16.344 -23.266 1.00 83.31 334 GLU A C 1
ATOM 2749 O O . GLU A 1 334 ? 34.072 16.021 -23.642 1.00 83.31 334 GLU A O 1
ATOM 2754 N N . GLU A 1 335 ? 32.259 15.634 -22.376 1.00 85.38 335 GLU A N 1
ATOM 2755 C CA . GLU A 1 335 ? 32.694 14.340 -21.858 1.00 85.38 335 GLU A CA 1
ATOM 2756 C C . GLU A 1 335 ? 31.727 13.257 -22.334 1.00 85.38 335 GLU A C 1
ATOM 2758 O O . GLU A 1 335 ? 30.523 13.331 -22.092 1.00 85.38 335 GLU A O 1
ATOM 2763 N N . VAL A 1 336 ? 32.245 12.237 -23.021 1.00 87.81 336 VAL A N 1
ATOM 2764 C CA . VAL A 1 336 ? 31.438 11.068 -23.382 1.00 87.81 336 VAL A CA 1
ATOM 2765 C C . VAL A 1 336 ? 31.208 10.235 -22.129 1.00 87.81 336 VAL A C 1
ATOM 2767 O O . VAL A 1 336 ? 32.135 9.630 -21.598 1.00 87.81 336 VAL A O 1
ATOM 2770 N N . VAL A 1 337 ? 29.961 10.185 -21.684 1.00 87.38 337 VAL A N 1
ATOM 2771 C CA . VAL A 1 337 ? 29.541 9.472 -20.463 1.00 87.38 337 VAL A CA 1
ATOM 2772 C C . VAL A 1 337 ? 28.862 8.135 -20.747 1.00 87.38 337 VAL A C 1
ATOM 2774 O O . VAL A 1 337 ? 28.687 7.330 -19.837 1.00 87.38 337 VAL A O 1
ATOM 2777 N N . GLY A 1 338 ? 28.478 7.889 -22.000 1.00 88.06 338 GLY A N 1
ATOM 2778 C CA . GLY A 1 338 ? 27.831 6.652 -22.412 1.00 88.06 338 GLY A CA 1
ATOM 2779 C C . GLY A 1 338 ? 27.818 6.503 -23.927 1.00 88.06 338 GLY A C 1
ATOM 2780 O O . GLY A 1 338 ? 27.693 7.488 -24.658 1.00 88.06 338 GLY A O 1
ATOM 2781 N N . LYS A 1 339 ? 27.954 5.261 -24.385 1.00 92.19 339 LYS A N 1
ATOM 2782 C CA . LYS A 1 339 ? 27.796 4.859 -25.781 1.00 92.19 339 LYS A CA 1
ATOM 2783 C C . LYS A 1 339 ? 26.951 3.598 -25.828 1.00 92.19 339 LYS A C 1
ATOM 2785 O O . LYS A 1 339 ? 27.216 2.680 -25.057 1.00 92.19 339 LYS A O 1
ATOM 2790 N N . TYR A 1 340 ? 25.967 3.575 -26.716 1.00 93.75 340 TYR A N 1
ATOM 2791 C CA . TYR A 1 340 ? 25.052 2.451 -26.878 1.00 93.75 340 TYR A CA 1
ATOM 2792 C C . TYR A 1 340 ? 24.786 2.234 -28.355 1.00 93.75 340 TYR A C 1
ATOM 2794 O O . TYR A 1 340 ? 24.546 3.184 -29.096 1.00 93.75 340 TYR A O 1
ATOM 2802 N N . THR A 1 341 ? 24.756 0.984 -28.775 1.00 94.25 341 THR A N 1
ATOM 2803 C CA . THR A 1 341 ? 24.219 0.610 -30.080 1.00 94.25 341 THR A CA 1
ATOM 2804 C C . THR A 1 341 ? 22.697 0.774 -30.098 1.00 94.25 341 THR A C 1
ATOM 2806 O O . THR A 1 341 ? 22.023 0.742 -29.060 1.00 94.25 341 THR A O 1
ATOM 2809 N N . PHE A 1 342 ? 22.112 0.878 -31.293 1.00 92.50 342 PHE A N 1
ATOM 2810 C CA . PHE A 1 342 ? 20.652 0.892 -31.447 1.00 92.50 342 PHE A CA 1
ATOM 2811 C C . PHE A 1 342 ? 20.001 -0.369 -30.866 1.00 92.50 342 PHE A C 1
ATOM 2813 O O . PHE A 1 342 ? 18.899 -0.312 -30.313 1.00 92.50 342 PHE A O 1
ATOM 2820 N N . HIS A 1 343 ? 20.692 -1.508 -30.966 1.00 92.19 343 HIS A N 1
ATOM 2821 C CA . HIS A 1 343 ? 20.223 -2.775 -30.424 1.00 92.19 343 HIS A CA 1
ATOM 2822 C C . HIS A 1 343 ? 20.173 -2.757 -28.893 1.00 92.19 343 HIS A C 1
ATOM 2824 O O . HIS A 1 343 ? 19.132 -3.090 -28.325 1.00 92.19 343 HIS A O 1
ATOM 2830 N N . GLU A 1 344 ? 21.241 -2.297 -28.235 1.00 93.94 344 GLU A N 1
ATOM 2831 C CA . GLU A 1 344 ? 21.296 -2.180 -26.774 1.00 93.94 344 GLU A CA 1
ATOM 2832 C C . GLU A 1 344 ? 20.198 -1.262 -26.244 1.00 93.94 344 GLU A C 1
ATOM 2834 O O . GLU A 1 344 ? 19.456 -1.659 -25.344 1.00 93.94 344 GLU A O 1
ATOM 2839 N N . LEU A 1 345 ? 20.017 -0.076 -26.840 1.00 92.19 345 LEU A N 1
ATOM 2840 C CA . LEU A 1 345 ? 18.943 0.817 -26.415 1.00 92.19 345 LEU A CA 1
ATOM 2841 C C . LEU A 1 345 ? 17.568 0.173 -26.628 1.00 92.19 345 LEU A C 1
ATOM 2843 O O . LEU A 1 345 ? 16.712 0.255 -25.745 1.00 92.19 345 LEU A O 1
ATOM 2847 N N . SER A 1 346 ? 17.335 -0.478 -27.771 1.00 91.44 346 SER A N 1
ATOM 2848 C CA . SER A 1 346 ? 16.066 -1.165 -28.043 1.00 91.44 346 SER A CA 1
ATOM 2849 C C . SER A 1 346 ? 15.763 -2.226 -26.985 1.00 91.44 346 SER A C 1
ATOM 2851 O O . SER A 1 346 ? 14.634 -2.311 -26.497 1.00 91.44 346 SER A O 1
ATOM 2853 N N . ASP A 1 347 ? 16.764 -3.006 -26.589 1.00 93.62 347 ASP A N 1
ATOM 2854 C CA . ASP A 1 347 ? 16.608 -4.072 -25.605 1.00 93.62 347 ASP A CA 1
ATOM 2855 C C . ASP A 1 347 ? 16.423 -3.533 -24.185 1.00 93.62 347 ASP A C 1
ATOM 2857 O O . ASP A 1 347 ? 15.535 -4.004 -23.469 1.00 93.62 347 ASP A O 1
ATOM 2861 N N . MET A 1 348 ? 17.162 -2.489 -23.801 1.00 93.94 348 MET A N 1
ATOM 2862 C CA . MET A 1 348 ? 16.949 -1.765 -22.543 1.00 93.94 348 MET A CA 1
ATOM 2863 C C . MET A 1 348 ? 15.530 -1.189 -22.470 1.00 93.94 348 MET A C 1
ATOM 2865 O O . MET A 1 348 ? 14.828 -1.374 -21.475 1.00 93.94 348 MET A O 1
ATOM 2869 N N . THR A 1 349 ? 15.069 -0.572 -23.561 1.00 91.88 349 THR A N 1
ATOM 2870 C CA . THR A 1 349 ? 13.721 -0.002 -23.688 1.00 91.88 349 THR A CA 1
ATOM 2871 C C . THR A 1 349 ? 12.641 -1.070 -23.568 1.00 91.88 349 THR A C 1
ATOM 2873 O O . THR A 1 349 ? 11.699 -0.919 -22.788 1.00 91.88 349 THR A O 1
ATOM 2876 N N . LYS A 1 350 ? 12.782 -2.193 -24.280 1.00 91.44 350 LYS A N 1
ATOM 2877 C CA . LYS A 1 350 ? 11.842 -3.316 -24.171 1.00 91.44 350 LYS A CA 1
ATOM 2878 C C . LYS A 1 350 ? 11.818 -3.882 -22.757 1.00 91.44 350 LYS A C 1
ATOM 2880 O O . LYS A 1 350 ? 10.733 -4.170 -22.256 1.00 91.44 350 LYS A O 1
ATOM 2885 N N . ARG A 1 351 ? 12.978 -4.043 -22.114 1.00 94.19 351 ARG A N 1
ATOM 2886 C CA . ARG A 1 351 ? 13.075 -4.616 -20.767 1.00 94.19 351 ARG A CA 1
ATOM 2887 C C . ARG A 1 351 ? 12.423 -3.709 -19.729 1.00 94.19 351 ARG A C 1
ATOM 2889 O O . ARG A 1 351 ? 11.628 -4.200 -18.928 1.00 94.19 351 ARG A O 1
ATOM 2896 N N . ILE A 1 352 ? 12.666 -2.396 -19.778 1.00 93.69 352 ILE A N 1
ATOM 2897 C CA . ILE A 1 352 ? 12.019 -1.475 -18.838 1.00 93.69 352 ILE A CA 1
ATOM 2898 C C . ILE A 1 352 ? 10.505 -1.396 -19.070 1.00 93.69 352 ILE A C 1
ATOM 2900 O O . ILE A 1 352 ? 9.737 -1.534 -18.121 1.00 93.69 352 ILE A O 1
ATOM 2904 N N . GLN A 1 353 ? 10.068 -1.277 -20.327 1.00 91.38 353 GLN A N 1
ATOM 2905 C CA . GLN A 1 353 ? 8.658 -1.131 -20.693 1.00 91.38 353 GLN A CA 1
ATOM 2906 C C . GLN A 1 353 ? 7.837 -2.397 -20.424 1.00 91.38 353 GLN A C 1
ATOM 2908 O O . GLN A 1 353 ? 6.707 -2.313 -19.949 1.00 91.38 353 GLN A O 1
ATOM 2913 N N . ARG A 1 354 ? 8.356 -3.574 -20.796 1.00 91.56 354 ARG A N 1
ATOM 2914 C CA . ARG A 1 354 ? 7.586 -4.830 -20.784 1.00 91.56 354 ARG A CA 1
ATOM 2915 C C . ARG A 1 354 ? 7.787 -5.643 -19.516 1.00 91.56 354 ARG A C 1
ATOM 2917 O O . ARG A 1 354 ? 6.915 -6.450 -19.198 1.00 91.56 354 ARG A O 1
ATOM 2924 N N . SER A 1 355 ? 8.912 -5.457 -18.827 1.00 95.25 355 SER A N 1
ATOM 2925 C CA . SER A 1 355 ? 9.304 -6.283 -17.684 1.00 95.25 355 SER A CA 1
ATOM 2926 C C . SER A 1 355 ? 9.386 -5.465 -16.400 1.00 95.25 355 SER A C 1
ATOM 2928 O O . SER A 1 355 ? 8.559 -5.670 -15.517 1.00 95.25 355 SER A O 1
ATOM 2930 N N . LEU A 1 356 ? 10.340 -4.533 -16.292 1.00 96.12 356 LEU A N 1
ATOM 2931 C CA . LEU A 1 356 ? 10.647 -3.865 -15.023 1.00 96.12 356 LEU A CA 1
ATOM 2932 C C . LEU A 1 356 ? 9.507 -2.964 -14.539 1.00 96.12 356 LEU A C 1
ATOM 2934 O O . LEU A 1 356 ? 9.003 -3.174 -13.441 1.00 96.12 356 LEU A O 1
ATOM 2938 N N . TYR A 1 357 ? 9.070 -1.990 -15.342 1.00 95.00 357 TYR A N 1
ATOM 2939 C CA . TYR A 1 357 ? 8.031 -1.049 -14.917 1.00 95.00 357 TYR A CA 1
ATOM 2940 C C . TYR A 1 357 ? 6.702 -1.752 -14.579 1.00 95.00 357 TYR A C 1
ATOM 2942 O O . TYR A 1 357 ? 6.176 -1.517 -13.488 1.00 95.00 357 TYR A O 1
ATOM 2950 N N . PRO A 1 358 ? 6.175 -2.678 -15.412 1.00 94.75 358 PRO A N 1
ATOM 2951 C CA . PRO A 1 358 ? 4.987 -3.444 -15.045 1.00 94.75 358 PRO A CA 1
ATOM 2952 C C . PRO A 1 358 ? 5.175 -4.264 -13.767 1.00 94.75 358 PRO A C 1
ATOM 2954 O O . PRO A 1 358 ? 4.237 -4.366 -12.979 1.00 94.75 358 PRO A O 1
ATOM 2957 N N . ALA A 1 359 ? 6.360 -4.847 -13.548 1.00 96.75 359 ALA A N 1
ATOM 2958 C CA . ALA A 1 359 ? 6.648 -5.618 -12.342 1.00 96.75 359 ALA A CA 1
ATOM 2959 C C . ALA A 1 359 ? 6.625 -4.741 -11.088 1.00 96.75 359 ALA A C 1
ATOM 2961 O O . ALA A 1 359 ? 5.979 -5.120 -10.111 1.00 96.75 359 ALA A O 1
ATOM 2962 N N . LEU A 1 360 ? 7.254 -3.561 -11.139 1.00 97.12 360 LEU A N 1
ATOM 2963 C CA . LEU A 1 360 ? 7.209 -2.566 -10.066 1.00 97.12 360 LEU A CA 1
ATOM 2964 C C . LEU A 1 360 ? 5.762 -2.161 -9.778 1.00 97.12 360 LEU A C 1
ATOM 2966 O O . LEU A 1 360 ? 5.279 -2.334 -8.662 1.00 97.12 360 LEU A O 1
ATOM 2970 N N . LEU A 1 361 ? 5.038 -1.706 -10.801 1.00 95.88 361 LEU A N 1
ATOM 2971 C CA . LEU A 1 361 ? 3.666 -1.239 -10.652 1.00 95.88 361 LEU A CA 1
ATOM 2972 C C . LEU A 1 361 ? 2.754 -2.314 -10.041 1.00 95.88 361 LEU A C 1
ATOM 2974 O O . LEU A 1 361 ? 2.044 -2.050 -9.069 1.00 95.88 361 LEU A O 1
ATOM 2978 N N . ILE A 1 362 ? 2.774 -3.531 -10.590 1.00 95.75 362 ILE A N 1
ATOM 2979 C CA . ILE A 1 362 ? 1.916 -4.627 -10.129 1.00 95.75 362 ILE A CA 1
ATOM 2980 C C . ILE A 1 362 ? 2.297 -5.065 -8.717 1.00 95.75 362 ILE A C 1
ATOM 2982 O O . ILE A 1 362 ? 1.400 -5.238 -7.893 1.00 95.75 362 ILE A O 1
ATOM 2986 N N . ALA A 1 363 ? 3.589 -5.208 -8.410 1.00 96.56 363 ALA A N 1
ATOM 2987 C CA . ALA A 1 363 ? 4.033 -5.613 -7.079 1.00 96.56 363 ALA A CA 1
ATOM 2988 C C . ALA A 1 363 ? 3.606 -4.591 -6.017 1.00 96.56 363 ALA A C 1
ATOM 2990 O O . ALA A 1 363 ? 2.975 -4.970 -5.034 1.00 96.56 363 ALA A O 1
ATOM 2991 N N . PHE A 1 364 ? 3.846 -3.296 -6.244 1.00 97.12 364 PHE A N 1
ATOM 2992 C CA . PHE A 1 364 ? 3.425 -2.234 -5.325 1.00 97.12 364 PHE A CA 1
ATOM 2993 C C . PHE A 1 364 ? 1.903 -2.169 -5.157 1.00 97.12 364 PHE A C 1
ATOM 2995 O O . PHE A 1 364 ? 1.407 -2.050 -4.037 1.00 97.12 364 PHE A O 1
ATOM 3002 N N . THR A 1 365 ? 1.154 -2.310 -6.252 1.00 95.25 365 THR A N 1
ATOM 3003 C CA . THR A 1 365 ? -0.314 -2.289 -6.220 1.00 95.25 365 THR A CA 1
ATOM 3004 C C . THR A 1 365 ? -0.881 -3.487 -5.453 1.00 95.25 365 THR A C 1
ATOM 3006 O O . THR A 1 365 ? -1.764 -3.330 -4.605 1.00 95.25 365 THR A O 1
ATOM 3009 N N . ILE A 1 366 ? -0.367 -4.696 -5.711 1.00 95.50 366 ILE A N 1
ATOM 3010 C CA . ILE A 1 366 ? -0.754 -5.910 -4.980 1.00 95.50 366 ILE A CA 1
ATOM 3011 C C . ILE A 1 366 ? -0.375 -5.780 -3.506 1.00 95.50 366 ILE A C 1
ATOM 3013 O O . ILE A 1 366 ? -1.172 -6.155 -2.645 1.00 95.50 366 ILE A O 1
ATOM 3017 N N . PHE A 1 367 ? 0.804 -5.237 -3.207 1.00 94.88 367 PHE A N 1
ATOM 3018 C CA . PHE A 1 367 ? 1.288 -5.054 -1.846 1.00 94.88 367 PHE A CA 1
ATOM 3019 C C . PHE A 1 367 ? 0.390 -4.104 -1.044 1.00 94.88 367 PHE A C 1
ATOM 3021 O O . PHE A 1 367 ? -0.129 -4.492 0.005 1.00 94.88 367 PHE A O 1
ATOM 3028 N N . GLU A 1 368 ? 0.113 -2.906 -1.569 1.00 94.69 368 GLU A N 1
ATOM 3029 C CA . GLU A 1 368 ? -0.778 -1.935 -0.923 1.00 94.69 368 GLU A CA 1
ATOM 3030 C C . GLU A 1 368 ? -2.199 -2.503 -0.756 1.00 94.69 368 GLU A C 1
ATOM 3032 O O . GLU A 1 368 ? -2.800 -2.404 0.317 1.00 94.69 368 GLU A O 1
ATOM 3037 N N . THR A 1 369 ? -2.727 -3.167 -1.789 1.00 94.69 369 THR A N 1
ATOM 3038 C CA . THR A 1 369 ? -4.059 -3.788 -1.731 1.00 94.69 369 THR A CA 1
ATOM 3039 C C . THR A 1 369 ? -4.109 -4.907 -0.688 1.00 94.69 369 THR A C 1
ATOM 3041 O O . THR A 1 369 ? -5.074 -5.007 0.067 1.00 94.69 369 THR A O 1
ATOM 3044 N N . THR A 1 370 ? -3.063 -5.731 -0.592 1.00 92.88 370 THR A N 1
ATOM 3045 C CA . THR A 1 370 ? -2.959 -6.801 0.414 1.00 92.88 370 THR A CA 1
ATOM 3046 C C . THR A 1 370 ? -2.964 -6.224 1.826 1.00 92.88 370 THR A C 1
ATOM 3048 O O . THR A 1 370 ? -3.681 -6.728 2.688 1.00 92.88 370 THR A O 1
ATOM 3051 N N . PHE A 1 371 ? -2.243 -5.129 2.056 1.00 91.88 371 PHE A N 1
ATOM 3052 C CA . PHE A 1 371 ? -2.266 -4.406 3.325 1.00 91.88 371 PHE A CA 1
ATOM 3053 C C . PHE A 1 371 ? -3.663 -3.922 3.712 1.00 91.88 371 PHE A C 1
ATOM 3055 O O . PHE A 1 371 ? -4.111 -4.142 4.838 1.00 91.88 371 PHE A O 1
ATOM 3062 N N . LYS A 1 372 ? -4.384 -3.313 2.765 1.00 94.62 372 LYS A N 1
ATOM 3063 C CA . LYS A 1 372 ? -5.768 -2.868 2.981 1.00 94.62 372 LYS A CA 1
ATOM 3064 C C . LYS A 1 372 ? -6.675 -4.044 3.334 1.00 94.62 372 LYS A C 1
ATOM 3066 O O . LYS A 1 372 ? -7.441 -3.955 4.290 1.00 94.62 372 LYS A O 1
ATOM 3071 N N . LEU A 1 373 ? -6.543 -5.177 2.638 1.00 95.06 373 LEU A N 1
ATOM 3072 C CA . LEU A 1 373 ? -7.281 -6.405 2.960 1.00 95.06 373 LEU A CA 1
ATOM 3073 C C . LEU A 1 373 ? -6.967 -6.913 4.375 1.00 95.06 373 LEU A C 1
ATOM 3075 O O . LEU A 1 373 ? -7.896 -7.266 5.101 1.00 95.06 373 LEU A O 1
ATOM 3079 N N . LEU A 1 374 ? -5.693 -6.902 4.785 1.00 93.19 374 LEU A N 1
ATOM 3080 C CA . LEU A 1 374 ? -5.277 -7.268 6.143 1.00 93.19 374 LEU A CA 1
ATOM 3081 C C . LEU A 1 374 ? -5.882 -6.338 7.200 1.00 93.19 374 LEU A C 1
ATOM 3083 O O . LEU A 1 374 ? -6.344 -6.815 8.234 1.00 93.19 374 LEU A O 1
ATOM 3087 N N . ILE A 1 375 ? -5.946 -5.033 6.931 1.00 94.75 375 ILE A N 1
ATOM 3088 C CA . ILE A 1 375 ? -6.631 -4.072 7.802 1.00 94.75 375 ILE A CA 1
ATOM 3089 C C . ILE A 1 375 ? -8.128 -4.376 7.869 1.00 94.75 375 ILE A C 1
ATOM 3091 O O . ILE A 1 375 ? -8.683 -4.439 8.961 1.00 94.75 375 ILE A O 1
ATOM 3095 N N . PHE A 1 376 ? -8.799 -4.601 6.736 1.00 94.88 376 PHE A N 1
ATOM 3096 C CA . PHE A 1 376 ? -10.244 -4.841 6.732 1.00 94.88 376 PHE A CA 1
ATOM 3097 C C . PHE A 1 376 ? -10.635 -6.064 7.559 1.00 94.88 376 PHE A C 1
ATOM 3099 O O . PHE A 1 376 ? -11.655 -6.020 8.252 1.00 94.88 376 PHE A O 1
ATOM 3106 N N . ILE A 1 377 ? -9.840 -7.137 7.530 1.00 92.94 377 ILE A N 1
ATOM 3107 C CA . ILE A 1 377 ? -10.097 -8.326 8.353 1.00 92.94 377 ILE A CA 1
ATOM 3108 C C . ILE A 1 377 ? -9.699 -8.138 9.821 1.00 92.94 377 ILE A C 1
ATOM 3110 O O . ILE A 1 377 ? -10.171 -8.905 10.666 1.00 92.94 377 ILE A O 1
ATOM 3114 N N . SER A 1 378 ? -8.870 -7.138 10.137 1.00 92.50 378 SER A N 1
ATOM 3115 C CA . SER A 1 378 ? -8.298 -6.978 11.468 1.00 92.50 378 SER A CA 1
ATOM 3116 C C . SER A 1 378 ? -9.369 -6.587 12.498 1.00 92.50 378 SER A C 1
ATOM 3118 O O . SER A 1 378 ? -10.237 -5.739 12.233 1.00 92.50 378 SER A O 1
ATOM 3120 N N . PRO A 1 379 ? -9.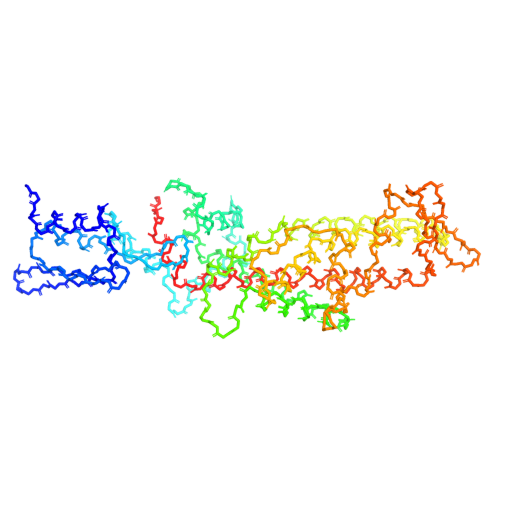357 -7.196 13.698 1.00 91.81 379 PRO A N 1
ATOM 3121 C CA . PRO A 1 379 ? -10.247 -6.785 14.775 1.00 91.81 379 PRO A CA 1
ATOM 3122 C C . PRO A 1 379 ? -10.067 -5.303 15.115 1.00 91.81 379 PRO A C 1
ATOM 3124 O O . PRO A 1 379 ? -11.050 -4.588 15.297 1.00 91.81 379 PRO A O 1
ATOM 3127 N N . GLU A 1 380 ? -8.828 -4.822 15.151 1.00 92.69 380 GLU A N 1
ATOM 3128 C CA . GLU A 1 380 ? -8.473 -3.446 15.493 1.00 92.69 380 GLU A CA 1
ATOM 3129 C C . GLU A 1 380 ? -9.225 -2.451 14.609 1.00 92.69 380 GLU A C 1
ATOM 3131 O O . GLU A 1 380 ? -9.862 -1.537 15.130 1.00 92.69 380 GLU A O 1
ATOM 3136 N N . TYR A 1 381 ? -9.241 -2.662 13.291 1.00 95.06 381 TYR A N 1
ATOM 3137 C CA . TYR A 1 381 ? -9.943 -1.783 12.361 1.00 95.06 381 TYR A CA 1
ATOM 3138 C C . TYR A 1 381 ? -11.450 -1.757 12.621 1.00 95.06 381 TYR A C 1
ATOM 3140 O O . TYR A 1 381 ? -12.050 -0.686 12.726 1.00 95.06 381 TYR A O 1
ATOM 3148 N N . LYS A 1 382 ? -12.071 -2.926 12.827 1.00 94.62 382 LYS A N 1
ATOM 3149 C CA . LYS A 1 382 ? -13.499 -3.012 13.180 1.00 94.62 382 LYS A CA 1
ATOM 3150 C C . LYS A 1 382 ? -13.792 -2.249 14.471 1.00 94.62 382 LYS A C 1
ATOM 3152 O O . LYS A 1 382 ? -14.739 -1.471 14.524 1.00 94.62 382 LYS A O 1
ATOM 3157 N N . TYR A 1 383 ? -12.943 -2.396 15.487 1.00 93.44 383 TYR A N 1
ATOM 3158 C CA . TYR A 1 383 ? -13.057 -1.666 16.751 1.00 93.44 383 TYR A CA 1
ATOM 3159 C C . TYR A 1 383 ? -12.747 -0.163 16.631 1.00 93.44 383 TYR A C 1
ATOM 3161 O O . TYR A 1 383 ? -13.233 0.616 17.455 1.00 93.44 383 TYR A O 1
ATOM 3169 N N . MET A 1 384 ? -11.974 0.273 15.630 1.00 93.00 384 MET A N 1
ATOM 3170 C CA . MET A 1 384 ? -11.841 1.694 15.287 1.00 93.00 384 MET A CA 1
ATOM 3171 C C . MET A 1 384 ? -13.145 2.229 14.687 1.00 93.00 384 MET A C 1
ATOM 3173 O O . MET A 1 384 ? -13.588 3.311 15.072 1.00 93.00 384 MET A O 1
ATOM 3177 N N . LEU A 1 385 ? -13.795 1.473 13.793 1.00 93.19 385 LEU A N 1
ATOM 3178 C CA . LEU A 1 385 ? -15.071 1.870 13.186 1.00 93.19 385 LEU A CA 1
ATOM 3179 C C . LEU A 1 385 ? -16.176 2.057 14.235 1.00 93.19 385 LEU A C 1
ATOM 3181 O O . LEU A 1 385 ? -16.987 2.973 14.098 1.00 93.19 385 LEU A O 1
ATOM 3185 N N . LEU A 1 386 ? -16.176 1.272 15.320 1.00 91.25 386 LEU A N 1
ATOM 3186 C CA . LEU A 1 386 ? -17.133 1.414 16.433 1.00 91.25 386 LEU A CA 1
ATOM 3187 C C . LEU A 1 386 ? -17.080 2.786 17.130 1.00 91.25 386 LEU A C 1
ATOM 3189 O O . LEU A 1 386 ? -18.024 3.154 17.823 1.00 91.25 386 LEU A O 1
ATOM 3193 N N . LYS A 1 387 ? -16.006 3.570 16.948 1.00 86.06 387 LYS A N 1
ATOM 3194 C CA . LYS A 1 387 ? -15.924 4.950 17.460 1.00 86.06 387 LYS A CA 1
ATOM 3195 C C . LYS A 1 387 ? -16.688 5.961 16.610 1.00 86.06 387 LYS A C 1
ATOM 3197 O O . LYS A 1 387 ? -16.938 7.077 17.066 1.00 86.06 387 LYS A O 1
ATOM 3202 N N . LEU A 1 388 ? -17.014 5.614 15.368 1.00 86.00 388 LEU A N 1
ATOM 3203 C CA . LEU A 1 388 ? -17.788 6.477 14.485 1.00 86.00 388 LEU A CA 1
ATOM 3204 C C . LEU A 1 388 ? -19.252 6.446 14.926 1.00 86.00 388 LEU A C 1
ATOM 3206 O O . LEU A 1 388 ? -19.764 5.384 15.264 1.00 86.00 388 LEU A O 1
ATOM 3210 N N . LYS A 1 389 ? -19.958 7.578 14.908 1.00 72.00 389 LYS A N 1
ATOM 3211 C CA . LYS A 1 389 ? -21.413 7.594 15.140 1.00 72.00 389 LYS A CA 1
ATOM 3212 C C . LYS A 1 389 ? -22.119 7.296 13.814 1.00 72.00 389 LYS A C 1
ATOM 3214 O O . LYS A 1 389 ? -21.741 7.882 12.803 1.00 72.00 389 LYS A O 1
ATOM 3219 N N . ARG A 1 390 ? -23.092 6.373 13.784 1.00 61.91 390 ARG A N 1
ATOM 3220 C CA . ARG A 1 390 ? -24.013 6.285 12.632 1.00 61.91 390 ARG A CA 1
ATOM 3221 C C . ARG A 1 390 ? -24.932 7.509 12.678 1.00 61.91 390 ARG A C 1
ATOM 3223 O O . ARG A 1 390 ? -25.343 7.903 13.768 1.00 61.91 390 ARG A O 1
ATOM 3230 N N . SER A 1 391 ? -25.125 8.148 11.525 1.00 52.94 391 SER A N 1
ATOM 3231 C CA . SER A 1 391 ? -26.027 9.294 11.355 1.00 52.94 391 SER A CA 1
ATOM 3232 C C . SER A 1 391 ? -27.480 8.867 11.390 1.00 52.94 391 SER A C 1
ATOM 3234 O O . SER A 1 391 ? -27.749 7.817 10.761 1.00 52.94 391 SER A O 1
#

Mean predicted aligned error: 7.17 Å

Nearest PDB structures (foldseek):
  4m2z-assembly1_A  TM=4.669E-01  e=2.257E+00  Aquifex aeolicus VF5

Radius of gyration: 28.49 Å; Cα contacts (8 Å, |Δi|>4): 484; chains: 1; bounding box: 64×41×92 Å

Secondary structure (DSSP, 8-state):
---HHHHHHHHHHHTS--EEEEEEEEEETTEEEEEEEEEETTEEEEEEE--HHHHHHHHHEEEEE-TTS-EEEEE-S-HHHHHHHHHHH--TTSHHHHHHHHHHHTTS---SS-HHHHHHHHHTT---TT-HHHHHHHHTHHHHHHHHHHHHHHHHHHHHHHHTT-HHHHHHHHHHHHHHHHHHS-TTS---HHHHHHHHHHH--S-HHHHHHHHHHHHHHHHHHHHHHHHHSSS--HHHHHHHHHHHHHHHHHHHHHHHHHHHHHHHHHTT-SS--S---HHHHHHHHHHSTTTGGGGTT--HHHHHTTTSEEEEEETTTTEEEEEE-TTSS-EEEEEEEHHHHHHHHHHIIIIIHHHHHHHHHHHHHHHHHHHHH-HHHHHHHTTSPP-

Solvent-accessible surface area (backbone atoms only — not comparable to full-atom values): 21682 Å² total; per-residue (Å²): 130,83,51,72,69,35,50,50,51,48,42,37,43,75,73,67,60,32,39,61,76,46,75,49,79,48,76,60,90,93,47,51,38,29,35,39,34,32,37,50,93,91,45,75,46,80,49,73,45,60,49,65,69,43,30,53,52,58,70,30,42,40,82,31,22,47,68,66,38,51,75,40,61,42,81,46,94,53,66,65,63,49,51,54,49,50,59,63,76,53,58,93,84,44,58,58,44,55,51,23,35,54,33,48,76,68,62,78,49,78,79,95,64,64,64,65,64,42,49,54,32,53,56,71,55,70,68,62,95,79,44,67,70,56,38,43,57,59,74,40,40,42,46,53,51,28,48,54,53,50,51,48,51,52,54,50,51,53,49,57,60,47,50,77,78,32,68,64,20,48,54,38,22,52,56,49,43,49,40,49,36,56,39,46,50,55,82,94,53,86,82,52,47,55,47,35,46,50,56,47,54,73,64,54,88,70,58,69,68,61,48,51,50,53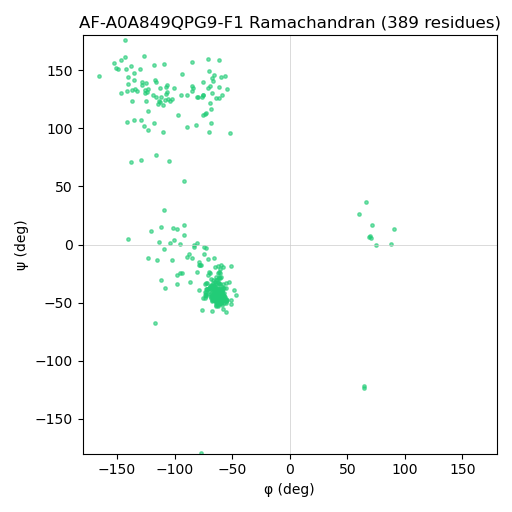,49,48,56,50,53,51,51,56,53,51,53,54,50,50,49,47,72,78,30,94,67,77,57,66,68,58,56,50,50,54,46,51,53,52,33,30,52,51,50,56,65,36,44,65,57,47,47,46,50,36,41,25,48,38,41,52,73,65,43,89,77,57,74,93,73,72,56,69,57,54,30,44,49,58,37,43,70,37,78,93,48,22,68,78,42,66,66,57,58,55,65,67,50,51,32,84,82,54,28,49,77,48,76,39,72,91,81,41,33,38,38,34,29,38,46,80,80,83,48,83,39,80,78,45,75,40,43,58,63,55,52,50,50,36,29,48,41,37,65,71,15,45,46,52,16,52,53,50,31,54,51,50,49,54,48,49,44,51,53,48,28,70,72,31,66,34,50,55,29,36,45,66,74,52,67,85,131

pLDDT: mean 89.8, std 7.42, range [52.94, 97.75]